Protein AF-A0AAD8GVV8-F1 (afdb_monomer_lite)

Sequence (504 aa):
MLLGKACAQHEQAIYQFEFQPPVLVHLEVDPKTVASVILGGGAGTRLFPLTSRRAKPAVPIGGCYRLIDVPMSNCINSGVRKIFILTQFNSFSLNRHLARTYNFGSEMNFADGFVEVLAATQTPGEAGKKWFQGTADAVRQFIWVFEDAKNKNVEHILILSGDHLYRMNYMDFVQKHVDTDADITVSCIPMDDREVQRGLSKLLCSMQIENEICDILIVERLRRSGSKVYSAILNETRIGASLLRLFFHDCFVNGCDGSLLLDDTPSFTGEKRAAPNFNSARGFEVIDEIKSSIEMFCPGVVSCADILAIVARDSVAILGGPNWNVKLGRRDARTASQLAANNSIPPPTSNLDSLVSSFNSLGLSIKDLVALAGAHTIGQARCTNFRDRIYTETNNLDPRFAQLRASTCPRSTGSGDNNLAPLDLQSPTAFGNNYFKNLVNRRGLLHSDQQLYNGGPTDSIVRTYYYNPSNFASDFVEAMIKMGDISPLTGCSGEIRRNCRKIN

pLDDT: mean 81.54, std 20.86, range [22.25, 98.88]

Structure (mmCIF, N/CA/C/O backbone):
data_AF-A0AAD8GVV8-F1
#
_entry.id   AF-A0AAD8GVV8-F1
#
loop_
_atom_site.group_PDB
_atom_site.id
_atom_site.type_symbol
_atom_site.label_atom_id
_atom_site.label_alt_id
_atom_site.label_comp_id
_atom_site.label_asym_id
_atom_site.label_entity_id
_atom_site.label_seq_id
_atom_site.pdbx_PDB_ins_code
_atom_site.Cartn_x
_atom_site.Cartn_y
_atom_site.Cartn_z
_atom_site.occupancy
_atom_site.B_iso_or_equiv
_atom_site.auth_seq_id
_atom_site.auth_comp_id
_atom_site.auth_asym_id
_atom_site.auth_atom_id
_atom_site.pdbx_PDB_model_num
ATOM 1 N N . MET A 1 1 ? 29.768 32.361 53.554 1.00 28.70 1 MET A N 1
ATOM 2 C CA . MET A 1 1 ? 29.496 31.131 52.782 1.00 28.70 1 MET A CA 1
ATOM 3 C C . MET A 1 1 ? 28.045 31.222 52.318 1.00 28.70 1 MET A C 1
ATOM 5 O O . MET A 1 1 ? 27.171 31.036 53.144 1.00 28.70 1 MET A O 1
ATOM 9 N N . LEU A 1 2 ? 27.724 31.855 51.180 1.00 23.17 2 LEU A N 1
ATOM 10 C CA . LEU A 1 2 ? 28.060 31.472 49.788 1.00 23.17 2 LEU A CA 1
ATOM 11 C C . LEU A 1 2 ? 27.402 30.112 49.476 1.00 23.17 2 LEU A C 1
ATOM 13 O O . LEU A 1 2 ? 27.746 29.155 50.150 1.00 23.17 2 LEU A O 1
ATOM 17 N N . LEU A 1 3 ? 26.463 29.929 48.542 1.00 24.55 3 LEU A N 1
ATOM 18 C CA . LEU A 1 3 ? 26.110 30.687 47.341 1.00 24.55 3 LEU A CA 1
ATOM 19 C C . LEU A 1 3 ? 24.613 30.539 47.002 1.00 24.55 3 LEU A C 1
ATOM 21 O O . LEU A 1 3 ? 24.122 29.432 46.805 1.00 24.55 3 LEU A O 1
ATOM 25 N N . GLY A 1 4 ? 23.933 31.671 46.813 1.00 24.12 4 GLY A N 1
ATOM 26 C CA . GLY A 1 4 ? 23.137 31.867 45.602 1.00 24.12 4 GLY A CA 1
ATOM 27 C C . GLY A 1 4 ? 24.050 32.359 44.466 1.00 24.12 4 GLY A C 1
ATOM 28 O O . GLY A 1 4 ? 25.127 32.885 44.745 1.00 24.12 4 GLY A O 1
ATOM 29 N N . LYS A 1 5 ? 23.574 32.244 43.218 1.00 26.31 5 LYS A N 1
ATOM 30 C CA . LYS A 1 5 ? 24.198 32.675 41.942 1.00 26.31 5 LYS A CA 1
ATOM 31 C C . LYS A 1 5 ? 25.268 31.740 41.347 1.00 26.31 5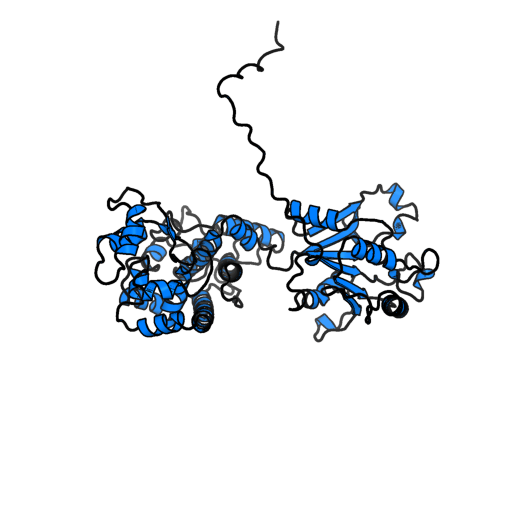 LYS A C 1
ATOM 33 O O . LYS A 1 5 ? 26.439 31.840 41.683 1.00 26.31 5 LYS A O 1
ATOM 38 N N . ALA A 1 6 ? 24.827 30.907 40.401 1.00 22.78 6 ALA A N 1
ATOM 39 C CA . ALA A 1 6 ? 25.486 30.482 39.151 1.00 22.78 6 ALA A CA 1
ATOM 40 C C . ALA A 1 6 ? 24.614 29.333 38.603 1.00 22.78 6 ALA A C 1
ATOM 42 O O . ALA A 1 6 ? 24.565 28.265 39.191 1.00 22.78 6 ALA A O 1
ATOM 43 N N . CYS A 1 7 ? 23.757 29.526 37.605 1.00 22.25 7 CYS A N 1
ATOM 44 C CA . CYS A 1 7 ? 24.202 29.565 36.221 1.00 22.25 7 CYS A CA 1
ATOM 45 C C . CYS A 1 7 ? 23.154 30.300 35.363 1.00 22.25 7 CYS A C 1
ATOM 47 O O . CYS A 1 7 ? 22.261 29.704 34.772 1.00 22.25 7 CYS A O 1
ATOM 49 N N . ALA A 1 8 ? 23.260 31.625 35.342 1.00 25.28 8 ALA A N 1
ATOM 50 C CA . ALA A 1 8 ? 22.848 32.452 34.221 1.00 25.28 8 ALA A CA 1
ATOM 51 C C . ALA A 1 8 ? 24.126 33.172 33.793 1.00 25.28 8 ALA A C 1
ATOM 53 O O . ALA A 1 8 ? 24.549 34.085 34.495 1.00 25.28 8 ALA A O 1
ATOM 54 N N . GLN A 1 9 ? 24.786 32.646 32.756 1.00 25.75 9 GLN A N 1
ATOM 55 C CA . GLN A 1 9 ? 25.751 33.300 31.856 1.00 25.75 9 GLN A CA 1
ATOM 56 C C . GLN A 1 9 ? 26.536 32.221 31.095 1.00 25.75 9 GLN A C 1
ATOM 58 O O . GLN A 1 9 ? 27.657 31.870 31.436 1.00 25.75 9 GLN A O 1
ATOM 63 N N . HIS A 1 10 ? 25.909 31.690 30.050 1.00 25.41 10 HIS A N 1
ATOM 64 C CA . HIS A 1 10 ? 26.602 31.305 28.822 1.00 25.41 10 HIS A CA 1
ATOM 65 C C . HIS A 1 10 ? 25.625 31.549 27.670 1.00 25.41 10 HIS A C 1
ATOM 67 O O . HIS A 1 10 ? 25.127 30.645 27.013 1.00 25.41 10 HIS A O 1
ATOM 73 N N . GLU A 1 11 ? 25.306 32.825 27.490 1.00 25.36 11 GLU A N 1
ATOM 74 C CA . GLU A 1 11 ? 24.706 33.347 26.276 1.00 25.36 11 GLU A CA 1
ATOM 75 C C . GLU A 1 11 ? 25.801 34.181 25.607 1.00 25.36 11 GLU A C 1
ATOM 77 O O . GLU A 1 11 ? 26.356 35.065 26.259 1.00 25.36 11 GLU A O 1
ATOM 82 N N . GLN A 1 12 ? 26.148 33.829 24.363 1.00 25.88 12 GLN A N 1
ATOM 83 C CA . GLN A 1 12 ? 26.676 34.678 23.276 1.00 25.88 12 GLN A CA 1
ATOM 84 C C . GLN A 1 12 ? 27.686 33.940 22.387 1.00 25.88 12 GLN A C 1
ATOM 86 O O . GLN A 1 12 ? 28.898 34.034 22.555 1.00 25.88 12 GLN A O 1
ATOM 91 N N . ALA A 1 13 ? 27.126 33.218 21.419 1.00 24.34 13 ALA A N 1
ATOM 92 C CA . ALA A 1 13 ? 27.543 33.096 20.018 1.00 24.34 13 ALA A CA 1
ATOM 93 C C . ALA A 1 13 ? 26.651 31.976 19.456 1.00 24.34 13 ALA A C 1
ATOM 95 O O . ALA A 1 13 ? 26.895 30.804 19.700 1.00 24.34 13 ALA A O 1
ATOM 96 N N . ILE A 1 14 ? 25.503 32.270 18.854 1.00 25.97 14 ILE A N 1
ATOM 97 C CA . ILE A 1 14 ? 25.405 32.630 17.439 1.00 25.97 14 ILE A CA 1
ATOM 98 C C . ILE A 1 14 ? 24.119 33.443 17.232 1.00 25.97 14 ILE A C 1
ATOM 100 O O . ILE A 1 14 ? 23.047 33.106 17.726 1.00 25.97 14 ILE A O 1
ATOM 104 N N . TYR A 1 15 ? 24.287 34.543 16.509 1.00 24.64 15 TYR A N 1
ATOM 105 C CA . TYR A 1 15 ? 23.274 35.496 16.086 1.00 24.64 15 TYR A CA 1
ATOM 106 C C . TYR A 1 15 ? 22.178 34.874 15.202 1.00 24.64 15 TYR A C 1
ATOM 108 O O . TYR A 1 15 ? 22.462 34.064 14.325 1.00 24.64 15 TYR A O 1
ATOM 116 N N . GLN A 1 16 ? 20.961 35.394 15.392 1.00 31.38 16 GLN A N 1
ATOM 117 C CA . GLN A 1 16 ? 19.917 35.635 14.387 1.00 31.38 16 GLN A CA 1
ATOM 118 C C . GLN A 1 16 ? 19.505 34.482 13.463 1.00 31.38 16 GLN A C 1
ATOM 120 O O . GLN A 1 16 ? 19.912 34.412 12.311 1.00 31.38 16 GLN A O 1
ATOM 125 N N . PHE A 1 17 ? 18.523 33.711 13.923 1.00 24.50 17 PHE A N 1
ATOM 126 C CA . PHE A 1 17 ? 17.364 33.369 13.102 1.00 24.50 17 PHE A CA 1
ATOM 127 C C . PHE A 1 17 ? 16.132 33.522 13.997 1.00 24.50 17 PHE A C 1
ATOM 129 O O . PHE A 1 17 ? 15.911 32.713 14.896 1.00 24.50 17 PHE A O 1
ATOM 136 N N . GLU A 1 18 ? 15.351 34.585 13.792 1.00 26.81 18 GLU A N 1
ATOM 137 C CA . GLU A 1 18 ? 13.951 34.585 14.214 1.00 26.81 18 GLU A CA 1
ATOM 138 C C . GLU A 1 18 ? 13.284 33.426 13.475 1.00 26.81 18 GLU A C 1
ATOM 140 O O . GLU A 1 18 ? 12.963 33.513 12.290 1.00 26.81 18 GLU A O 1
ATOM 145 N N . PHE A 1 19 ? 13.126 32.301 14.168 1.00 26.78 19 PHE A N 1
ATOM 146 C CA . PHE A 1 19 ? 12.182 31.283 13.756 1.00 26.78 19 PHE A CA 1
ATOM 147 C C . PHE A 1 19 ? 10.810 31.935 13.910 1.00 26.78 19 PHE A C 1
ATOM 149 O O . PHE A 1 19 ? 10.256 31.989 15.009 1.00 26.78 19 PHE A O 1
ATOM 156 N N . GLN A 1 20 ? 10.269 32.481 12.818 1.00 29.16 20 GLN A N 1
ATOM 157 C CA . GLN A 1 20 ? 8.824 32.610 12.752 1.00 29.16 20 GLN A CA 1
ATOM 158 C C . GLN A 1 20 ? 8.280 31.201 13.008 1.00 29.16 20 GLN A C 1
ATOM 160 O O . GLN A 1 20 ? 8.725 30.264 12.332 1.00 29.16 20 GLN A O 1
ATOM 165 N N . PRO A 1 21 ? 7.405 31.009 14.013 1.00 30.33 21 PRO A N 1
ATOM 166 C CA . PRO A 1 21 ? 6.762 29.719 14.192 1.00 30.33 21 PRO A CA 1
ATOM 167 C C . PRO A 1 21 ? 6.168 29.327 12.837 1.00 30.33 21 PRO A C 1
ATOM 169 O O . PRO A 1 21 ? 5.655 30.213 12.140 1.00 30.33 21 PRO A O 1
ATOM 172 N N . PRO A 1 22 ? 6.278 28.052 12.415 1.00 30.02 22 PRO A N 1
ATOM 173 C CA . PRO A 1 22 ? 5.602 27.625 11.207 1.00 30.02 22 PRO A CA 1
ATOM 174 C C . PRO A 1 22 ? 4.159 28.081 11.356 1.00 30.02 22 PRO A C 1
ATOM 176 O O . PRO A 1 22 ? 3.520 27.800 12.372 1.00 30.02 22 PRO A O 1
ATOM 179 N N . VAL A 1 23 ? 3.689 28.866 10.389 1.00 32.69 23 VAL A N 1
ATOM 180 C CA . VAL A 1 23 ? 2.273 29.170 10.266 1.00 32.69 23 VAL A CA 1
ATOM 181 C C . VAL A 1 23 ? 1.626 27.807 10.080 1.00 32.69 23 VAL A C 1
ATOM 183 O O . VAL A 1 23 ? 1.616 27.260 8.978 1.00 32.69 23 VAL A O 1
ATOM 186 N N . LEU A 1 24 ? 1.169 27.210 11.183 1.00 37.62 24 LEU A N 1
ATOM 187 C CA . LEU A 1 24 ? 0.128 26.209 11.143 1.00 37.62 24 LEU A CA 1
ATOM 188 C C . LEU A 1 24 ? -0.967 26.906 10.360 1.00 37.62 24 LEU A C 1
ATOM 190 O O . LEU A 1 24 ? -1.555 27.885 10.823 1.00 37.62 24 LEU A O 1
ATOM 194 N N . VAL A 1 25 ? -1.157 26.474 9.120 1.00 36.44 25 VAL A N 1
ATOM 195 C CA . VAL A 1 25 ? -2.369 26.798 8.398 1.00 36.44 25 VAL A CA 1
ATOM 196 C C . VAL A 1 25 ? -3.452 26.130 9.231 1.00 36.44 25 VAL A C 1
ATOM 198 O O . VAL A 1 25 ? -3.682 24.932 9.098 1.00 36.44 25 VAL A O 1
ATOM 201 N N . HIS A 1 26 ? -4.026 26.870 10.182 1.00 44.38 26 HIS A N 1
ATOM 202 C CA . HIS A 1 26 ? -5.260 26.476 10.833 1.00 44.38 26 HIS A CA 1
ATOM 203 C C . HIS A 1 26 ? -6.273 26.397 9.698 1.00 44.38 26 HIS A C 1
ATOM 205 O O . HIS A 1 26 ? -6.749 27.417 9.200 1.00 44.38 26 HIS A O 1
ATOM 211 N N . LEU A 1 27 ? -6.486 25.183 9.195 1.00 56.72 27 LEU A N 1
ATOM 212 C CA . LEU A 1 27 ? -7.556 24.897 8.261 1.00 56.72 27 LEU A CA 1
ATOM 213 C C . LEU A 1 27 ? -8.842 25.139 9.045 1.00 56.72 27 LEU A C 1
ATOM 215 O O . LEU A 1 27 ? -9.221 24.343 9.903 1.00 56.72 27 LEU A O 1
ATOM 219 N N . GLU A 1 28 ? -9.442 26.299 8.803 1.00 78.69 28 GLU A N 1
ATOM 220 C CA . GLU A 1 28 ? -10.751 26.642 9.334 1.00 78.69 28 GLU A CA 1
ATOM 221 C C . GLU A 1 28 ? -11.752 25.609 8.809 1.00 78.69 28 GLU A C 1
ATOM 223 O O . GLU A 1 28 ? -11.835 25.365 7.600 1.00 78.69 28 GLU A O 1
ATOM 228 N N . VAL A 1 29 ? -12.461 24.942 9.719 1.00 82.25 29 VAL A N 1
ATOM 229 C CA . VAL A 1 29 ? -13.408 23.892 9.336 1.00 82.25 29 VAL A CA 1
ATOM 230 C C . VAL A 1 29 ? -14.579 24.523 8.586 1.00 82.25 29 VAL A C 1
ATOM 232 O O . VAL A 1 29 ? -15.272 25.384 9.124 1.00 82.25 29 VAL A O 1
ATOM 235 N N . ASP A 1 30 ? -14.842 24.072 7.355 1.00 86.69 30 ASP A N 1
ATOM 236 C CA . ASP A 1 30 ? -16.007 24.522 6.586 1.00 86.69 30 ASP A CA 1
ATOM 237 C C . ASP A 1 30 ? -17.299 23.965 7.221 1.00 86.69 30 ASP A C 1
ATOM 239 O O . ASP A 1 30 ? -17.483 22.746 7.260 1.00 86.69 30 ASP A O 1
ATOM 243 N N . PRO A 1 31 ? -18.255 24.807 7.662 1.00 86.50 31 PRO A N 1
ATOM 244 C CA . PRO A 1 31 ? -19.529 24.342 8.215 1.00 86.50 31 PRO A CA 1
ATOM 245 C C . PRO A 1 31 ? -20.321 23.414 7.281 1.00 86.50 31 PRO A C 1
ATOM 247 O O . PRO A 1 31 ? -21.167 22.644 7.740 1.00 86.50 31 PRO A O 1
ATOM 250 N N . LYS A 1 32 ? -20.067 23.455 5.964 1.00 84.44 32 LYS A N 1
ATOM 251 C CA . LYS A 1 32 ? -20.701 22.558 4.983 1.00 84.44 32 LYS A CA 1
ATOM 252 C C . LYS A 1 32 ? -20.266 21.103 5.124 1.00 84.44 32 LYS A C 1
ATOM 254 O O . LYS A 1 32 ? -21.000 20.225 4.654 1.00 84.44 32 LYS A O 1
ATOM 259 N N . THR A 1 33 ? -19.117 20.839 5.747 1.00 84.56 33 THR A N 1
ATOM 260 C CA . THR A 1 33 ? -18.636 19.480 6.024 1.00 84.56 33 THR A CA 1
ATOM 261 C C . THR A 1 33 ? -19.158 18.930 7.351 1.00 84.56 33 THR A C 1
ATOM 263 O O . THR A 1 33 ? -18.855 17.797 7.712 1.00 84.56 33 THR A O 1
ATOM 266 N N . VAL A 1 34 ? -20.001 19.675 8.069 1.00 88.00 34 VAL A N 1
ATOM 267 C CA . VAL A 1 34 ? -20.577 19.243 9.345 1.00 88.00 34 VAL A CA 1
ATOM 268 C C . VAL A 1 34 ? -22.057 18.906 9.170 1.00 88.00 34 VAL A C 1
ATOM 270 O O . VAL A 1 34 ? -22.830 19.689 8.613 1.00 88.00 34 VAL A O 1
ATOM 273 N N . ALA A 1 35 ? -22.472 17.745 9.679 1.00 89.44 35 ALA A N 1
ATOM 274 C CA . ALA A 1 35 ? -23.880 17.395 9.842 1.00 89.44 35 ALA A CA 1
ATOM 275 C C . ALA A 1 35 ? -24.232 17.322 11.327 1.00 89.44 35 ALA A C 1
ATOM 277 O O . ALA A 1 35 ? -23.454 16.818 12.132 1.00 89.44 35 ALA A O 1
ATOM 278 N N . SER A 1 36 ? -25.414 17.806 11.700 1.00 90.31 36 SER A N 1
ATOM 279 C CA . SER A 1 36 ? -25.916 17.701 13.067 1.00 90.31 36 SER A CA 1
ATOM 280 C C . SER A 1 36 ? -26.971 16.609 13.192 1.00 90.31 36 SER A C 1
ATOM 282 O O . SER A 1 36 ? -27.826 16.458 12.324 1.00 90.31 36 SER A O 1
ATOM 284 N N . VAL A 1 37 ? -26.935 15.877 14.302 1.00 89.12 37 VAL A N 1
ATOM 285 C CA . VAL A 1 37 ? -27.948 14.914 14.720 1.00 89.12 37 VAL A CA 1
ATOM 286 C C . VAL A 1 37 ? -28.537 15.388 16.046 1.00 89.12 37 VAL A C 1
ATOM 288 O O . VAL A 1 37 ? -27.922 15.257 17.103 1.00 89.12 37 VAL A O 1
ATOM 291 N N . ILE A 1 38 ? -29.751 15.929 15.999 1.00 89.06 38 ILE A N 1
ATOM 292 C CA . ILE A 1 38 ? -30.494 16.374 17.176 1.00 89.06 38 ILE A CA 1
ATOM 293 C C . ILE A 1 38 ? -31.353 15.224 17.691 1.00 89.06 38 ILE A C 1
ATOM 295 O O . ILE A 1 38 ? -32.248 14.703 17.019 1.00 89.06 38 ILE A O 1
ATOM 299 N N . LEU A 1 39 ? -31.098 14.836 18.931 1.00 84.69 39 LEU A N 1
ATOM 300 C CA . LEU A 1 39 ? -31.745 13.715 19.584 1.00 84.69 39 LEU A CA 1
ATOM 301 C C . LEU A 1 39 ? -33.093 14.150 20.155 1.00 84.69 39 LEU A C 1
ATOM 303 O O . LEU A 1 39 ? -33.190 14.903 21.123 1.00 84.69 39 LEU A O 1
ATOM 307 N N . GLY A 1 40 ? -34.158 13.608 19.574 1.00 74.69 40 GLY A N 1
ATOM 308 C CA . GLY A 1 40 ? -35.553 13.838 19.936 1.00 74.69 40 GLY A CA 1
ATOM 309 C C . GLY A 1 40 ? -36.017 13.180 21.246 1.00 74.69 40 GLY A C 1
ATOM 310 O O . GLY A 1 40 ? -37.222 13.160 21.483 1.00 74.69 40 GLY A O 1
ATOM 311 N N . GLY A 1 41 ? -35.091 12.656 22.064 1.00 69.12 41 GLY A N 1
ATOM 312 C CA . GLY A 1 41 ? -35.266 12.216 23.459 1.00 69.12 41 GLY A CA 1
ATOM 313 C C . GLY A 1 41 ? -36.266 11.080 23.758 1.00 69.12 41 GLY A C 1
ATOM 314 O O . GLY A 1 41 ? -37.164 10.768 22.981 1.00 69.12 41 GLY A O 1
ATOM 315 N N . GLY A 1 42 ? -36.113 10.470 24.944 1.00 62.94 42 GLY A N 1
ATOM 316 C CA . GLY A 1 42 ? -37.009 9.444 25.506 1.00 62.94 42 GLY A CA 1
ATOM 317 C C . GLY A 1 42 ? -38.238 10.013 26.242 1.00 62.94 42 GLY A C 1
ATOM 318 O O . GLY A 1 42 ? -38.581 11.184 26.094 1.00 62.94 42 GLY A O 1
ATOM 319 N N . ALA A 1 43 ? -38.896 9.206 27.086 1.00 61.16 43 ALA A N 1
ATOM 320 C CA . ALA A 1 43 ? -40.199 9.515 27.711 1.00 61.16 43 ALA A CA 1
ATOM 321 C C . ALA A 1 43 ? -40.271 10.807 28.564 1.00 61.16 43 ALA A C 1
ATOM 323 O O . ALA A 1 43 ? -41.361 11.245 28.924 1.00 61.16 43 ALA A O 1
ATOM 324 N N . GLY A 1 44 ? -39.135 11.441 28.888 1.00 65.06 44 GLY A N 1
ATOM 325 C CA . GLY A 1 44 ? -39.110 12.771 29.504 1.00 65.06 44 GLY A CA 1
ATOM 326 C C . GLY A 1 44 ? -39.704 12.823 30.914 1.00 65.06 44 GLY A C 1
ATOM 327 O O . GLY A 1 44 ? -40.301 13.830 31.290 1.00 65.06 44 GLY A O 1
ATOM 328 N N . THR A 1 45 ? -39.547 11.753 31.696 1.00 66.44 45 THR A N 1
ATOM 329 C CA . THR A 1 45 ? -40.165 11.564 33.024 1.00 66.44 45 THR A CA 1
ATOM 330 C C . THR A 1 45 ? -39.859 12.685 34.021 1.00 66.44 45 THR A C 1
ATOM 332 O O . THR A 1 45 ? -40.703 13.018 34.845 1.00 66.44 45 THR A O 1
ATOM 335 N N . ARG A 1 46 ? -38.692 13.332 33.909 1.00 67.06 46 ARG A N 1
ATOM 336 C CA . ARG A 1 46 ? -38.264 14.449 34.776 1.00 67.06 46 ARG A CA 1
ATOM 337 C C . ARG A 1 46 ? -39.053 15.746 34.573 1.00 67.06 46 ARG A C 1
ATOM 339 O O . ARG A 1 46 ? -39.059 16.592 35.454 1.00 67.06 46 ARG A O 1
ATOM 346 N N . LEU A 1 47 ? -39.690 15.906 33.414 1.00 67.12 47 LEU A N 1
ATOM 347 C CA . LEU A 1 47 ? -40.552 17.045 33.087 1.00 67.12 47 LEU A CA 1
ATOM 348 C C . LEU A 1 47 ? -42.034 16.673 33.147 1.00 67.12 47 LEU A C 1
ATOM 350 O O . LEU A 1 47 ? -42.881 17.418 32.658 1.00 67.12 47 LEU A O 1
ATOM 354 N N . PHE A 1 48 ? -42.372 15.518 33.720 1.00 68.00 48 PHE A N 1
ATOM 355 C CA . PHE A 1 48 ? -43.764 15.179 33.965 1.00 68.00 48 PHE A CA 1
ATOM 356 C C . PHE A 1 48 ? -44.395 16.241 34.894 1.00 68.00 48 PHE A C 1
ATOM 358 O O . PHE A 1 48 ? -43.765 16.612 35.884 1.00 68.00 48 PHE A O 1
ATOM 365 N N . PRO A 1 49 ? -45.607 16.762 34.605 1.00 77.31 49 PRO A N 1
ATOM 366 C CA . PRO A 1 49 ? -46.576 16.296 33.605 1.00 77.31 49 PRO A CA 1
ATOM 367 C C . PRO A 1 49 ? -46.477 16.944 32.209 1.00 77.31 49 PRO A C 1
ATOM 369 O O . PRO A 1 49 ? -47.272 16.603 31.329 1.00 77.31 49 PRO A O 1
ATOM 372 N N . LEU A 1 50 ? -45.527 17.847 31.951 1.00 77.12 50 LEU A N 1
ATOM 373 C CA . LEU A 1 50 ? -45.394 18.563 30.667 1.00 77.12 50 LEU A CA 1
ATOM 374 C C . LEU A 1 50 ? -45.117 17.627 29.479 1.00 77.12 50 LEU A C 1
ATOM 376 O O . LEU A 1 50 ? -45.491 17.929 28.345 1.00 77.12 50 LEU A O 1
ATOM 380 N N . THR A 1 51 ? -44.516 16.470 29.747 1.00 76.50 51 THR A N 1
ATOM 381 C CA . THR A 1 51 ? -44.205 15.406 28.778 1.00 76.50 51 THR A CA 1
ATOM 382 C C . THR A 1 51 ? -45.283 14.321 28.682 1.00 76.50 51 THR A C 1
ATOM 384 O O . THR A 1 51 ? -45.153 13.390 27.893 1.0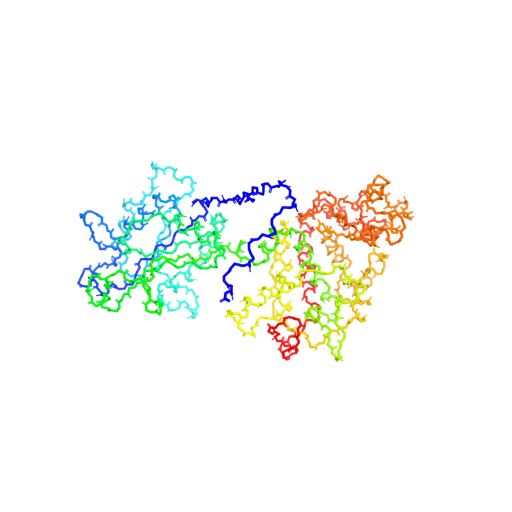0 76.50 51 THR A O 1
ATOM 387 N N . SER A 1 52 ? -46.404 14.452 29.406 1.00 79.00 52 SER A N 1
ATOM 388 C CA . SER A 1 52 ? -47.492 13.452 29.418 1.00 79.00 52 SER A CA 1
ATOM 389 C C . SER A 1 52 ? -48.084 13.153 28.035 1.00 79.00 52 SER A C 1
ATOM 391 O O . SER A 1 52 ? -48.511 12.033 27.769 1.00 79.00 52 SER A O 1
ATOM 393 N N . ARG A 1 53 ? -48.117 14.150 27.140 1.00 78.62 53 ARG A N 1
ATOM 394 C CA . ARG A 1 53 ? -48.694 14.044 25.785 1.00 78.62 53 ARG A CA 1
ATOM 395 C C . ARG A 1 53 ? -47.757 14.525 24.670 1.00 78.62 53 ARG A C 1
ATOM 397 O O . ARG A 1 53 ? -48.227 14.802 23.568 1.00 78.62 53 ARG A O 1
ATOM 404 N N . ARG A 1 54 ? -46.459 14.692 24.940 1.00 80.06 54 ARG A N 1
ATOM 405 C CA . ARG A 1 54 ? -45.482 15.172 23.946 1.00 80.06 54 ARG A CA 1
ATOM 406 C C . ARG A 1 54 ? -44.056 14.762 24.305 1.00 80.06 54 ARG A C 1
ATOM 408 O O . ARG A 1 54 ? -43.741 14.636 25.484 1.00 80.06 54 ARG A O 1
ATOM 415 N N . ALA A 1 55 ? -43.194 14.632 23.299 1.00 83.31 55 ALA A N 1
ATOM 416 C CA . ALA A 1 55 ? -41.751 14.488 23.495 1.00 83.31 55 ALA A CA 1
ATOM 417 C C . ALA A 1 55 ? -41.165 15.665 24.301 1.00 83.31 55 ALA A C 1
ATOM 419 O O . ALA A 1 55 ? -41.639 16.798 24.165 1.00 83.31 55 ALA A O 1
ATOM 420 N N . LYS A 1 56 ? -40.105 15.424 25.085 1.00 82.38 56 LYS A N 1
ATOM 421 C CA . LYS A 1 56 ? -39.392 16.475 25.840 1.00 82.38 56 LYS A CA 1
ATOM 422 C C . LYS A 1 56 ? -38.973 17.658 24.940 1.00 82.38 56 LYS A C 1
ATOM 424 O O . LYS A 1 56 ? -39.380 18.772 25.251 1.00 82.38 56 LYS A O 1
ATOM 429 N N . PRO A 1 57 ? -38.362 17.455 23.760 1.00 85.06 57 PRO A N 1
ATOM 430 C CA . PRO A 1 57 ? -38.038 18.546 22.825 1.00 85.06 57 PRO A CA 1
ATOM 431 C C . PRO A 1 57 ? -39.240 19.362 22.313 1.00 85.06 57 PRO A C 1
ATOM 433 O O . PRO A 1 57 ? -39.085 20.480 21.827 1.00 85.06 57 PRO A O 1
ATOM 436 N N . ALA A 1 58 ? -40.463 18.827 22.420 1.00 85.94 58 ALA A N 1
ATOM 437 C CA . ALA A 1 58 ? -41.692 19.498 21.998 1.00 85.94 58 ALA A CA 1
ATOM 438 C C . ALA A 1 58 ? -42.354 20.346 23.102 1.00 85.94 58 ALA A C 1
ATOM 440 O O . ALA A 1 58 ? -43.454 20.877 22.889 1.00 85.94 58 ALA A O 1
ATOM 441 N N . VAL A 1 59 ? -41.745 20.440 24.287 1.00 85.75 59 VAL A N 1
ATOM 442 C CA . VAL A 1 59 ? -42.226 21.294 25.379 1.00 85.75 59 VAL A CA 1
ATOM 443 C C . VAL A 1 59 ? -42.063 22.769 24.974 1.00 85.75 59 VAL A C 1
ATOM 445 O O . VAL A 1 59 ? -40.967 23.154 24.564 1.00 85.75 59 VAL A O 1
ATOM 448 N N . PRO A 1 60 ? -43.130 23.591 25.043 1.00 82.25 60 PRO A N 1
ATOM 449 C CA . PRO A 1 60 ? -43.048 25.011 24.719 1.00 82.25 60 PRO A CA 1
ATOM 450 C C . PRO A 1 60 ? -42.202 25.794 25.724 1.00 82.25 60 PRO A C 1
ATOM 452 O O . PRO A 1 60 ? -42.276 25.538 26.925 1.00 82.25 60 PRO A O 1
ATOM 455 N N . ILE A 1 61 ? -41.473 26.790 25.232 1.00 82.19 61 ILE A N 1
ATOM 456 C CA . ILE A 1 61 ? -40.734 27.775 26.024 1.00 82.19 61 ILE A CA 1
ATOM 457 C C . ILE A 1 61 ? -41.033 29.170 25.473 1.00 82.19 61 ILE A C 1
ATOM 459 O O . ILE A 1 61 ? -41.044 29.363 24.265 1.00 82.19 61 ILE A O 1
ATOM 463 N N . GLY A 1 62 ? -41.310 30.147 26.338 1.00 68.38 62 GLY A N 1
ATOM 464 C CA . GLY A 1 62 ? -41.418 31.553 25.920 1.00 68.38 62 GLY A CA 1
ATOM 465 C C . GLY A 1 62 ? -42.377 31.826 24.748 1.00 68.38 62 GLY A C 1
ATOM 466 O O . GLY A 1 62 ? -41.992 32.478 23.782 1.00 68.38 62 GLY A O 1
ATOM 467 N N . GLY A 1 63 ? -43.620 31.336 24.808 1.00 77.62 63 GLY A N 1
ATOM 468 C CA . GLY A 1 63 ? -44.636 31.591 23.779 1.00 77.62 63 GLY A CA 1
ATOM 469 C C . GLY A 1 63 ? -44.702 30.501 22.707 1.00 77.62 63 GLY A C 1
ATOM 470 O O . GLY A 1 63 ? -45.129 29.383 22.997 1.00 77.62 63 GLY A O 1
ATOM 471 N N . CYS A 1 64 ? -44.358 30.838 21.458 1.00 80.06 64 CYS A N 1
ATOM 472 C CA . CYS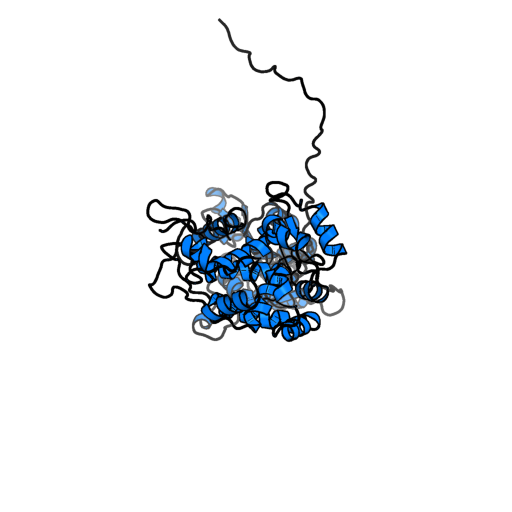 A 1 64 ? -44.467 29.932 20.306 1.00 80.06 64 CYS A CA 1
ATOM 473 C C . CYS A 1 64 ? -43.259 29.000 20.113 1.00 80.06 64 CYS A C 1
ATOM 475 O O . CYS A 1 64 ? -43.354 28.067 19.312 1.00 80.06 64 CYS A O 1
ATOM 477 N N . TYR A 1 65 ? -42.164 29.222 20.846 1.00 84.38 65 TYR A N 1
ATOM 478 C CA . TYR A 1 65 ? -40.963 28.400 20.751 1.00 84.38 65 TYR A CA 1
ATOM 479 C C . TYR A 1 65 ? -41.095 27.101 21.541 1.00 84.38 65 TYR A C 1
ATOM 481 O O . TYR A 1 65 ? -41.939 26.943 22.428 1.00 84.38 65 TYR A O 1
ATOM 489 N N . ARG A 1 66 ? -40.230 26.151 21.216 1.00 88.38 66 ARG A N 1
ATOM 490 C CA . ARG A 1 66 ? -40.076 24.858 21.875 1.00 88.38 66 ARG A CA 1
ATOM 491 C C . ARG A 1 66 ? -38.622 24.616 22.220 1.00 88.38 66 ARG A C 1
ATOM 493 O O . ARG A 1 66 ? -37.735 25.234 21.646 1.00 88.38 66 ARG A O 1
ATOM 500 N N . LEU A 1 67 ? -38.385 23.678 23.132 1.00 85.44 67 LEU A N 1
ATOM 501 C CA . LEU A 1 67 ? -37.032 23.310 23.547 1.00 85.44 67 LEU A CA 1
ATOM 502 C C . LEU A 1 67 ? -36.108 22.973 22.362 1.00 85.44 67 LEU A C 1
ATOM 504 O O . LEU A 1 67 ? -34.971 23.428 22.355 1.00 85.44 67 LEU A O 1
ATOM 508 N N . ILE A 1 68 ? -36.609 22.288 21.325 1.00 88.25 68 ILE A N 1
ATOM 509 C CA . ILE A 1 68 ? -35.817 21.967 20.123 1.00 88.25 68 ILE A CA 1
ATOM 510 C C . ILE A 1 68 ? -35.392 23.194 19.304 1.00 88.25 68 ILE A C 1
ATOM 512 O O . ILE A 1 68 ? -34.423 23.122 18.551 1.00 88.25 68 ILE A O 1
ATOM 516 N N . ASP A 1 69 ? -36.077 24.329 19.444 1.00 88.69 69 ASP A N 1
ATOM 517 C CA . ASP A 1 69 ? -35.785 25.516 18.636 1.00 88.69 69 ASP A CA 1
ATOM 518 C C . ASP A 1 69 ? -34.437 26.141 19.019 1.00 88.69 69 ASP A C 1
ATOM 520 O O . ASP A 1 69 ? -33.811 26.803 18.193 1.00 88.69 69 ASP A O 1
ATOM 524 N N . VAL A 1 70 ? -33.951 25.892 20.239 1.00 86.94 70 VAL A N 1
ATOM 525 C CA . VAL A 1 70 ? -32.638 26.360 20.701 1.00 86.94 70 VAL A CA 1
ATOM 526 C C . VAL A 1 70 ? -31.484 25.645 19.982 1.00 86.94 70 VAL A C 1
ATOM 528 O O . VAL A 1 70 ? -30.719 26.339 19.310 1.00 86.94 70 VAL A O 1
ATOM 531 N N . PRO A 1 71 ? -31.345 24.301 20.017 1.00 87.38 71 PRO A N 1
ATOM 532 C CA . PRO A 1 71 ? -30.294 23.613 19.263 1.00 87.38 71 PRO A CA 1
ATOM 533 C C . PRO A 1 71 ? -30.445 23.794 17.744 1.00 87.38 71 PRO A C 1
ATOM 535 O O . PRO A 1 71 ? -29.436 23.915 17.050 1.00 87.38 71 PRO A O 1
ATOM 538 N N . MET A 1 72 ? -31.675 23.911 17.221 1.00 89.81 72 MET A N 1
ATOM 539 C CA . MET A 1 72 ? -31.912 24.263 15.811 1.00 89.81 72 MET A CA 1
ATOM 540 C C . MET A 1 72 ? -31.351 25.646 15.464 1.00 89.81 72 MET A C 1
ATOM 542 O O . MET A 1 72 ? -30.635 25.802 14.475 1.00 89.81 72 MET A O 1
ATOM 546 N N . SER A 1 73 ? -31.647 26.652 16.290 1.00 89.19 73 SER A N 1
ATOM 547 C CA . SER A 1 73 ? -31.135 28.012 16.118 1.00 89.19 73 SER A CA 1
ATOM 548 C C . SER A 1 73 ? -29.610 28.058 16.235 1.00 89.19 73 SER A C 1
ATOM 550 O O . SER A 1 73 ? -28.958 28.706 15.418 1.00 89.19 73 SER A O 1
ATOM 552 N N . ASN A 1 74 ? -29.017 27.331 17.187 1.00 89.38 74 ASN A N 1
ATOM 553 C CA . ASN A 1 74 ? -27.561 27.240 17.313 1.00 89.38 74 ASN A CA 1
ATOM 554 C C . ASN A 1 74 ? -26.923 26.600 16.068 1.00 89.38 74 ASN A C 1
ATOM 556 O O . ASN A 1 74 ? -25.939 27.138 15.569 1.00 89.38 74 ASN A O 1
ATOM 560 N N . CYS A 1 75 ? -27.496 25.524 15.508 1.00 90.00 75 CYS A N 1
ATOM 561 C CA . CYS A 1 75 ? -27.002 24.916 14.262 1.00 90.00 75 CYS A CA 1
ATOM 562 C C . CYS A 1 75 ? -27.012 25.917 13.102 1.00 90.00 75 CYS A C 1
ATOM 564 O O . CYS A 1 75 ? -25.982 26.142 12.468 1.00 90.00 75 CYS A O 1
ATOM 566 N N . ILE A 1 76 ? -28.154 26.574 12.878 1.00 89.06 76 ILE A N 1
ATOM 567 C CA . ILE A 1 76 ? -28.335 27.529 11.777 1.00 89.06 76 ILE A CA 1
ATOM 568 C C . ILE A 1 76 ? -27.371 28.715 11.915 1.00 89.06 76 ILE A C 1
ATOM 570 O O . ILE A 1 76 ? -26.721 29.090 10.939 1.00 89.06 76 ILE A O 1
ATOM 574 N N . ASN A 1 77 ? -27.240 29.274 13.122 1.00 90.00 77 ASN A N 1
ATOM 575 C CA . ASN A 1 77 ? -26.334 30.395 13.387 1.00 90.00 77 ASN A CA 1
ATOM 576 C C . ASN A 1 77 ? -24.851 29.994 13.344 1.00 90.00 77 ASN A C 1
ATOM 578 O O . ASN A 1 77 ? -24.014 30.847 13.074 1.00 90.00 77 ASN A O 1
ATOM 582 N N . SER A 1 78 ? -24.533 28.711 13.547 1.00 90.19 78 SER A N 1
ATOM 583 C CA . SER A 1 78 ? -23.179 28.158 13.374 1.00 90.19 78 SER A CA 1
ATOM 584 C C . SER A 1 78 ? -22.878 27.773 11.916 1.00 90.19 78 SER A C 1
ATOM 586 O O . SER A 1 78 ? -21.813 27.248 11.622 1.00 90.19 78 SER A O 1
ATOM 588 N N . GLY A 1 79 ? -23.816 27.976 10.983 1.00 88.81 79 GLY A N 1
ATOM 589 C CA . GLY A 1 79 ? -23.654 27.589 9.577 1.00 88.81 79 GLY A CA 1
ATOM 590 C C . GLY A 1 79 ? -23.882 26.100 9.282 1.00 88.81 79 GLY A C 1
ATOM 591 O O . GLY A 1 79 ? -23.824 25.707 8.116 1.00 88.81 79 GLY A O 1
ATOM 592 N N . VAL A 1 80 ? -24.216 25.289 10.292 1.00 89.50 80 VAL A N 1
ATOM 593 C CA . VAL A 1 80 ? -24.505 23.853 10.161 1.00 89.50 80 VAL A CA 1
ATOM 594 C C . VAL A 1 80 ? -25.932 23.672 9.648 1.00 89.50 80 VAL A C 1
ATOM 596 O O . VAL A 1 80 ? -26.911 23.846 10.374 1.00 89.50 80 VAL A O 1
ATOM 599 N N . ARG A 1 81 ? -26.054 23.351 8.357 1.00 87.31 81 ARG A N 1
ATOM 600 C CA . ARG A 1 81 ? -27.335 23.345 7.620 1.00 87.31 81 ARG A CA 1
ATOM 601 C C . ARG A 1 81 ? -27.840 21.952 7.242 1.00 87.31 81 ARG A C 1
ATOM 603 O O . ARG A 1 81 ? -28.922 21.847 6.676 1.00 87.31 81 ARG A O 1
ATOM 610 N N . LYS A 1 82 ? -27.070 20.899 7.528 1.00 88.69 82 LYS A N 1
ATOM 611 C CA . LYS A 1 82 ? -27.447 19.489 7.340 1.00 88.69 82 LYS A CA 1
ATOM 612 C C . LYS A 1 82 ? -27.867 18.944 8.699 1.00 88.69 82 LYS A C 1
ATOM 614 O O . LYS A 1 82 ? -27.007 18.643 9.522 1.00 88.69 82 LYS A O 1
ATOM 619 N N . ILE A 1 83 ? -29.168 18.919 8.976 1.00 90.44 83 ILE A N 1
ATOM 620 C CA . ILE A 1 83 ? -29.697 18.631 10.313 1.00 90.44 83 ILE A CA 1
ATOM 621 C C . ILE A 1 83 ? -30.621 17.415 10.252 1.00 90.44 83 ILE A C 1
ATOM 623 O O . ILE A 1 83 ? -31.680 17.443 9.629 1.00 90.44 83 ILE A O 1
ATOM 627 N N . PHE A 1 84 ? -30.245 16.363 10.964 1.00 89.38 84 PHE A N 1
ATOM 628 C CA . PHE A 1 84 ? -31.071 15.192 11.215 1.00 89.38 84 PHE A CA 1
ATOM 629 C C . PHE A 1 84 ? -31.719 15.295 12.591 1.00 89.38 84 PHE A C 1
ATOM 631 O O . PHE A 1 84 ? -31.074 15.667 13.568 1.00 89.38 84 PHE A O 1
ATOM 638 N N . ILE A 1 85 ? -32.992 14.925 12.693 1.00 90.00 85 ILE A N 1
ATOM 639 C CA . ILE A 1 85 ? -33.739 14.928 13.951 1.00 90.00 85 ILE A CA 1
ATOM 640 C C . ILE A 1 85 ? -34.231 13.512 14.233 1.00 90.00 85 ILE A C 1
ATOM 642 O O . ILE A 1 85 ? -35.145 13.018 13.574 1.00 90.00 85 ILE A O 1
ATOM 646 N N . LEU A 1 86 ? -33.638 12.864 15.235 1.00 86.00 86 LEU A N 1
ATOM 647 C CA . LEU A 1 86 ? -33.951 11.484 15.610 1.00 86.00 86 LEU A CA 1
ATOM 648 C C . LEU A 1 86 ? -35.109 11.434 16.600 1.00 86.00 86 LEU A C 1
ATOM 650 O O . LEU A 1 86 ? -34.930 11.685 17.791 1.00 86.00 86 LEU A O 1
ATOM 654 N N . THR A 1 87 ? -36.304 11.078 16.139 1.00 84.25 87 THR A N 1
ATOM 655 C CA . THR A 1 87 ? -37.496 11.048 16.998 1.00 84.25 87 THR A CA 1
ATOM 656 C C . THR A 1 87 ? -37.752 9.650 17.556 1.00 84.25 87 THR A C 1
ATOM 658 O O . THR A 1 87 ? -37.901 8.689 16.806 1.00 84.25 87 THR A O 1
ATOM 661 N N . GLN A 1 88 ? -37.803 9.534 18.890 1.00 70.94 88 GLN A N 1
ATOM 662 C CA . GLN A 1 88 ? -37.900 8.238 19.579 1.00 70.94 88 GLN A CA 1
ATOM 663 C C . GLN A 1 88 ? -39.269 8.019 20.247 1.00 70.94 88 GLN A C 1
ATOM 665 O O . GLN A 1 88 ? -39.844 6.943 20.118 1.00 70.94 88 GLN A O 1
ATOM 670 N N . PHE A 1 89 ? -39.824 9.027 20.937 1.00 70.62 89 PHE A N 1
ATOM 671 C CA . PHE A 1 89 ? -41.059 8.887 21.724 1.00 70.62 89 PHE A CA 1
ATOM 672 C C . PHE A 1 89 ? -42.052 10.039 21.491 1.00 70.62 89 PHE A C 1
ATOM 674 O O . PHE A 1 89 ? -41.655 11.198 21.448 1.00 70.62 89 PHE A O 1
ATOM 681 N N . ASN A 1 90 ? -43.354 9.731 21.384 1.00 69.81 90 ASN A N 1
ATOM 682 C CA . ASN A 1 90 ? -44.471 10.692 21.289 1.00 69.81 90 ASN A CA 1
ATOM 683 C C . ASN A 1 90 ? -44.205 11.902 20.356 1.00 69.81 90 ASN A C 1
ATOM 685 O O . ASN A 1 90 ? -44.346 13.074 20.731 1.00 69.81 90 ASN A O 1
ATOM 689 N N . SER A 1 91 ? -43.773 11.594 19.130 1.00 78.31 91 SER A N 1
ATOM 690 C CA . SER A 1 91 ? -43.181 12.533 18.170 1.00 78.31 91 SER A CA 1
ATOM 691 C C . SER A 1 91 ? -44.191 13.364 17.376 1.00 78.31 91 SER A C 1
ATOM 693 O O . SER A 1 91 ? -43.800 14.342 16.749 1.00 78.31 91 SER A O 1
ATOM 695 N N . PHE A 1 92 ? -45.493 13.063 17.435 1.00 83.25 92 PHE A N 1
ATOM 696 C CA . PHE A 1 92 ? -46.511 13.737 16.612 1.00 83.25 92 PHE A CA 1
ATOM 697 C C . PHE A 1 92 ? -46.490 15.267 16.756 1.00 83.25 92 PHE A C 1
ATOM 699 O O . PHE A 1 92 ? -46.446 15.999 15.766 1.00 83.25 92 PHE A O 1
ATOM 706 N N . SER A 1 93 ? -46.482 15.770 17.997 1.00 85.31 93 SER A N 1
ATOM 707 C CA . SER A 1 93 ? -46.430 17.216 18.239 1.00 85.31 93 SER A CA 1
ATOM 708 C C . SER A 1 93 ? -45.131 17.826 17.712 1.00 85.31 93 SER A C 1
ATOM 710 O O . SER A 1 93 ? -45.168 18.934 17.174 1.00 85.31 93 SER A O 1
ATOM 712 N N . LEU A 1 94 ? -44.002 17.126 17.876 1.00 86.25 94 LEU A N 1
ATOM 713 C CA . LEU A 1 94 ? -42.675 17.561 17.437 1.00 86.25 94 LEU A CA 1
ATOM 714 C C . LEU A 1 94 ? -42.606 17.640 15.910 1.00 86.25 94 LEU A C 1
ATOM 716 O O . LEU A 1 94 ? -42.323 18.704 15.374 1.00 86.25 94 LEU A O 1
ATOM 720 N N . ASN A 1 95 ? -42.985 16.565 15.221 1.00 86.56 95 ASN A N 1
ATOM 721 C CA . ASN A 1 95 ? -42.983 16.476 13.762 1.00 86.56 95 ASN A CA 1
ATOM 722 C C . ASN A 1 95 ? -43.872 17.554 13.141 1.00 86.56 95 ASN A C 1
ATOM 724 O O . ASN A 1 95 ? -43.469 18.209 12.187 1.00 86.56 95 ASN A O 1
ATOM 728 N N . ARG A 1 96 ? -45.052 17.812 13.725 1.00 85.44 96 ARG A N 1
ATOM 729 C CA . ARG A 1 96 ? -45.940 18.892 13.267 1.00 85.44 96 ARG A CA 1
ATOM 730 C C . ARG A 1 96 ? -45.319 20.281 13.420 1.00 85.44 96 ARG A C 1
ATOM 732 O O . ARG A 1 96 ? -45.625 21.160 12.625 1.00 85.44 96 ARG A O 1
ATOM 739 N N . HIS A 1 97 ? -44.515 20.506 14.457 1.00 88.31 97 HIS A N 1
ATOM 740 C CA . HIS A 1 97 ? -43.799 21.772 14.640 1.00 88.31 97 HIS A CA 1
ATOM 741 C C . HIS A 1 97 ? -42.677 21.915 13.627 1.00 88.31 97 HIS A C 1
ATOM 743 O O . HIS A 1 97 ? -42.634 22.913 12.925 1.00 88.31 97 HIS A O 1
ATOM 749 N N . LEU A 1 98 ? -41.852 20.882 13.469 1.00 87.56 98 LEU A N 1
ATOM 750 C CA . LEU A 1 98 ? -40.764 20.873 12.494 1.00 87.56 98 LEU A CA 1
ATOM 751 C C . LEU A 1 98 ? -41.279 21.086 11.066 1.00 87.56 98 LEU A C 1
ATOM 753 O O . LEU A 1 98 ? -40.795 21.962 10.363 1.00 87.56 98 LEU A O 1
ATOM 757 N N . ALA A 1 99 ? -42.352 20.393 10.684 1.00 83.75 99 ALA A N 1
ATOM 758 C CA . ALA A 1 99 ? -42.990 20.530 9.375 1.00 83.75 99 ALA A CA 1
ATOM 759 C C . ALA A 1 99 ? -43.747 21.859 9.158 1.00 83.75 99 ALA A C 1
ATOM 761 O O . ALA A 1 99 ? -44.235 22.108 8.058 1.00 83.75 99 ALA A O 1
ATOM 762 N N . ARG A 1 100 ? -43.904 22.703 10.185 1.00 83.94 100 ARG A N 1
ATOM 763 C CA . ARG A 1 100 ? -44.499 24.047 10.053 1.00 83.94 100 ARG A CA 1
ATOM 764 C C . ARG A 1 100 ? -43.448 25.145 10.117 1.00 83.94 100 ARG A C 1
ATOM 766 O O . ARG A 1 100 ? -43.546 26.111 9.376 1.00 83.94 100 ARG A O 1
ATOM 773 N N . THR A 1 101 ? -42.479 24.990 11.010 1.00 82.94 101 THR A N 1
ATOM 774 C CA . THR A 1 101 ? -41.474 26.006 11.334 1.00 82.94 101 THR A CA 1
ATOM 775 C C . THR A 1 101 ? -40.222 25.868 10.468 1.00 82.94 101 THR A C 1
ATOM 777 O O . THR A 1 101 ? -39.609 26.869 10.123 1.00 82.94 101 THR A O 1
ATOM 780 N N . TYR A 1 102 ? -39.862 24.638 10.085 1.00 82.00 102 TYR A N 1
ATOM 781 C CA . TYR A 1 102 ? -38.630 24.299 9.361 1.00 82.00 102 TYR A CA 1
ATOM 782 C C . TYR A 1 102 ? -38.916 23.531 8.056 1.00 82.00 102 TYR A C 1
ATOM 784 O O . TYR A 1 102 ? -38.114 22.714 7.613 1.00 82.00 102 TYR A O 1
ATOM 792 N N . ASN A 1 103 ? -40.085 23.756 7.447 1.00 65.56 103 ASN A N 1
ATOM 793 C CA . ASN A 1 103 ? -40.458 23.145 6.172 1.00 65.56 103 ASN A CA 1
ATOM 794 C C . ASN A 1 103 ? -40.050 24.060 5.018 1.00 65.56 103 ASN A C 1
ATOM 796 O O . ASN A 1 103 ? -40.751 25.011 4.679 1.00 65.56 103 ASN A O 1
ATOM 800 N N . PHE A 1 104 ? -38.884 23.776 4.441 1.00 60.59 104 PHE A N 1
ATOM 801 C CA . PHE A 1 104 ? -38.235 24.588 3.410 1.00 60.59 104 PHE A CA 1
ATOM 802 C C . PHE A 1 104 ? -38.770 24.298 2.002 1.00 60.59 104 PHE A C 1
ATOM 804 O O . PHE A 1 104 ? -38.016 24.132 1.045 1.00 60.59 104 PHE A O 1
ATOM 811 N N . GLY A 1 105 ? -40.093 24.245 1.863 1.00 47.09 105 GLY A N 1
ATOM 812 C CA . GLY A 1 105 ? -40.739 24.294 0.561 1.00 47.09 105 GLY A CA 1
ATOM 813 C C . GLY A 1 105 ? -40.616 25.700 -0.032 1.00 47.09 105 GLY A C 1
ATOM 814 O O . GLY A 1 105 ? -41.339 26.605 0.364 1.00 47.09 105 GLY A O 1
ATOM 815 N N . SER A 1 106 ? -39.725 25.859 -1.010 1.00 48.22 106 SER A N 1
ATOM 816 C CA . SER A 1 106 ? -39.742 26.871 -2.086 1.00 48.22 106 SER A CA 1
ATOM 817 C C . SER A 1 106 ? -39.262 28.327 -1.900 1.00 48.22 106 SER A C 1
ATOM 819 O O . SER A 1 106 ? -39.183 28.990 -2.928 1.00 48.22 106 SER A O 1
ATOM 821 N N . GLU A 1 107 ? -38.842 28.848 -0.734 1.00 42.75 107 GLU A N 1
ATOM 822 C CA . GLU A 1 107 ? -38.470 30.296 -0.655 1.00 42.75 107 GLU A CA 1
ATOM 823 C C . GLU A 1 107 ? -37.133 30.687 0.012 1.00 42.75 107 GLU A C 1
ATOM 825 O O . GLU A 1 107 ? -36.805 31.869 0.083 1.00 42.75 107 GLU A O 1
ATOM 830 N N . MET A 1 108 ? -36.269 29.739 0.390 1.00 45.44 108 MET A N 1
ATOM 831 C CA . MET A 1 108 ? -34.845 30.034 0.629 1.00 45.44 108 MET A CA 1
ATOM 832 C C . MET A 1 108 ? -33.985 28.902 0.074 1.00 45.44 108 MET A C 1
ATOM 834 O O . MET A 1 108 ? -33.964 27.799 0.615 1.00 45.44 108 MET A O 1
ATOM 838 N N . ASN A 1 109 ? -33.276 29.175 -1.022 1.00 44.47 109 ASN A N 1
ATOM 839 C CA . ASN A 1 109 ? -32.354 28.239 -1.659 1.00 44.47 109 ASN A CA 1
ATOM 840 C C . ASN A 1 109 ? -31.137 27.965 -0.757 1.00 44.47 109 ASN A C 1
ATOM 842 O O . ASN A 1 109 ? -30.064 28.539 -0.942 1.00 44.47 109 ASN A O 1
ATOM 846 N N . PHE A 1 110 ? -31.270 27.037 0.190 1.00 52.84 110 PHE A N 1
ATOM 847 C CA . PHE A 1 110 ? -30.127 26.275 0.677 1.00 52.84 110 PHE A CA 1
ATOM 848 C C . PHE A 1 110 ? -29.765 25.264 -0.407 1.00 52.84 110 PHE A C 1
ATOM 850 O O . PHE A 1 110 ? -30.240 24.137 -0.390 1.00 52.84 110 PHE A O 1
ATOM 857 N N . ALA A 1 111 ? -28.929 25.653 -1.369 1.00 55.03 111 ALA A N 1
ATOM 858 C CA . ALA A 1 111 ? -28.493 24.739 -2.428 1.00 55.03 111 ALA A CA 1
ATOM 859 C C . ALA A 1 111 ? -27.779 23.461 -1.901 1.00 55.03 111 ALA A C 1
ATOM 861 O O . ALA A 1 111 ? -27.545 22.549 -2.684 1.00 55.03 111 ALA A O 1
ATOM 862 N N . ASP A 1 112 ? -27.448 23.391 -0.597 1.00 65.56 112 ASP A N 1
ATOM 863 C CA . ASP A 1 112 ? -26.705 22.296 0.059 1.00 65.56 112 ASP A CA 1
ATOM 864 C C . ASP A 1 112 ? -27.130 22.042 1.539 1.00 65.56 112 ASP A C 1
ATOM 866 O O . ASP A 1 112 ? -26.304 21.700 2.383 1.00 65.56 112 ASP A O 1
ATOM 870 N N . GLY A 1 113 ? -28.397 22.273 1.922 1.00 73.75 113 GLY A N 1
ATOM 871 C CA . GLY A 1 113 ? -28.858 22.095 3.317 1.00 73.75 113 GLY A CA 1
ATOM 872 C C . GLY A 1 113 ? -30.264 21.504 3.441 1.00 73.75 113 GLY A C 1
ATOM 873 O O . GLY A 1 113 ? -31.100 21.715 2.566 1.00 73.75 113 GLY A O 1
ATOM 874 N N . PHE A 1 114 ? -30.530 20.767 4.524 1.00 84.00 114 PHE A N 1
ATOM 875 C CA . PHE A 1 114 ? -31.818 20.119 4.787 1.00 84.00 114 PHE A CA 1
ATOM 876 C C . PHE A 1 114 ? -32.077 19.915 6.285 1.00 84.00 114 PHE A C 1
ATOM 878 O O . PHE A 1 114 ? -31.152 19.824 7.093 1.00 84.00 114 PHE A O 1
ATOM 885 N N . VAL A 1 115 ? -33.360 19.790 6.634 1.00 87.19 115 VAL A N 1
ATOM 886 C CA . VAL A 1 115 ? -33.818 19.318 7.946 1.00 87.19 115 VAL A CA 1
ATOM 887 C C . VAL A 1 115 ? -34.642 18.057 7.727 1.00 87.19 115 VAL A C 1
ATOM 889 O O . VAL A 1 115 ? -35.729 18.119 7.154 1.00 87.19 115 VAL A O 1
ATOM 892 N N . GLU A 1 116 ? -34.125 16.914 8.170 1.00 86.94 116 GLU A N 1
ATOM 893 C CA . GLU A 1 116 ? -34.753 15.609 7.965 1.00 86.94 116 GLU A CA 1
ATOM 894 C C . GLU A 1 116 ? -35.118 14.955 9.297 1.00 86.94 116 GLU A C 1
ATOM 896 O O . GLU A 1 116 ? -34.318 14.883 10.229 1.00 86.94 116 GLU A O 1
ATOM 901 N N . VAL A 1 117 ? -36.354 14.463 9.391 1.00 87.19 117 VAL A N 1
ATOM 902 C CA . VAL A 1 117 ? -36.848 13.769 10.581 1.00 87.19 117 VAL A CA 1
ATOM 903 C C . VAL A 1 117 ? -36.694 12.267 10.386 1.00 87.19 117 VAL A C 1
ATOM 905 O O . VAL A 1 117 ? -37.406 11.658 9.591 1.00 87.19 117 VAL A O 1
ATOM 908 N N . LEU A 1 118 ? -35.815 11.663 11.178 1.00 85.06 118 LEU A N 1
ATOM 909 C CA . LEU A 1 118 ? -35.595 10.224 11.230 1.00 85.06 118 LEU A CA 1
ATOM 910 C C . LEU A 1 118 ? -36.464 9.636 12.349 1.00 85.06 118 LEU A C 1
ATOM 912 O O . LEU A 1 118 ? -36.188 9.789 13.543 1.00 85.06 118 LEU A O 1
ATOM 916 N N . ALA A 1 119 ? -37.582 9.024 11.967 1.00 78.81 119 ALA A N 1
ATOM 917 C CA . ALA A 1 119 ? -38.506 8.393 12.905 1.00 78.81 119 ALA A CA 1
ATOM 918 C C . ALA A 1 119 ? -38.031 6.993 13.308 1.00 78.81 119 ALA A C 1
ATOM 920 O O . ALA A 1 119 ? -37.488 6.260 12.484 1.00 78.81 119 ALA A O 1
ATOM 921 N N . ALA A 1 120 ? -38.286 6.601 14.559 1.00 68.75 120 ALA A N 1
ATOM 922 C CA . ALA A 1 120 ? -38.048 5.237 15.018 1.00 68.75 120 ALA A CA 1
ATOM 923 C C . ALA A 1 120 ? -38.710 4.204 14.093 1.00 68.75 120 ALA A C 1
ATOM 925 O O . ALA A 1 120 ? -39.931 4.196 13.938 1.00 68.75 120 ALA A O 1
ATOM 926 N N . THR A 1 121 ? -37.902 3.338 13.482 1.00 62.66 121 THR A N 1
ATOM 927 C CA . THR A 1 121 ? -38.341 2.306 12.535 1.00 62.66 121 THR A CA 1
ATOM 928 C C . THR A 1 121 ? -37.817 0.943 12.979 1.00 62.66 121 THR A C 1
ATOM 930 O O . THR A 1 121 ? -36.694 0.833 13.463 1.00 62.66 121 THR A O 1
ATOM 933 N N . GLN A 1 122 ? -38.636 -0.107 12.850 1.00 56.47 122 GLN A N 1
ATOM 934 C CA . GLN A 1 122 ? -38.160 -1.485 13.003 1.00 56.47 122 GLN A CA 1
ATOM 935 C C . GLN A 1 122 ? -37.439 -1.916 11.726 1.00 56.47 122 GLN A C 1
ATOM 937 O O . GLN A 1 122 ? -37.966 -1.747 10.626 1.00 56.47 122 GLN A O 1
ATOM 942 N N . THR A 1 123 ? -36.257 -2.506 11.876 1.00 56.09 123 THR A N 1
ATOM 943 C CA . THR A 1 123 ? -35.491 -3.096 10.773 1.00 56.09 123 THR A CA 1
ATOM 944 C C . THR A 1 123 ? -35.742 -4.613 10.678 1.00 56.09 123 THR A C 1
ATOM 946 O O . THR A 1 123 ? -36.142 -5.240 11.662 1.00 56.09 123 THR A O 1
ATOM 949 N N . PRO A 1 124 ? -35.564 -5.255 9.508 1.00 47.38 124 PRO A N 1
ATOM 950 C CA . PRO A 1 124 ? -35.682 -6.712 9.386 1.00 47.38 124 PRO A CA 1
ATOM 951 C C . PRO A 1 124 ? -34.558 -7.460 10.136 1.00 47.38 124 PRO A C 1
ATOM 953 O O . PRO A 1 124 ? -33.411 -7.023 10.126 1.00 47.38 124 PRO A O 1
ATOM 956 N N . GLY A 1 125 ? -34.861 -8.618 10.742 1.00 52.53 125 GLY A N 1
ATOM 957 C CA . GLY A 1 125 ? -33.891 -9.491 11.437 1.00 52.53 125 GLY A CA 1
ATOM 958 C C . GLY A 1 125 ? -34.097 -9.594 12.959 1.00 52.53 125 GLY A C 1
ATOM 959 O O . GLY A 1 125 ? -34.863 -8.833 13.546 1.00 52.53 125 GLY A O 1
ATOM 960 N N . GLU A 1 126 ? -33.432 -10.546 13.630 1.00 49.81 126 GLU A N 1
ATOM 961 C CA . GLU A 1 126 ? -33.576 -10.758 15.089 1.00 49.81 126 GLU A CA 1
ATOM 962 C C . GLU A 1 126 ? -33.134 -9.545 15.930 1.00 49.81 126 GLU A C 1
ATOM 964 O O . GLU A 1 126 ? -33.726 -9.277 16.976 1.00 49.81 126 GLU A O 1
ATOM 969 N N . ALA A 1 127 ? -32.166 -8.761 15.440 1.00 48.03 127 ALA A N 1
ATOM 970 C CA . ALA A 1 127 ? -31.741 -7.499 16.050 1.00 48.03 127 ALA A CA 1
ATOM 971 C C . ALA A 1 127 ? -32.764 -6.357 15.865 1.00 48.03 127 ALA A C 1
ATOM 973 O O . ALA A 1 127 ? -32.875 -5.496 16.734 1.00 48.03 127 ALA A O 1
ATOM 974 N N . GLY A 1 128 ? -33.544 -6.375 14.779 1.00 48.41 128 GLY A N 1
ATOM 975 C CA . GLY A 1 128 ? -34.517 -5.334 14.432 1.00 48.41 128 GLY A CA 1
ATOM 976 C C . GLY A 1 128 ? -35.906 -5.507 15.061 1.00 48.41 128 GLY A C 1
ATOM 977 O O . GLY A 1 128 ? -36.760 -4.629 14.950 1.00 48.41 128 GLY A O 1
ATOM 978 N N . LYS A 1 129 ? -36.131 -6.598 15.811 1.00 47.53 129 LYS A N 1
ATOM 979 C CA . LYS A 1 129 ? -37.335 -6.784 16.647 1.00 47.53 129 LYS A CA 1
ATOM 980 C C . LYS A 1 129 ? -37.330 -5.932 17.925 1.00 47.53 129 LYS A C 1
ATOM 982 O O . LYS A 1 129 ? -38.360 -5.848 18.595 1.00 47.53 129 LYS A O 1
ATOM 987 N N . LYS A 1 130 ? -36.202 -5.310 18.284 1.00 56.62 130 LYS A N 1
ATOM 988 C CA . LYS A 1 130 ? -36.073 -4.457 19.474 1.00 56.62 130 LYS A CA 1
ATOM 989 C C . LYS A 1 130 ? -36.187 -2.984 19.074 1.00 56.62 130 LYS A C 1
ATOM 991 O O . LYS A 1 130 ? -35.454 -2.522 18.209 1.00 56.62 130 LYS A O 1
ATOM 996 N N . TRP A 1 131 ? -37.096 -2.254 19.723 1.00 62.78 131 TRP A N 1
ATOM 997 C CA . TRP A 1 131 ? -37.108 -0.786 19.699 1.00 62.78 131 TRP A CA 1
ATOM 998 C C . TRP A 1 131 ? -35.760 -0.233 20.197 1.00 62.78 131 TRP A C 1
ATOM 1000 O O . TRP A 1 131 ? -35.017 -0.959 20.861 1.00 62.78 131 TRP A O 1
ATOM 1010 N N . PHE A 1 132 ? -35.453 1.038 19.902 1.00 65.94 132 PHE A N 1
ATOM 1011 C CA . PHE A 1 132 ? -34.214 1.682 20.360 1.00 65.94 132 PHE A CA 1
ATOM 1012 C C . PHE A 1 132 ? -33.978 1.437 21.851 1.00 65.94 132 PHE A C 1
ATOM 1014 O O . PHE A 1 132 ? -34.831 1.747 22.684 1.00 65.94 132 PHE A O 1
ATOM 1021 N N . GLN A 1 133 ? -32.809 0.891 22.186 1.00 61.78 133 GLN A N 1
ATOM 1022 C CA . GLN A 1 133 ? -32.444 0.580 23.574 1.00 61.78 133 GLN A CA 1
ATOM 1023 C C . GLN A 1 133 ? -31.989 1.829 24.349 1.00 61.78 133 GLN A C 1
ATOM 1025 O O . GLN A 1 133 ? -31.782 1.781 25.559 1.00 61.78 133 GLN A O 1
ATOM 1030 N N . GLY A 1 134 ? -31.856 2.958 23.653 1.00 65.50 134 GLY A N 1
ATOM 1031 C CA . GLY A 1 134 ? -31.494 4.257 24.194 1.00 65.50 134 GLY A CA 1
ATOM 1032 C C . GLY A 1 134 ? -31.078 5.219 23.085 1.00 65.50 134 GLY A C 1
ATOM 1033 O O . GLY A 1 134 ? -31.053 4.871 21.905 1.00 65.50 134 GLY A O 1
ATOM 1034 N N . THR A 1 135 ? -30.707 6.433 23.476 1.00 66.94 135 THR A N 1
ATOM 1035 C CA . THR A 1 135 ? -30.337 7.511 22.554 1.00 66.94 135 THR A CA 1
ATOM 1036 C C . THR A 1 135 ? -29.103 7.188 21.705 1.00 66.94 135 THR A C 1
ATOM 1038 O O . THR A 1 135 ? -29.109 7.445 20.505 1.00 66.94 135 THR A O 1
ATOM 1041 N N . ALA A 1 136 ? -28.078 6.564 22.296 1.00 65.62 136 ALA A N 1
ATOM 1042 C CA . ALA A 1 136 ? -26.884 6.123 21.570 1.00 65.62 136 ALA A CA 1
ATOM 1043 C C . ALA A 1 136 ? -27.190 4.978 20.584 1.00 65.62 136 ALA A C 1
ATOM 1045 O O . ALA A 1 136 ? -26.688 4.967 19.462 1.00 65.62 136 ALA A O 1
ATOM 1046 N N . ASP A 1 137 ? -28.070 4.046 20.966 1.00 65.75 137 ASP A N 1
ATOM 1047 C CA . ASP A 1 137 ? -28.505 2.960 20.082 1.00 65.75 137 ASP A CA 1
ATOM 1048 C C . ASP A 1 137 ? -29.339 3.487 18.903 1.00 65.75 137 ASP A C 1
ATOM 1050 O O . ASP A 1 137 ? -29.207 2.983 17.792 1.00 65.75 137 ASP A O 1
ATOM 1054 N N . ALA A 1 138 ? -30.125 4.553 19.104 1.00 71.19 138 ALA A N 1
ATOM 1055 C CA . ALA A 1 138 ? -30.843 5.220 18.019 1.00 71.19 138 ALA A CA 1
ATOM 1056 C C . ALA A 1 138 ? -29.880 5.784 16.960 1.00 71.19 138 ALA A C 1
ATOM 1058 O O . ALA A 1 138 ? -30.084 5.549 15.775 1.00 71.19 138 ALA A O 1
ATOM 1059 N N . VAL A 1 139 ? -28.798 6.461 17.365 1.00 72.19 139 VAL A N 1
ATOM 1060 C CA . VAL A 1 139 ? -27.771 6.953 16.425 1.00 72.19 139 VAL A CA 1
ATOM 1061 C C . VAL A 1 139 ? -27.108 5.786 15.691 1.00 72.19 139 VAL A C 1
ATOM 1063 O O . VAL A 1 139 ? -27.012 5.806 14.465 1.00 72.19 139 VAL A O 1
ATOM 1066 N N . ARG A 1 140 ? -26.725 4.731 16.424 1.00 71.44 140 ARG A N 1
ATOM 1067 C CA . ARG A 1 140 ? -26.073 3.535 15.869 1.00 71.44 140 ARG A CA 1
ATOM 1068 C C . ARG A 1 140 ? -26.906 2.857 14.778 1.00 71.44 140 ARG A C 1
ATOM 1070 O O . ARG A 1 140 ? -26.362 2.433 13.763 1.00 71.44 140 ARG A O 1
ATOM 1077 N N . GLN A 1 141 ? -28.220 2.748 14.969 1.00 70.50 141 GLN A N 1
ATOM 1078 C CA . GLN A 1 141 ? -29.113 2.103 13.998 1.00 70.50 141 GLN A CA 1
ATOM 1079 C C . GLN A 1 141 ? -29.294 2.906 12.697 1.00 70.50 141 GLN A C 1
ATOM 1081 O O . GLN A 1 141 ? -29.690 2.326 11.686 1.00 70.50 141 GLN A O 1
ATOM 1086 N N . PHE A 1 142 ? -28.963 4.202 12.694 1.00 74.00 142 PHE A N 1
ATOM 1087 C CA . PHE A 1 142 ? -29.041 5.079 11.520 1.00 74.00 142 PHE A CA 1
ATOM 1088 C C . PHE A 1 142 ? -27.682 5.441 10.908 1.00 74.00 142 PHE A C 1
ATOM 1090 O O . PHE A 1 142 ? -27.651 6.248 9.984 1.00 74.00 142 PHE A O 1
ATOM 1097 N N . ILE A 1 143 ? -26.574 4.821 11.343 1.00 71.56 143 ILE A N 1
ATOM 1098 C CA . ILE A 1 143 ? -25.229 5.079 10.784 1.00 71.56 143 ILE A CA 1
ATOM 1099 C C . ILE A 1 143 ? -25.220 5.000 9.249 1.00 71.56 143 ILE A C 1
ATOM 1101 O O . ILE A 1 143 ? -24.657 5.866 8.588 1.00 71.56 143 ILE A O 1
ATOM 1105 N N . TRP A 1 144 ? -25.931 4.028 8.676 1.00 68.19 144 TRP A N 1
ATOM 1106 C CA . TRP A 1 144 ? -26.027 3.835 7.226 1.00 68.19 144 TRP A CA 1
ATOM 1107 C C . TRP A 1 144 ? -26.648 5.028 6.469 1.00 68.19 144 TRP A C 1
ATOM 1109 O O . TRP A 1 144 ? -26.346 5.216 5.295 1.00 68.19 144 TRP A O 1
ATOM 1119 N N . VAL A 1 145 ? -27.492 5.848 7.114 1.00 71.56 145 VAL A N 1
ATOM 1120 C CA . VAL A 1 145 ? -28.053 7.081 6.520 1.00 71.56 145 VAL A CA 1
ATOM 1121 C C . VAL A 1 145 ? -26.970 8.150 6.392 1.00 71.56 145 VAL A C 1
ATOM 1123 O O . VAL A 1 145 ? -26.922 8.895 5.412 1.00 71.56 145 VAL A O 1
ATOM 1126 N N . PHE A 1 146 ? -26.065 8.208 7.368 1.00 68.50 146 PHE A N 1
ATOM 1127 C CA . PHE A 1 146 ? -24.944 9.145 7.366 1.00 68.50 146 PHE A CA 1
ATOM 1128 C C . PHE A 1 146 ? -23.836 8.716 6.387 1.00 68.50 146 PHE A C 1
ATOM 1130 O O . PHE A 1 146 ? -23.094 9.565 5.906 1.00 68.50 146 PHE A O 1
ATOM 1137 N N . GLU A 1 147 ? -23.779 7.429 6.022 1.00 63.59 147 GLU A N 1
ATOM 1138 C CA . GLU A 1 147 ? -22.859 6.870 5.017 1.00 63.59 147 GLU A CA 1
ATOM 1139 C C . GLU A 1 147 ? -23.384 6.954 3.557 1.00 63.59 147 GLU A C 1
ATOM 1141 O O . GLU A 1 147 ? -22.673 6.560 2.627 1.00 63.59 147 GLU A O 1
ATOM 1146 N N . ASP A 1 148 ? -24.602 7.464 3.316 1.00 63.97 148 ASP A N 1
ATOM 1147 C CA . ASP A 1 148 ? -25.209 7.531 1.974 1.00 63.97 148 ASP A CA 1
ATOM 1148 C C . ASP A 1 148 ? -24.451 8.473 1.009 1.00 63.97 148 ASP A C 1
ATOM 1150 O O . ASP A 1 148 ? -23.841 9.476 1.388 1.00 63.97 148 ASP A O 1
ATOM 1154 N N . ALA A 1 149 ? -24.536 8.192 -0.294 1.00 45.59 149 ALA A N 1
ATOM 1155 C CA . ALA A 1 149 ? -23.826 8.891 -1.361 1.00 45.59 149 ALA A CA 1
ATOM 1156 C C . ALA A 1 149 ? -24.139 10.397 -1.451 1.00 45.59 149 ALA A C 1
ATOM 1158 O O . ALA A 1 149 ? -23.327 11.147 -1.999 1.00 45.59 149 ALA A O 1
ATOM 1159 N N . LYS A 1 150 ? -25.285 10.839 -0.920 1.00 56.53 150 LYS A N 1
ATOM 1160 C CA . LYS A 1 150 ? -25.674 12.257 -0.822 1.00 56.53 150 LYS A CA 1
ATOM 1161 C C . LYS A 1 150 ? -24.939 13.008 0.296 1.00 56.53 150 LYS A C 1
ATOM 1163 O O . LYS A 1 150 ? -24.798 14.222 0.208 1.00 56.53 150 LYS A O 1
ATOM 1168 N N . ASN A 1 151 ? -24.412 12.292 1.290 1.00 61.72 151 ASN A N 1
ATOM 1169 C CA . ASN A 1 151 ? -23.714 12.843 2.454 1.00 61.72 151 ASN A CA 1
ATOM 1170 C C . ASN A 1 151 ? -22.180 12.738 2.341 1.00 61.72 151 ASN A C 1
ATOM 1172 O O . ASN A 1 151 ? -21.474 12.984 3.310 1.00 61.72 151 ASN A O 1
ATOM 1176 N N . LYS A 1 152 ? -21.637 12.448 1.145 1.00 60.78 152 LYS A N 1
ATOM 1177 C CA . LYS A 1 152 ? -20.187 12.274 0.890 1.00 60.78 152 LYS A CA 1
ATOM 1178 C C . LYS A 1 152 ? -19.293 13.448 1.298 1.00 60.78 152 LYS A C 1
ATOM 1180 O O . LYS A 1 152 ? -18.100 13.241 1.484 1.00 60.78 152 LYS A O 1
ATOM 1185 N N . ASN A 1 153 ? -19.851 14.653 1.380 1.00 69.88 153 ASN A N 1
ATOM 1186 C CA . ASN A 1 153 ? -19.118 15.863 1.756 1.00 69.88 153 ASN A CA 1
ATOM 1187 C C . ASN A 1 153 ? -19.175 16.143 3.264 1.00 69.88 153 ASN A C 1
ATOM 1189 O O . ASN A 1 153 ? -18.647 17.160 3.697 1.00 69.88 153 ASN A O 1
ATOM 1193 N N . VAL A 1 154 ? -19.862 15.310 4.053 1.00 77.81 154 VAL A N 1
ATOM 1194 C CA . VAL A 1 154 ? -19.868 15.423 5.511 1.00 77.81 154 VAL A CA 1
ATOM 1195 C C . VAL A 1 154 ? -18.611 14.734 6.033 1.00 77.81 154 VAL A C 1
ATOM 1197 O O . VAL A 1 154 ? -18.379 13.561 5.764 1.00 77.81 154 VAL A O 1
ATOM 1200 N N . GLU A 1 155 ? -17.798 15.479 6.766 1.00 78.44 155 GLU A N 1
ATOM 1201 C CA . GLU A 1 155 ? -16.614 14.987 7.452 1.00 78.44 155 GLU A CA 1
ATOM 1202 C C . GLU A 1 155 ? -16.884 14.766 8.934 1.00 78.44 155 GLU A C 1
ATOM 1204 O O . GLU A 1 155 ? -16.357 13.801 9.456 1.00 78.44 155 GLU A O 1
ATOM 1209 N N . HIS A 1 156 ? -17.722 15.575 9.594 1.00 83.06 156 HIS A N 1
ATOM 1210 C CA . HIS A 1 156 ? -17.951 15.502 11.044 1.00 83.06 156 HIS A CA 1
ATOM 1211 C C . HIS A 1 156 ? -19.440 15.406 11.396 1.00 83.06 156 HIS A C 1
ATOM 1213 O O . HIS A 1 156 ? -20.260 16.130 10.820 1.00 83.06 156 HIS A O 1
ATOM 1219 N N . ILE A 1 157 ? -19.790 14.567 12.382 1.00 85.31 157 ILE A N 1
ATOM 1220 C CA . ILE A 1 157 ? -21.159 14.480 12.916 1.00 85.31 157 ILE A CA 1
ATOM 1221 C C . ILE A 1 157 ? -21.234 15.082 14.323 1.00 85.31 157 ILE A C 1
ATOM 1223 O O . ILE A 1 157 ? -20.602 14.614 15.269 1.00 85.31 157 ILE A O 1
ATOM 1227 N N . LEU A 1 158 ? -22.066 16.111 14.472 1.00 87.88 158 LEU A N 1
ATOM 1228 C CA . LEU A 1 158 ? -22.350 16.794 15.729 1.00 87.88 158 LEU A CA 1
ATOM 1229 C C . LEU A 1 158 ? -23.650 16.271 16.349 1.00 87.88 158 LEU A C 1
ATOM 1231 O O . LEU A 1 158 ? -24.741 16.563 15.861 1.00 87.88 158 LEU A O 1
ATOM 1235 N N . ILE A 1 159 ? -23.555 15.549 17.457 1.00 85.25 159 ILE A N 1
ATOM 1236 C CA . ILE A 1 159 ? -24.695 15.007 18.194 1.00 85.25 159 ILE A CA 1
ATOM 1237 C C . ILE A 1 159 ? -25.110 15.970 19.311 1.00 85.25 159 ILE A C 1
ATOM 1239 O O . ILE A 1 159 ? -24.330 16.305 20.204 1.00 85.25 159 ILE A O 1
ATOM 1243 N N . LEU A 1 160 ? -26.376 16.386 19.266 1.00 86.00 160 LEU A N 1
ATOM 1244 C CA . LEU A 1 160 ? -26.981 17.363 20.171 1.00 86.00 160 LEU A CA 1
ATOM 1245 C C . LEU A 1 160 ? -28.219 16.778 20.849 1.00 86.00 160 LEU A C 1
ATOM 1247 O O . LEU A 1 160 ? -28.905 15.927 20.282 1.00 86.00 160 LEU A O 1
ATOM 1251 N N . SER A 1 161 ? -28.576 17.282 22.029 1.00 83.25 161 SER A N 1
ATOM 1252 C CA . SER A 1 161 ? -29.878 16.979 22.627 1.00 83.25 161 SER A CA 1
ATOM 1253 C C . SER A 1 161 ? -30.918 17.990 22.163 1.00 83.25 161 SER A C 1
ATOM 1255 O O . SER A 1 161 ? -30.659 19.188 22.079 1.00 83.25 161 SER A O 1
ATOM 1257 N N . GLY A 1 162 ? -32.139 17.525 21.902 1.00 80.81 162 GLY A N 1
ATOM 1258 C CA . GLY A 1 162 ? -33.255 18.384 21.495 1.00 80.81 162 GLY A CA 1
ATOM 1259 C C . GLY A 1 162 ? -33.837 19.257 22.612 1.00 80.81 162 GLY A C 1
ATOM 1260 O O . GLY A 1 162 ? -34.873 19.882 22.408 1.00 80.81 162 GLY A O 1
ATOM 1261 N N . ASP A 1 163 ? -33.246 19.257 23.805 1.00 77.19 163 ASP A N 1
ATOM 1262 C CA . ASP A 1 163 ? -33.736 19.968 24.987 1.00 77.19 163 ASP A CA 1
ATOM 1263 C C . ASP A 1 163 ? -32.701 20.870 25.667 1.00 77.19 163 ASP A C 1
ATOM 1265 O O . ASP A 1 163 ? -32.917 21.334 26.790 1.00 77.19 163 ASP A O 1
ATOM 1269 N N . HIS A 1 164 ? -31.603 21.150 24.969 1.00 74.50 164 HIS A N 1
ATOM 1270 C CA . HIS A 1 164 ? -30.560 22.048 25.435 1.00 74.50 164 HIS A CA 1
ATOM 1271 C C . HIS A 1 164 ? -31.004 23.508 25.432 1.00 74.50 164 HIS A C 1
ATOM 1273 O O . HIS A 1 164 ? -31.540 24.012 24.450 1.00 74.50 164 HIS A O 1
ATOM 1279 N N . LEU A 1 165 ? -30.730 24.199 26.540 1.00 76.00 165 LEU A N 1
ATOM 1280 C CA . LEU A 1 165 ? -31.056 25.609 26.753 1.00 76.00 165 LEU A CA 1
ATOM 1281 C C . LEU A 1 165 ? -29.784 26.430 26.999 1.00 76.00 165 LEU A C 1
ATOM 1283 O O . LEU A 1 165 ? -29.601 27.007 28.067 1.00 76.00 165 LEU A O 1
ATOM 1287 N N . TYR A 1 166 ? -28.899 26.480 26.009 1.00 76.62 166 TYR A N 1
ATOM 1288 C CA . TYR A 1 166 ? -27.723 27.351 26.014 1.00 76.62 166 TYR A CA 1
ATOM 1289 C C . TYR A 1 166 ? -27.486 27.936 24.620 1.00 76.62 166 TYR A C 1
ATOM 1291 O O . TYR A 1 166 ? -27.982 27.422 23.615 1.00 76.62 166 TYR A O 1
ATOM 1299 N N . ARG A 1 167 ? -26.713 29.021 24.556 1.00 79.31 167 ARG A N 1
ATOM 1300 C CA . ARG A 1 167 ? -26.268 29.634 23.302 1.00 79.31 167 ARG A CA 1
ATOM 1301 C C . ARG A 1 167 ? -24.808 29.275 23.074 1.00 79.31 167 ARG A C 1
ATOM 1303 O O . ARG A 1 167 ? -23.983 29.543 23.941 1.00 79.31 167 ARG A O 1
ATOM 1310 N N . MET A 1 168 ? -24.498 28.702 21.918 1.00 80.69 168 MET A N 1
ATOM 1311 C CA . MET A 1 168 ? -23.137 28.313 21.557 1.00 80.69 168 MET A CA 1
ATOM 1312 C C . MET A 1 168 ? -22.936 28.414 20.046 1.00 80.69 168 MET A C 1
ATOM 1314 O O . MET A 1 168 ? -23.863 28.126 19.288 1.00 80.69 168 MET A O 1
ATOM 1318 N N . ASN A 1 169 ? -21.733 28.806 19.622 1.00 87.25 169 ASN A N 1
ATOM 1319 C CA . ASN A 1 169 ? -21.265 28.574 18.261 1.00 87.25 169 ASN A CA 1
ATOM 1320 C C . ASN A 1 169 ? -20.645 27.174 18.200 1.00 87.25 169 ASN A C 1
ATOM 1322 O O . ASN A 1 169 ? -19.596 26.925 18.793 1.00 87.25 169 ASN A O 1
ATOM 1326 N N . TYR A 1 170 ? -21.302 26.243 17.513 1.00 89.00 170 TYR A N 1
ATOM 1327 C CA . TYR A 1 170 ? -20.830 24.863 17.439 1.00 89.00 170 TYR A CA 1
ATOM 1328 C C . TYR A 1 170 ? -19.540 24.718 16.633 1.00 89.00 170 TYR A C 1
ATOM 1330 O O . TYR A 1 170 ? -18.803 23.762 16.859 1.00 89.00 170 TYR A O 1
ATOM 1338 N N . MET A 1 171 ? -19.221 25.669 15.750 1.00 89.88 171 MET A N 1
ATOM 1339 C CA . MET A 1 171 ? -17.975 25.610 14.987 1.00 89.88 171 MET A CA 1
ATOM 1340 C C . MET A 1 171 ? -16.743 25.803 15.866 1.00 89.88 171 MET A C 1
ATOM 1342 O O . MET A 1 171 ? -15.731 25.181 15.584 1.00 89.88 171 MET A O 1
ATOM 1346 N N . ASP A 1 172 ? -16.834 26.536 16.979 1.00 87.44 172 ASP A N 1
ATOM 1347 C CA . ASP A 1 172 ? -15.715 26.654 17.927 1.00 87.44 172 ASP A CA 1
ATOM 1348 C C . ASP A 1 172 ? -15.396 25.287 18.563 1.00 87.44 172 ASP A C 1
ATOM 1350 O O . ASP A 1 172 ? -14.238 24.926 18.775 1.00 87.44 172 ASP A O 1
ATOM 1354 N N . PHE A 1 173 ? -16.437 24.488 18.825 1.00 85.31 173 PHE A N 1
ATOM 1355 C CA . PHE A 1 173 ? -16.305 23.129 19.349 1.00 85.31 173 PHE A CA 1
ATOM 1356 C C . PHE A 1 173 ? -15.748 22.158 18.303 1.00 85.31 173 PHE A C 1
ATOM 1358 O O . PHE A 1 173 ? -14.850 21.375 18.610 1.00 85.31 173 PHE A O 1
ATOM 1365 N N . VAL A 1 174 ? -16.243 22.231 17.063 1.00 87.25 174 VAL A N 1
ATOM 1366 C CA . VAL A 1 174 ? -15.749 21.410 15.945 1.00 87.25 174 VAL A CA 1
ATOM 1367 C C . VAL A 1 174 ? -14.304 21.769 15.597 1.00 87.25 174 VAL A C 1
ATOM 1369 O O . VAL A 1 174 ? -13.489 20.873 15.404 1.00 87.25 174 VAL A O 1
ATOM 1372 N N . GLN A 1 175 ? -13.958 23.056 15.586 1.00 86.31 175 GLN A N 1
ATOM 1373 C CA . GLN A 1 175 ? -12.589 23.508 15.364 1.00 86.31 175 GLN A CA 1
ATOM 1374 C C . GLN A 1 175 ? -11.670 22.951 16.445 1.00 86.31 175 GLN A C 1
ATOM 1376 O O . GLN A 1 175 ? -10.632 22.387 16.124 1.00 86.31 175 GLN A O 1
ATOM 1381 N N . LYS A 1 176 ? -12.085 23.000 17.719 1.00 82.56 176 LYS A N 1
ATOM 1382 C CA . LYS A 1 176 ? -11.298 22.415 18.807 1.00 82.56 176 LYS A CA 1
ATOM 1383 C C . LYS A 1 176 ? -11.106 20.908 18.640 1.00 82.56 176 LYS A C 1
ATOM 1385 O O . LYS A 1 176 ? -10.000 20.426 18.858 1.00 82.56 176 LYS A O 1
ATOM 1390 N N . HIS A 1 177 ? -12.154 20.184 18.249 1.00 81.12 177 HIS A N 1
ATOM 1391 C CA . HIS A 1 177 ? -12.083 18.754 17.941 1.00 81.12 177 HIS A CA 1
ATOM 1392 C C . HIS A 1 177 ? -11.035 18.468 16.854 1.00 81.12 177 HIS A C 1
ATOM 1394 O O . HIS A 1 177 ? -10.155 17.633 17.072 1.00 81.12 177 HIS A O 1
ATOM 1400 N N . VAL A 1 178 ? -11.071 19.221 15.747 1.00 81.75 178 VAL A N 1
ATOM 1401 C CA . VAL A 1 178 ? -10.114 19.106 14.634 1.00 81.75 178 VAL A CA 1
ATOM 1402 C C . VAL A 1 178 ? -8.694 19.477 15.058 1.00 81.75 178 VAL A C 1
ATOM 1404 O O . VAL A 1 178 ? -7.765 18.725 14.775 1.00 81.75 178 VAL A O 1
ATOM 1407 N N . ASP A 1 179 ? -8.519 20.575 15.791 1.00 79.50 179 ASP A N 1
ATOM 1408 C CA . ASP A 1 179 ? -7.213 21.028 16.280 1.00 79.50 179 ASP A CA 1
ATOM 1409 C C . ASP A 1 179 ? -6.557 20.005 17.222 1.00 79.50 179 ASP A C 1
ATOM 1411 O O . ASP A 1 179 ? -5.332 19.943 17.322 1.00 79.50 179 ASP A O 1
ATOM 1415 N N . THR A 1 180 ? -7.363 19.220 17.945 1.00 73.44 180 THR A N 1
ATOM 1416 C CA . THR A 1 180 ? -6.872 18.183 18.867 1.00 73.44 180 THR A CA 1
ATOM 1417 C C . THR A 1 180 ? -6.702 16.802 18.237 1.00 73.44 180 THR A C 1
ATOM 1419 O O . THR A 1 180 ? -6.220 15.910 18.929 1.00 73.44 180 THR A O 1
ATOM 1422 N N . ASP A 1 181 ? -7.092 16.617 16.970 1.00 68.88 181 ASP A N 1
ATOM 1423 C CA . ASP A 1 181 ? -7.122 15.313 16.279 1.00 68.88 181 ASP A CA 1
ATOM 1424 C C . ASP A 1 181 ? -7.788 14.205 17.126 1.00 68.88 181 ASP A C 1
ATOM 1426 O O . ASP A 1 181 ? -7.324 13.068 17.200 1.00 68.88 181 ASP A O 1
ATOM 1430 N N . ALA A 1 182 ? -8.861 14.562 17.840 1.00 63.62 182 ALA A N 1
ATOM 1431 C CA . ALA A 1 182 ? -9.556 13.647 18.738 1.00 63.62 182 ALA A CA 1
ATOM 1432 C C . ALA A 1 182 ? -10.518 12.738 17.957 1.00 63.62 182 ALA A C 1
ATOM 1434 O O . ALA A 1 182 ? -11.266 13.216 17.112 1.00 63.62 182 ALA A O 1
ATOM 1435 N N . ASP A 1 183 ? -10.580 11.445 18.290 1.00 59.56 183 ASP A N 1
ATOM 1436 C CA . ASP A 1 183 ? -11.541 10.516 17.664 1.00 59.56 183 ASP A CA 1
ATOM 1437 C C . ASP A 1 183 ? -12.998 10.865 18.036 1.00 59.56 183 ASP A C 1
ATOM 1439 O O . ASP A 1 183 ? -13.922 10.769 17.225 1.00 59.56 183 ASP A O 1
ATOM 1443 N N . ILE A 1 184 ? -13.199 11.296 19.285 1.00 71.00 184 ILE A N 1
ATOM 1444 C CA . ILE A 1 184 ? -14.470 11.745 19.858 1.00 71.00 184 ILE A CA 1
ATOM 1445 C C . ILE A 1 184 ? -14.167 12.941 20.757 1.00 71.00 184 ILE A C 1
ATOM 1447 O O . ILE A 1 184 ? -13.228 12.908 21.553 1.00 71.00 184 ILE A O 1
ATOM 1451 N N . THR A 1 185 ? -14.991 13.984 20.679 1.00 71.12 185 THR A N 1
ATOM 1452 C CA . THR A 1 185 ? -14.921 15.109 21.619 1.00 71.12 185 THR A CA 1
ATOM 1453 C C . THR A 1 185 ? -16.250 15.261 22.329 1.00 71.12 185 THR A C 1
ATOM 1455 O O . THR A 1 185 ? -17.304 15.327 21.694 1.00 71.12 185 THR A O 1
ATOM 1458 N N . VAL A 1 186 ? -16.186 15.327 23.657 1.00 76.31 186 VAL A N 1
ATOM 1459 C CA . VAL A 1 186 ? -17.344 15.517 24.528 1.00 76.31 186 VAL A CA 1
ATOM 1460 C C . VAL A 1 186 ? -17.202 16.854 25.249 1.00 76.31 186 VAL A C 1
ATOM 1462 O O . VAL A 1 186 ? -16.156 17.139 25.825 1.00 76.31 186 VAL A O 1
ATOM 1465 N N . SER A 1 187 ? -18.241 17.686 25.204 1.00 71.38 187 SER A N 1
ATOM 1466 C CA . SER A 1 187 ? -18.342 18.884 26.037 1.00 71.38 187 SER A CA 1
ATOM 1467 C C . SER A 1 187 ? -19.072 18.529 27.323 1.00 71.38 187 SER A C 1
ATOM 1469 O O . SER A 1 187 ? -20.233 18.107 27.274 1.00 71.38 187 SER A O 1
ATOM 1471 N N . CYS A 1 188 ? -18.395 18.700 28.455 1.00 65.81 188 CYS A N 1
ATOM 1472 C CA . CYS A 1 188 ? -18.954 18.455 29.776 1.00 65.81 188 CYS A CA 1
ATOM 1473 C C . CYS A 1 188 ? -18.691 19.662 30.681 1.00 65.81 188 CYS A C 1
ATOM 1475 O O . CYS A 1 188 ? -17.662 20.333 30.560 1.00 65.81 188 CYS A O 1
ATOM 1477 N N . ILE A 1 189 ? -19.635 19.948 31.576 1.00 60.06 189 ILE A N 1
ATOM 1478 C CA . ILE A 1 189 ? -19.469 20.961 32.621 1.00 60.06 189 ILE A CA 1
ATOM 1479 C C . ILE A 1 189 ? -19.294 20.213 33.946 1.00 60.06 189 ILE A C 1
ATOM 1481 O O . ILE A 1 189 ? -20.208 19.480 34.341 1.00 60.06 189 ILE A O 1
ATOM 1485 N N . PRO A 1 190 ? -18.153 20.374 34.642 1.00 52.94 190 PRO A N 1
ATOM 1486 C CA . PRO A 1 190 ? -17.976 19.775 35.956 1.00 52.94 190 PRO A CA 1
ATOM 1487 C C . PRO A 1 190 ? -18.954 20.425 36.942 1.00 52.94 190 PRO A C 1
ATOM 1489 O O . PRO A 1 190 ? -19.080 21.650 36.980 1.00 52.94 190 PRO A O 1
ATOM 1492 N N . MET A 1 191 ? -19.654 19.612 37.735 1.00 52.78 191 MET A N 1
ATOM 1493 C CA . MET A 1 191 ? -20.558 20.089 38.785 1.00 52.78 191 MET A CA 1
ATOM 1494 C C . MET A 1 191 ? -20.256 19.403 40.115 1.00 52.78 191 MET A C 1
ATOM 1496 O O . MET A 1 191 ? -20.032 18.197 40.158 1.00 52.78 191 MET A O 1
ATOM 1500 N N . ASP A 1 192 ? -20.329 20.166 41.205 1.00 57.69 192 ASP A N 1
ATOM 1501 C CA . ASP A 1 192 ? -20.233 19.630 42.563 1.00 57.69 192 ASP A CA 1
ATOM 1502 C C . ASP A 1 192 ? -21.516 18.870 42.954 1.00 57.69 192 ASP A C 1
ATOM 1504 O O . ASP A 1 192 ? -22.637 19.306 42.667 1.00 57.69 192 ASP A O 1
ATOM 1508 N N . ASP A 1 193 ? -21.375 17.792 43.737 1.00 54.12 193 ASP A N 1
ATOM 1509 C CA . ASP A 1 193 ? -22.483 16.940 44.220 1.00 54.12 193 ASP A CA 1
ATOM 1510 C C . ASP A 1 193 ? -23.637 17.722 44.884 1.00 54.12 193 ASP A C 1
ATOM 1512 O O . ASP A 1 193 ? -24.807 17.325 44.838 1.00 54.12 193 ASP A O 1
ATOM 1516 N N . ARG A 1 194 ? -23.319 18.867 45.501 1.00 55.31 194 ARG A N 1
ATOM 1517 C CA . ARG A 1 194 ? -24.290 19.749 46.169 1.00 55.31 194 ARG A CA 1
ATOM 1518 C C . ARG A 1 194 ? -25.160 20.536 45.185 1.00 55.31 194 ARG A C 1
ATOM 1520 O O . ARG A 1 194 ? -26.310 20.841 45.505 1.00 55.31 194 ARG A O 1
ATOM 1527 N N . GLU A 1 195 ? -24.651 20.850 43.998 1.00 52.94 195 GLU A N 1
ATOM 1528 C CA . GLU A 1 195 ? -25.392 21.565 42.952 1.00 52.94 195 GLU A CA 1
ATOM 1529 C C . GLU A 1 195 ? -26.292 20.621 42.149 1.00 52.94 195 GLU A C 1
ATOM 1531 O O . GLU A 1 195 ? -27.419 20.986 41.809 1.00 52.94 195 GLU A O 1
ATOM 1536 N N . VAL A 1 196 ? -25.877 19.360 41.976 1.00 51.16 196 VAL A N 1
ATOM 1537 C CA . VAL A 1 196 ? -26.679 18.284 41.360 1.00 51.16 196 VAL A CA 1
ATOM 1538 C C . VAL A 1 196 ? -27.988 18.017 42.128 1.00 51.16 196 VAL A C 1
ATOM 1540 O O . VAL A 1 196 ? -28.998 17.598 41.550 1.00 51.16 196 VAL A O 1
ATOM 1543 N N . GLN A 1 197 ? -28.017 18.281 43.440 1.00 47.97 197 GLN A N 1
ATOM 1544 C CA . GLN A 1 197 ? -29.215 18.118 44.273 1.00 47.97 197 GLN A CA 1
ATOM 1545 C C . GLN A 1 197 ? -30.221 19.278 44.167 1.00 47.97 197 GLN A C 1
ATOM 1547 O O . GLN A 1 197 ? -31.399 19.075 44.476 1.00 47.97 197 GLN A O 1
ATOM 1552 N N . ARG A 1 198 ? -29.823 20.466 43.684 1.00 47.03 198 ARG A N 1
ATOM 1553 C CA . ARG A 1 198 ? -30.755 21.580 43.442 1.00 47.03 198 ARG A CA 1
ATOM 1554 C C . ARG A 1 198 ? -31.512 21.338 42.129 1.00 47.03 198 ARG A C 1
ATOM 1556 O O . ARG A 1 198 ? -30.936 21.280 41.050 1.00 47.03 198 ARG A O 1
ATOM 1563 N N . GLY A 1 199 ? -32.834 21.182 42.223 1.00 39.22 199 GLY A N 1
ATOM 1564 C CA . GLY A 1 199 ? -33.704 20.607 41.181 1.00 39.22 199 GLY A CA 1
ATOM 1565 C C . GLY A 1 199 ? -33.714 21.255 39.784 1.00 39.22 199 GLY A C 1
ATOM 1566 O O . GLY A 1 199 ? -34.246 20.641 38.865 1.00 39.22 199 GLY A O 1
ATOM 1567 N N . LEU A 1 200 ? -33.114 22.434 39.588 1.00 38.84 200 LEU A N 1
ATOM 1568 C CA . LEU A 1 200 ? -32.950 23.056 38.266 1.00 38.84 200 LEU A CA 1
ATOM 1569 C C . LEU A 1 200 ? -31.825 22.399 37.439 1.00 38.84 200 LEU A C 1
ATOM 1571 O O . LEU A 1 200 ? -31.992 22.226 36.234 1.00 38.84 200 LEU A O 1
ATOM 1575 N N . SER A 1 201 ? -30.745 21.927 38.071 1.00 38.09 201 SER A N 1
ATOM 1576 C CA . SER A 1 201 ? -29.606 21.293 37.377 1.00 38.09 201 SER A CA 1
ATOM 1577 C C . SER A 1 201 ? -29.889 19.840 36.960 1.00 38.09 201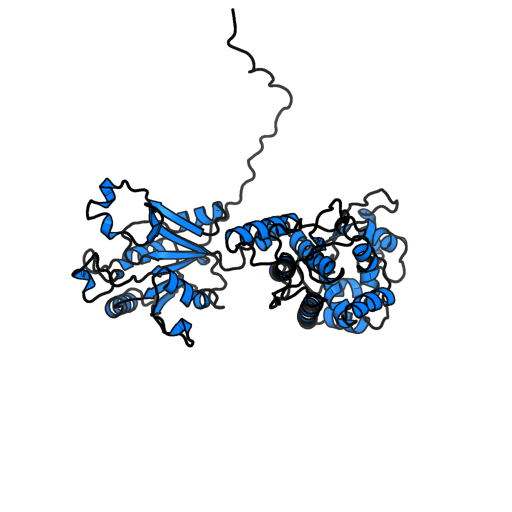 SER A C 1
ATOM 1579 O O . SER A 1 201 ? -29.334 19.336 35.989 1.00 38.09 201 SER A O 1
ATOM 1581 N N . LYS A 1 202 ? -30.850 19.166 37.614 1.00 37.06 202 LYS A N 1
ATOM 1582 C CA . LYS A 1 202 ? -31.324 17.813 37.239 1.00 37.06 202 LYS A CA 1
ATOM 1583 C C . LYS A 1 202 ? -32.121 17.763 35.927 1.00 37.06 202 LYS A C 1
ATOM 1585 O O . LYS A 1 202 ? -32.313 16.674 35.366 1.00 37.06 202 LYS A O 1
ATOM 1590 N N . LEU A 1 203 ? -32.610 18.911 35.452 1.00 32.69 203 LEU A N 1
ATOM 1591 C CA . LEU A 1 203 ? -33.484 19.029 34.280 1.00 32.69 203 LEU A CA 1
ATOM 1592 C C . LEU A 1 203 ? -32.727 18.951 32.938 1.00 32.69 203 LEU A C 1
ATOM 1594 O O . LEU A 1 203 ? -33.325 18.547 31.935 1.00 32.69 203 LEU A O 1
ATOM 1598 N N . LEU A 1 204 ? -31.435 19.302 32.932 1.00 38.16 204 LEU A N 1
ATOM 1599 C CA . LEU A 1 204 ? -30.622 19.542 31.726 1.00 38.16 204 LEU A CA 1
ATOM 1600 C C . LEU A 1 204 ? -29.840 18.321 31.213 1.00 38.16 204 LEU A C 1
ATOM 1602 O O . LEU A 1 204 ? -29.306 18.353 30.118 1.00 38.16 204 LEU A O 1
ATOM 1606 N N . CYS A 1 205 ? -29.801 17.227 31.969 1.00 34.56 205 CYS A N 1
ATOM 1607 C CA . CYS A 1 205 ? -28.881 16.123 31.701 1.00 34.56 205 CYS A CA 1
ATOM 1608 C C . CYS A 1 205 ? -29.369 15.197 30.563 1.00 34.56 205 CYS A C 1
ATOM 1610 O O . CYS A 1 205 ? -30.432 14.571 30.691 1.00 34.56 205 CYS A O 1
ATOM 1612 N N . SER A 1 206 ? -28.580 15.087 29.485 1.00 42.94 206 SER A N 1
ATOM 1613 C CA . SER A 1 206 ? -28.794 14.145 28.369 1.00 42.94 206 SER A CA 1
ATOM 1614 C C . SER A 1 206 ? -27.891 12.901 28.400 1.00 42.94 206 SER A C 1
ATOM 1616 O O . SER A 1 206 ? -28.319 11.855 27.912 1.00 42.94 206 SER A O 1
ATOM 1618 N N . MET A 1 207 ? -26.704 12.959 29.018 1.00 39.41 207 MET A N 1
ATOM 1619 C CA . MET A 1 207 ? -25.788 11.821 29.211 1.00 39.41 207 MET A CA 1
ATOM 1620 C C . MET A 1 207 ? -24.979 11.986 30.509 1.00 39.41 207 MET A C 1
ATOM 1622 O O . MET A 1 207 ? -24.626 13.104 30.876 1.00 39.41 207 MET A O 1
ATOM 1626 N N . GLN A 1 208 ? -24.700 10.876 31.201 1.00 36.59 208 GLN A N 1
ATOM 1627 C CA . GLN A 1 208 ? -23.915 10.841 32.440 1.00 36.59 208 GLN A CA 1
ATOM 1628 C C . GLN A 1 208 ? -22.753 9.857 32.243 1.00 36.59 208 GLN A C 1
ATOM 1630 O O . GLN A 1 208 ? -22.994 8.675 31.993 1.00 36.59 208 GLN A O 1
ATOM 1635 N N . ILE A 1 209 ? -21.517 10.350 32.320 1.00 36.97 209 ILE A N 1
ATOM 1636 C CA . ILE A 1 209 ? -20.286 9.548 32.361 1.00 36.97 209 ILE A CA 1
ATOM 1637 C C . ILE A 1 209 ? -19.587 9.954 33.660 1.00 36.97 209 ILE A C 1
ATOM 1639 O O . ILE A 1 209 ? -19.392 11.139 33.876 1.00 36.97 209 ILE A O 1
ATOM 1643 N N . GLU A 1 210 ? -19.337 8.991 34.553 1.00 35.22 210 GLU A N 1
ATOM 1644 C CA . GLU A 1 210 ? -18.562 9.138 35.805 1.00 35.22 210 GLU A CA 1
ATOM 1645 C C . GLU A 1 210 ? -18.607 10.538 36.465 1.00 35.22 210 GLU A C 1
ATOM 1647 O O . GLU A 1 210 ? -17.664 11.310 36.392 1.00 35.22 210 GLU A O 1
ATOM 1652 N N . ASN A 1 211 ? -19.723 10.858 37.135 1.00 32.44 211 ASN A N 1
ATOM 1653 C CA . ASN A 1 211 ? -19.977 12.119 37.864 1.00 32.44 211 ASN A CA 1
ATOM 1654 C C . ASN A 1 211 ? -19.947 13.433 37.047 1.00 32.44 211 ASN A C 1
ATOM 1656 O O . ASN A 1 211 ? -20.200 14.491 37.621 1.00 32.44 211 ASN A O 1
ATOM 1660 N N . GLU A 1 212 ? -19.765 13.390 35.726 1.00 38.06 212 GLU A N 1
ATOM 1661 C CA . GLU A 1 212 ? -19.768 14.568 34.850 1.00 38.06 212 GLU A CA 1
ATOM 1662 C C . GLU A 1 212 ? -21.067 14.678 34.025 1.00 38.06 212 GLU A C 1
ATOM 1664 O O . GLU A 1 212 ? -21.658 13.678 33.594 1.00 38.06 212 GLU A O 1
ATOM 1669 N N . ILE A 1 213 ? -21.547 15.913 33.813 1.00 43.78 213 ILE A N 1
ATOM 1670 C CA . ILE A 1 213 ? -22.706 16.206 32.953 1.00 43.78 213 ILE A CA 1
ATOM 1671 C C . ILE A 1 213 ? -22.185 16.575 31.567 1.00 43.78 213 ILE A C 1
ATOM 1673 O O . ILE A 1 213 ? -21.517 17.598 31.414 1.00 43.78 213 ILE A O 1
ATOM 1677 N N . CYS A 1 214 ? -22.505 15.751 30.568 1.00 47.78 214 CYS A N 1
ATOM 1678 C CA . CYS A 1 214 ? -22.052 15.937 29.193 1.00 47.78 214 CYS A CA 1
ATOM 1679 C C . CYS A 1 214 ? -23.214 16.296 28.259 1.00 47.78 214 CYS A C 1
ATOM 1681 O O . CYS A 1 214 ? -24.231 15.592 28.200 1.00 47.78 214 CYS A O 1
ATOM 1683 N N . ASP A 1 215 ? -23.028 17.382 27.506 1.00 52.56 215 ASP A N 1
ATOM 1684 C CA . ASP A 1 215 ? -24.093 18.058 26.763 1.00 52.56 215 ASP A CA 1
ATOM 1685 C C . ASP A 1 215 ? -23.818 18.170 25.257 1.00 52.56 215 ASP A C 1
ATOM 1687 O O . ASP A 1 215 ? -24.746 18.382 24.494 1.00 52.56 215 ASP A O 1
ATOM 1691 N N . ILE A 1 216 ? -22.595 17.991 24.759 1.00 56.16 216 ILE A N 1
ATOM 1692 C CA . ILE A 1 216 ? -22.346 17.962 23.304 1.00 56.16 216 ILE A CA 1
ATOM 1693 C C . ILE A 1 216 ? -21.383 16.834 22.995 1.00 56.16 216 ILE A C 1
ATOM 1695 O O . ILE A 1 216 ? -20.383 16.674 23.689 1.00 56.16 216 ILE A O 1
ATOM 1699 N N . LEU A 1 217 ? -21.672 16.070 21.946 1.00 58.25 217 LEU A N 1
ATOM 1700 C CA . LEU A 1 217 ? -20.823 14.979 21.494 1.00 58.25 217 LEU A CA 1
ATOM 1701 C C . LEU A 1 217 ? -20.558 15.136 19.996 1.00 58.25 217 LEU A C 1
ATOM 1703 O O . LEU A 1 217 ? -21.498 15.145 19.211 1.00 58.25 217 LEU A O 1
ATOM 1707 N N . ILE A 1 218 ? -19.298 15.227 19.577 1.00 57.34 218 ILE A N 1
ATOM 1708 C CA . ILE A 1 218 ? -18.936 14.951 18.181 1.00 57.34 218 ILE A CA 1
ATOM 1709 C C . ILE A 1 218 ? -18.657 13.457 18.073 1.00 57.34 218 ILE A C 1
ATOM 1711 O O . ILE A 1 218 ? -17.813 12.936 18.804 1.00 57.34 218 ILE A O 1
ATOM 1715 N N . VAL A 1 219 ? -19.366 12.779 17.172 1.00 54.25 219 VAL A N 1
ATOM 1716 C CA . VAL A 1 219 ? -19.077 11.392 16.810 1.00 54.25 219 VAL A CA 1
ATOM 1717 C C . VAL A 1 219 ? -18.510 11.385 15.411 1.00 54.25 219 VAL A C 1
ATOM 1719 O O . VAL A 1 219 ? -19.218 11.650 14.453 1.00 54.25 219 VAL A O 1
ATOM 1722 N N . GLU A 1 220 ? -17.244 11.005 15.341 1.00 55.91 220 GLU A N 1
ATOM 1723 C CA . GLU A 1 220 ? -16.596 10.459 14.162 1.00 55.91 220 GLU A CA 1
ATOM 1724 C C . GLU A 1 220 ? -16.427 11.390 12.951 1.00 55.91 220 GLU A C 1
ATOM 1726 O O . GLU A 1 220 ? -17.304 12.117 12.475 1.00 55.91 220 GLU A O 1
ATOM 1731 N N . ARG A 1 221 ? -15.214 11.270 12.417 1.00 47.78 221 ARG A N 1
ATOM 1732 C CA . ARG A 1 221 ? -14.808 11.723 11.105 1.00 47.78 221 ARG A CA 1
ATOM 1733 C C . ARG A 1 221 ? -15.270 10.666 10.105 1.00 47.78 221 ARG A C 1
ATOM 1735 O O . ARG A 1 221 ? -14.698 9.583 10.152 1.00 47.78 221 ARG A O 1
ATOM 1742 N N . LEU A 1 222 ? -16.272 10.915 9.250 1.00 44.09 222 LEU A N 1
ATOM 1743 C CA . LEU A 1 222 ? -16.852 9.914 8.326 1.00 44.09 222 LEU A CA 1
ATOM 1744 C C . LEU A 1 222 ? -15.758 9.228 7.486 1.00 44.09 222 LEU A C 1
ATOM 1746 O O . LEU A 1 222 ? -15.364 9.703 6.425 1.00 44.09 222 LEU A O 1
ATOM 1750 N N . ARG A 1 223 ? -15.246 8.116 8.023 1.00 46.00 223 ARG A N 1
ATOM 1751 C CA . ARG A 1 223 ? -14.400 7.034 7.500 1.00 46.00 223 ARG A CA 1
ATOM 1752 C C . ARG A 1 223 ? -13.210 7.317 6.577 1.00 46.00 223 ARG A C 1
ATOM 1754 O O . ARG A 1 223 ? -12.489 6.379 6.249 1.00 46.00 223 ARG A O 1
ATOM 1761 N N . ARG A 1 224 ? -12.967 8.547 6.139 1.00 42.66 224 ARG A N 1
ATOM 1762 C CA . ARG A 1 224 ? -11.872 8.871 5.214 1.00 42.66 224 ARG A CA 1
ATOM 1763 C C . ARG A 1 224 ? -10.717 9.543 5.910 1.00 42.66 224 ARG A C 1
ATOM 1765 O O . ARG A 1 224 ? -9.581 9.202 5.616 1.00 42.66 224 ARG A O 1
ATOM 1772 N N . SER A 1 225 ? -11.010 10.395 6.883 1.00 36.06 225 SER A N 1
ATOM 1773 C CA . SER A 1 225 ? -9.988 11.257 7.450 1.00 36.06 225 SER A CA 1
ATOM 1774 C C . SER A 1 225 ? -9.609 10.905 8.904 1.00 36.06 225 SER A C 1
ATOM 1776 O O . SER A 1 225 ? -8.638 11.439 9.416 1.00 36.06 225 SER A O 1
ATOM 1778 N N . GLY A 1 226 ? -10.314 9.974 9.567 1.00 41.50 226 GLY A N 1
ATOM 1779 C CA . GLY A 1 226 ? -9.964 9.450 10.906 1.00 41.50 226 GLY A CA 1
ATOM 1780 C C . GLY A 1 226 ? -9.109 8.172 10.897 1.00 41.50 226 GLY A C 1
ATOM 1781 O O . GLY A 1 226 ? -8.753 7.642 11.944 1.00 41.50 226 GLY A O 1
ATOM 1782 N N . SER A 1 227 ? -8.779 7.635 9.718 1.00 63.31 227 SER A N 1
ATOM 1783 C CA . SER A 1 227 ? -7.890 6.474 9.627 1.00 63.31 227 SER A CA 1
ATOM 1784 C C . SER A 1 227 ? -6.454 6.909 9.917 1.00 63.31 227 SER A C 1
ATOM 1786 O O . SER A 1 227 ? -5.945 7.813 9.255 1.00 63.31 227 SER A O 1
ATOM 1788 N N . LYS A 1 228 ? -5.755 6.228 10.837 1.00 79.00 228 LYS A N 1
ATOM 1789 C CA . LYS A 1 228 ? -4.307 6.432 11.047 1.00 79.00 228 LYS A CA 1
ATOM 1790 C C . LYS A 1 228 ? -3.512 6.273 9.742 1.00 79.00 228 LYS A C 1
ATOM 1792 O O . LYS A 1 228 ? -2.503 6.943 9.556 1.00 79.00 228 LYS A O 1
ATOM 1797 N N . VAL A 1 229 ? -4.010 5.463 8.799 1.00 82.50 229 VAL A N 1
ATOM 1798 C CA . VAL A 1 229 ? -3.453 5.344 7.440 1.00 82.50 229 VAL A CA 1
ATOM 1799 C C . VAL A 1 229 ? -3.576 6.660 6.674 1.00 82.50 229 VAL A C 1
ATOM 1801 O O . VAL A 1 229 ? -2.622 7.089 6.033 1.00 82.50 229 VAL A O 1
ATOM 1804 N N . TYR A 1 230 ? -4.730 7.324 6.751 1.00 81.00 230 TYR A N 1
ATOM 1805 C CA . TYR A 1 230 ? -4.950 8.611 6.095 1.00 81.00 230 TYR A CA 1
ATOM 1806 C C . TYR A 1 230 ? -4.049 9.698 6.674 1.00 81.00 230 TYR A C 1
ATOM 1808 O O . TYR A 1 230 ? -3.355 10.367 5.911 1.00 81.00 230 TYR A O 1
ATOM 1816 N N . SER A 1 231 ? -3.980 9.824 8.003 1.00 81.38 231 SER A N 1
ATOM 1817 C CA . SER A 1 231 ? -3.081 10.783 8.658 1.00 81.38 231 SER A CA 1
ATOM 1818 C C . SER A 1 231 ? -1.614 10.518 8.303 1.00 81.38 231 SER A C 1
ATOM 1820 O O . SER A 1 231 ? -0.881 11.454 7.984 1.00 81.38 231 SER A O 1
ATOM 1822 N N . ALA A 1 232 ? -1.195 9.248 8.255 1.00 87.81 232 ALA A N 1
ATOM 1823 C CA . ALA A 1 232 ? 0.148 8.884 7.814 1.00 87.81 232 ALA A CA 1
ATOM 1824 C C . ALA A 1 232 ? 0.409 9.300 6.354 1.00 87.81 232 ALA A C 1
ATOM 1826 O O . ALA A 1 232 ? 1.469 9.848 6.058 1.00 87.81 232 ALA A O 1
ATOM 1827 N N . ILE A 1 233 ? -0.546 9.078 5.441 1.00 87.19 233 ILE A N 1
ATOM 1828 C CA . ILE A 1 233 ? -0.423 9.452 4.019 1.00 87.19 233 ILE A CA 1
ATOM 1829 C C . ILE A 1 233 ? -0.428 10.970 3.821 1.00 87.19 233 ILE A C 1
ATOM 1831 O O . ILE A 1 233 ? 0.296 11.468 2.957 1.00 87.19 233 ILE A O 1
ATOM 1835 N N . LEU A 1 234 ? -1.200 11.715 4.611 1.00 85.81 234 LEU A N 1
ATOM 1836 C CA . LEU A 1 234 ? -1.154 13.175 4.588 1.00 85.81 234 LEU A CA 1
ATOM 1837 C C . LEU A 1 234 ? 0.205 13.708 5.043 1.00 85.81 234 LEU A C 1
ATOM 1839 O O . LEU A 1 234 ? 0.725 14.636 4.429 1.00 85.81 234 LEU A O 1
ATOM 1843 N N . ASN A 1 235 ? 0.784 13.111 6.087 1.00 88.00 235 ASN A N 1
ATOM 1844 C CA . ASN A 1 235 ? 2.100 13.503 6.580 1.00 88.00 235 ASN A CA 1
ATOM 1845 C C . ASN A 1 235 ? 3.216 13.135 5.588 1.00 88.00 235 ASN A C 1
ATOM 1847 O O . ASN A 1 235 ? 4.122 13.923 5.329 1.00 88.00 235 ASN A O 1
ATOM 1851 N N . GLU A 1 236 ? 3.140 11.945 4.990 1.00 92.25 236 GLU A N 1
ATOM 1852 C CA . GLU A 1 236 ? 4.071 11.520 3.955 1.00 92.25 236 GLU A CA 1
ATOM 1853 C C . GLU A 1 236 ? 3.390 10.631 2.910 1.00 92.25 236 GLU A C 1
ATOM 1855 O O . GLU A 1 236 ? 3.225 9.424 3.085 1.00 92.25 236 GLU A O 1
ATOM 1860 N N . THR A 1 237 ? 3.096 11.192 1.737 1.00 92.75 237 THR A N 1
ATOM 1861 C CA . THR A 1 237 ? 2.287 10.511 0.709 1.00 92.75 237 THR A CA 1
ATOM 1862 C C . THR A 1 237 ? 2.886 9.190 0.214 1.00 92.75 237 THR A C 1
ATOM 1864 O O . THR A 1 237 ? 2.163 8.268 -0.164 1.00 92.75 237 THR A O 1
ATOM 1867 N N . ARG A 1 238 ? 4.217 9.038 0.272 1.00 95.81 238 ARG A N 1
ATOM 1868 C CA . ARG A 1 238 ? 4.918 7.793 -0.087 1.00 95.81 238 ARG A CA 1
ATOM 1869 C C . ARG A 1 238 ? 4.587 6.626 0.852 1.00 95.81 238 ARG A C 1
ATOM 1871 O O . ARG A 1 238 ? 4.775 5.468 0.462 1.00 95.81 238 ARG A O 1
ATOM 1878 N N . ILE A 1 239 ? 4.121 6.882 2.074 1.00 97.44 239 ILE A N 1
ATOM 1879 C CA . ILE A 1 239 ? 3.819 5.813 3.028 1.00 97.44 239 ILE A CA 1
ATOM 1880 C C . ILE A 1 239 ? 2.737 4.877 2.486 1.00 97.44 239 ILE A C 1
ATOM 1882 O O . ILE A 1 239 ? 2.861 3.673 2.662 1.00 97.44 239 ILE A O 1
ATOM 1886 N N . GLY A 1 240 ? 1.772 5.379 1.705 1.00 96.75 240 GLY A N 1
ATOM 1887 C CA . GLY A 1 240 ? 0.738 4.533 1.104 1.00 96.75 240 GLY A CA 1
ATOM 1888 C C . GLY A 1 240 ? 1.318 3.481 0.150 1.00 96.75 240 GLY A C 1
ATOM 1889 O O . GLY A 1 240 ? 0.972 2.304 0.226 1.00 96.75 240 GLY A O 1
ATOM 1890 N N . ALA A 1 241 ? 2.300 3.859 -0.677 1.00 98.44 241 ALA A N 1
ATOM 1891 C CA . ALA A 1 241 ? 3.036 2.901 -1.510 1.00 98.44 241 ALA A CA 1
ATOM 1892 C C . ALA A 1 241 ? 3.870 1.918 -0.668 1.00 98.44 241 ALA A C 1
ATOM 1894 O O . ALA A 1 241 ? 4.061 0.763 -1.044 1.00 98.44 241 ALA A O 1
ATOM 1895 N N . SER A 1 242 ? 4.368 2.375 0.482 1.00 98.62 242 SER A N 1
ATOM 1896 C CA . SER A 1 242 ? 5.173 1.554 1.388 1.00 98.62 242 SER A CA 1
ATOM 1897 C C . SER A 1 242 ? 4.324 0.482 2.077 1.00 98.62 242 SER A C 1
ATOM 1899 O O . SER A 1 242 ? 4.715 -0.680 2.086 1.00 98.62 242 SER A O 1
ATOM 1901 N N . LEU A 1 243 ? 3.136 0.850 2.565 1.00 98.50 243 LEU A N 1
ATOM 1902 C CA . LEU A 1 243 ? 2.170 -0.051 3.198 1.00 98.50 243 LEU A CA 1
ATOM 1903 C C . LEU A 1 243 ? 1.622 -1.087 2.210 1.00 98.50 243 LEU A C 1
ATOM 1905 O O . LEU A 1 243 ? 1.556 -2.270 2.538 1.00 98.50 243 LEU A O 1
ATOM 1909 N N . LEU A 1 244 ? 1.317 -0.669 0.976 1.00 98.75 244 LEU A N 1
ATOM 1910 C CA . LEU A 1 244 ? 0.961 -1.593 -0.105 1.00 98.75 244 LEU A CA 1
ATOM 1911 C C . LEU A 1 244 ? 2.068 -2.633 -0.343 1.00 98.75 244 LEU A C 1
ATOM 1913 O O . LEU A 1 244 ? 1.791 -3.826 -0.469 1.00 98.75 244 LEU A O 1
ATOM 1917 N N . ARG A 1 245 ? 3.332 -2.191 -0.358 1.00 98.81 245 ARG A N 1
ATOM 1918 C CA . ARG A 1 245 ? 4.486 -3.080 -0.533 1.00 98.81 245 ARG A CA 1
ATOM 1919 C C . ARG A 1 245 ? 4.701 -4.018 0.656 1.00 98.81 245 ARG A C 1
ATOM 1921 O O . ARG A 1 245 ? 5.096 -5.155 0.426 1.00 98.81 245 ARG A O 1
ATOM 1928 N N . LEU A 1 246 ? 4.442 -3.588 1.894 1.00 98.81 246 LEU A N 1
ATOM 1929 C CA . LEU A 1 246 ? 4.527 -4.479 3.060 1.00 98.81 246 LEU A CA 1
ATOM 1930 C C . LEU A 1 246 ? 3.589 -5.679 2.904 1.00 98.81 246 LEU A C 1
ATOM 1932 O O . LEU A 1 246 ? 4.016 -6.803 3.129 1.00 98.81 246 LEU A O 1
ATOM 1936 N N . PHE A 1 247 ? 2.354 -5.461 2.450 1.00 98.75 247 PHE A N 1
ATOM 1937 C CA . PHE A 1 247 ? 1.414 -6.560 2.229 1.00 98.75 247 PHE A CA 1
ATOM 1938 C C . PHE A 1 247 ? 1.863 -7.515 1.112 1.00 98.75 247 PHE A C 1
ATOM 1940 O O . PHE A 1 247 ? 1.775 -8.727 1.279 1.00 98.75 247 PHE A O 1
ATOM 1947 N N . PHE A 1 248 ? 2.414 -6.995 0.007 1.00 98.81 248 PHE A N 1
ATOM 1948 C CA . PHE A 1 248 ? 3.028 -7.835 -1.034 1.00 98.81 248 PHE A CA 1
ATOM 1949 C C . PHE A 1 248 ? 4.171 -8.696 -0.471 1.00 98.81 248 PHE A C 1
ATOM 1951 O O . PHE A 1 248 ? 4.214 -9.897 -0.718 1.00 98.81 248 PHE A O 1
ATOM 1958 N N . HIS A 1 249 ? 5.074 -8.092 0.308 1.00 98.81 249 HIS A N 1
ATOM 1959 C CA . HIS A 1 249 ? 6.223 -8.790 0.889 1.00 98.81 249 HIS A CA 1
ATOM 1960 C C . HIS A 1 249 ? 5.826 -9.837 1.930 1.00 98.81 249 HIS A C 1
ATOM 1962 O O . HIS A 1 249 ? 6.488 -10.864 1.999 1.00 98.81 249 HIS A O 1
ATOM 1968 N N . ASP A 1 250 ? 4.766 -9.588 2.697 1.00 98.81 250 ASP A N 1
ATOM 1969 C CA . ASP A 1 250 ? 4.199 -10.560 3.633 1.00 98.81 250 ASP A CA 1
ATOM 1970 C C . ASP A 1 250 ? 3.655 -11.770 2.863 1.00 98.81 250 ASP A C 1
ATOM 1972 O O . ASP A 1 250 ? 4.168 -12.875 2.973 1.00 98.81 250 ASP A O 1
ATOM 1976 N N . CYS A 1 251 ? 2.720 -11.539 1.939 1.00 98.69 251 CYS A N 1
ATOM 1977 C CA . CYS A 1 251 ? 2.068 -12.610 1.187 1.00 98.69 251 CYS A CA 1
ATOM 1978 C C . CYS A 1 251 ? 3.016 -13.468 0.332 1.00 98.69 251 CYS A C 1
ATOM 1980 O O . CYS A 1 251 ? 2.723 -14.637 0.077 1.00 98.69 251 CYS A O 1
ATOM 1982 N N . PHE A 1 252 ? 4.137 -12.911 -0.132 1.00 98.38 252 PHE A N 1
ATOM 1983 C CA . PHE A 1 252 ? 5.114 -13.638 -0.949 1.00 98.38 252 PHE A CA 1
ATOM 1984 C C . PHE A 1 252 ? 6.055 -14.533 -0.129 1.00 98.38 252 PHE A C 1
ATOM 1986 O O . PHE A 1 252 ? 6.810 -15.313 -0.714 1.00 98.38 252 PHE A O 1
ATOM 1993 N N . VAL A 1 253 ? 6.020 -14.463 1.204 1.00 98.19 253 VAL A N 1
ATOM 1994 C CA . VAL A 1 253 ? 6.894 -15.245 2.084 1.00 98.19 253 VAL A CA 1
ATOM 1995 C C . VAL A 1 253 ? 6.041 -16.075 3.032 1.00 98.19 253 VAL A C 1
ATOM 1997 O O . VAL A 1 253 ? 5.503 -15.572 3.998 1.00 98.19 253 VAL A O 1
ATOM 2000 N N . ASN A 1 254 ? 5.919 -17.376 2.760 1.00 95.50 254 ASN A N 1
ATOM 2001 C CA . ASN A 1 254 ? 5.102 -18.333 3.530 1.00 95.50 254 ASN A CA 1
ATOM 2002 C C . ASN A 1 254 ? 3.584 -18.048 3.592 1.00 95.50 254 ASN A C 1
ATOM 2004 O O . ASN A 1 254 ? 2.844 -18.909 4.063 1.00 95.50 254 ASN A O 1
ATOM 2008 N N . GLY A 1 255 ? 3.110 -16.937 3.029 1.00 97.25 255 GLY A N 1
ATOM 2009 C CA . GLY A 1 255 ? 1.697 -16.570 2.948 1.00 97.25 255 GLY A CA 1
ATOM 2010 C C . GLY A 1 255 ? 1.410 -15.267 3.680 1.00 97.25 255 GLY A C 1
ATOM 2011 O O . GLY A 1 255 ? 2.286 -14.680 4.296 1.00 97.25 255 GLY A O 1
ATOM 2012 N N . CYS A 1 256 ? 0.172 -14.783 3.604 1.00 98.06 256 CYS A N 1
ATOM 2013 C CA . CYS A 1 256 ? -0.213 -13.541 4.277 1.00 98.06 256 CYS A CA 1
ATOM 2014 C C . CYS A 1 256 ? -0.461 -13.803 5.774 1.00 98.06 256 CYS A C 1
ATOM 2016 O O . CYS A 1 256 ? -1.606 -13.988 6.201 1.00 98.06 256 CYS A O 1
ATOM 2018 N N . ASP A 1 257 ? 0.599 -13.891 6.569 1.00 98.44 257 ASP A N 1
ATOM 2019 C CA . ASP A 1 257 ? 0.547 -14.294 7.978 1.00 98.44 257 ASP A CA 1
ATOM 2020 C C . ASP A 1 257 ? 1.221 -13.285 8.929 1.00 98.44 257 ASP A C 1
ATOM 2022 O O . ASP A 1 257 ? 1.350 -13.518 10.134 1.00 98.44 257 ASP A O 1
ATOM 2026 N N . GLY A 1 258 ? 1.616 -12.117 8.426 1.00 98.19 258 GLY A N 1
ATOM 2027 C CA . GLY A 1 258 ? 2.263 -11.070 9.199 1.00 98.19 258 GLY A CA 1
ATOM 2028 C C . GLY A 1 258 ? 3.679 -11.424 9.675 1.00 98.19 258 GLY A C 1
ATOM 2029 O O . GLY A 1 258 ? 4.172 -10.742 10.589 1.00 98.19 258 GLY A O 1
ATOM 2030 N N . SER A 1 259 ? 4.331 -12.469 9.152 1.00 98.56 259 SER A N 1
ATOM 2031 C CA . SER A 1 259 ? 5.702 -12.846 9.525 1.00 98.56 259 SER A CA 1
ATOM 2032 C C . SER A 1 259 ? 6.699 -11.715 9.267 1.00 98.56 259 SER A C 1
ATOM 2034 O O . SER A 1 259 ? 7.598 -11.491 10.086 1.00 98.56 259 SER A O 1
ATOM 2036 N N . LEU A 1 260 ? 6.474 -10.914 8.218 1.00 98.69 260 LEU A N 1
ATOM 2037 C CA . LEU A 1 260 ? 7.291 -9.750 7.859 1.00 98.69 260 LEU A CA 1
ATOM 2038 C C . LEU A 1 260 ? 7.439 -8.745 9.014 1.00 98.69 260 LEU A C 1
ATOM 2040 O O . LEU A 1 260 ? 8.439 -8.025 9.119 1.00 98.69 260 LEU A O 1
ATOM 2044 N N . LEU A 1 261 ? 6.428 -8.665 9.882 1.00 98.75 261 LEU A N 1
ATOM 2045 C CA . LEU A 1 261 ? 6.374 -7.697 10.974 1.00 98.75 261 LEU A CA 1
ATOM 2046 C C . LEU A 1 261 ? 7.217 -8.103 12.185 1.00 98.75 261 LEU A C 1
ATOM 2048 O O . LEU A 1 261 ? 7.552 -7.221 12.980 1.00 98.75 261 LEU A O 1
ATOM 2052 N N . LEU A 1 262 ? 7.602 -9.379 12.311 1.00 98.69 262 LEU A N 1
ATOM 2053 C CA . LEU A 1 262 ? 8.407 -9.868 13.431 1.00 98.69 262 LEU A CA 1
ATOM 2054 C C . LEU A 1 262 ? 9.824 -9.281 13.402 1.00 98.69 262 LEU A C 1
ATOM 2056 O O . LEU A 1 262 ? 10.487 -9.240 12.363 1.00 98.69 262 LEU A O 1
ATOM 2060 N N . ASP A 1 263 ? 10.283 -8.830 14.567 1.00 98.38 263 ASP A N 1
ATOM 2061 C CA . ASP A 1 263 ? 11.680 -8.479 14.800 1.00 98.38 263 ASP A CA 1
ATOM 2062 C C . ASP A 1 263 ? 12.512 -9.735 15.119 1.00 98.38 263 ASP A C 1
ATOM 2064 O O . ASP A 1 263 ? 11.981 -10.801 15.439 1.00 98.38 263 ASP A O 1
ATOM 2068 N N . ASP A 1 264 ? 13.835 -9.606 15.005 1.00 97.31 264 ASP A N 1
ATOM 2069 C CA . ASP A 1 264 ? 14.777 -10.686 15.302 1.00 97.31 264 ASP A CA 1
ATOM 2070 C C . ASP A 1 264 ? 14.635 -11.163 16.757 1.00 97.31 264 ASP A C 1
ATOM 2072 O O . ASP A 1 264 ? 14.485 -10.365 17.687 1.00 97.31 264 ASP A O 1
ATOM 2076 N N . THR A 1 265 ? 14.753 -12.473 16.968 1.00 95.38 265 THR A N 1
ATOM 2077 C CA . THR A 1 265 ? 14.767 -13.091 18.299 1.00 95.38 265 THR A CA 1
ATOM 2078 C C . THR A 1 265 ? 15.978 -14.020 18.442 1.00 95.38 265 THR A C 1
ATOM 2080 O O . THR A 1 265 ? 16.623 -14.356 17.448 1.00 95.38 265 THR A O 1
ATOM 2083 N N . PRO A 1 266 ? 16.309 -14.499 19.657 1.00 95.38 266 PRO A N 1
ATOM 2084 C CA . PRO A 1 266 ? 17.349 -15.517 19.816 1.00 95.38 266 PRO A CA 1
ATOM 2085 C C . PRO A 1 266 ? 17.047 -16.847 19.105 1.00 95.38 266 PRO A C 1
ATOM 2087 O O . PRO A 1 266 ? 17.974 -17.612 18.854 1.00 95.38 266 PRO A O 1
ATOM 2090 N N . SER A 1 267 ? 15.776 -17.149 18.810 1.00 92.19 267 SER A N 1
ATOM 2091 C CA . SER A 1 267 ? 15.351 -18.425 18.217 1.00 92.19 267 SER A CA 1
ATOM 2092 C C . SER A 1 267 ? 15.123 -18.370 16.704 1.00 92.19 267 SER A C 1
ATOM 2094 O O . SER A 1 267 ? 15.128 -19.421 16.066 1.00 92.19 267 SER A O 1
ATOM 2096 N N . PHE A 1 268 ? 14.944 -17.185 16.113 1.00 94.81 268 PHE A N 1
ATOM 2097 C CA . PHE A 1 268 ? 14.845 -17.007 14.663 1.00 94.81 268 PHE A CA 1
ATOM 2098 C C . PHE A 1 268 ? 15.254 -15.595 14.225 1.00 94.81 268 PHE A C 1
ATOM 2100 O O . PHE A 1 268 ? 15.096 -14.621 14.961 1.00 94.81 268 PHE A O 1
ATOM 2107 N N . THR A 1 269 ? 15.717 -15.477 12.981 1.00 97.19 269 THR A N 1
ATOM 2108 C CA . THR A 1 269 ? 15.981 -14.185 12.333 1.00 97.19 269 THR A CA 1
ATOM 2109 C C . THR A 1 269 ? 14.763 -13.747 11.528 1.00 97.19 269 THR A C 1
ATOM 2111 O O . THR A 1 269 ? 14.251 -14.509 10.703 1.00 97.19 269 THR A O 1
ATOM 2114 N N . GLY A 1 270 ? 14.297 -12.525 11.778 1.00 97.56 270 GLY A N 1
ATOM 2115 C CA . GLY A 1 270 ? 13.162 -11.927 11.095 1.00 97.56 270 GLY A CA 1
ATOM 2116 C C . GLY A 1 270 ? 13.457 -11.606 9.631 1.00 97.56 270 GLY A C 1
ATOM 2117 O O . GLY A 1 270 ? 14.578 -11.712 9.130 1.00 97.56 270 GLY A O 1
ATOM 2118 N N . GLU A 1 271 ? 12.431 -11.167 8.914 1.00 98.62 271 GLU A N 1
ATOM 2119 C CA . GLU A 1 271 ? 12.535 -10.917 7.472 1.00 98.62 271 GLU A CA 1
ATOM 2120 C C . GLU A 1 271 ? 13.050 -9.519 7.133 1.00 98.62 271 GLU A C 1
ATOM 2122 O O . GLU A 1 271 ? 13.509 -9.277 6.016 1.00 98.62 271 GLU A O 1
ATOM 2127 N N . LYS A 1 272 ? 13.035 -8.585 8.089 1.00 98.44 272 LYS A N 1
ATOM 2128 C CA . LYS A 1 272 ? 13.379 -7.169 7.861 1.00 98.44 272 LYS A CA 1
ATOM 2129 C C . LYS A 1 272 ? 14.819 -6.957 7.384 1.00 98.44 272 LYS A C 1
ATOM 2131 O O . LYS A 1 272 ? 15.106 -5.961 6.722 1.00 98.44 272 LYS A O 1
ATOM 2136 N N . ARG A 1 273 ? 15.721 -7.899 7.683 1.00 97.00 273 ARG A N 1
ATOM 2137 C CA . ARG A 1 273 ? 17.121 -7.893 7.223 1.00 97.00 273 ARG A CA 1
ATOM 2138 C C . ARG A 1 273 ? 17.356 -8.687 5.934 1.00 97.00 273 ARG A C 1
ATOM 2140 O O . ARG A 1 273 ? 18.496 -8.778 5.483 1.00 97.00 273 ARG A O 1
ATOM 2147 N N . ALA A 1 274 ? 16.327 -9.276 5.327 1.00 98.38 274 ALA A N 1
ATOM 2148 C CA . ALA A 1 274 ? 16.447 -9.900 4.010 1.00 98.38 274 ALA A CA 1
ATOM 2149 C C . ALA A 1 274 ? 16.810 -8.844 2.951 1.00 98.38 274 ALA A C 1
ATOM 2151 O O . ALA A 1 274 ? 16.392 -7.692 3.061 1.00 98.38 274 ALA A O 1
ATOM 2152 N N . ALA A 1 275 ? 17.552 -9.225 1.912 1.00 97.69 275 ALA A N 1
ATOM 2153 C CA . ALA A 1 275 ? 17.979 -8.339 0.829 1.00 97.69 275 ALA A CA 1
ATOM 2154 C C . ALA A 1 275 ? 16.846 -7.477 0.220 1.00 97.69 275 ALA A C 1
ATOM 2156 O O . ALA A 1 275 ? 17.059 -6.273 0.063 1.00 97.69 275 ALA A O 1
ATOM 2157 N N . PRO A 1 276 ? 15.635 -8.004 -0.069 1.00 98.00 276 PRO A N 1
ATOM 2158 C CA . PRO A 1 276 ? 14.536 -7.187 -0.604 1.00 98.00 276 PRO A CA 1
ATOM 2159 C C . PRO A 1 276 ? 13.915 -6.205 0.412 1.00 98.00 276 PRO A C 1
ATOM 2161 O O . PRO A 1 276 ? 13.237 -5.253 0.006 1.00 98.00 276 PRO A O 1
ATOM 2164 N N . ASN A 1 277 ? 14.141 -6.413 1.715 1.00 98.50 277 ASN A N 1
ATOM 2165 C CA . ASN A 1 277 ? 13.550 -5.640 2.814 1.00 98.50 277 ASN A CA 1
ATOM 2166 C C . ASN A 1 277 ? 14.518 -4.612 3.407 1.00 98.50 277 ASN A C 1
ATOM 2168 O O . ASN A 1 277 ? 14.122 -3.486 3.718 1.00 98.50 277 ASN A O 1
ATOM 2172 N N . PHE A 1 278 ? 15.787 -4.982 3.547 1.00 97.44 278 PHE A N 1
ATOM 2173 C CA . PHE A 1 278 ? 16.783 -4.213 4.274 1.00 97.44 278 PHE A CA 1
ATOM 2174 C C . PHE A 1 278 ? 17.030 -2.846 3.625 1.00 97.44 278 PHE A C 1
ATOM 2176 O O . PHE A 1 278 ? 17.314 -2.744 2.430 1.00 97.44 278 PHE A O 1
ATOM 2183 N N . ASN A 1 279 ? 16.921 -1.772 4.416 1.00 95.69 279 ASN A N 1
ATOM 2184 C CA . ASN A 1 279 ? 17.004 -0.385 3.937 1.00 95.69 279 ASN A CA 1
ATOM 2185 C C . ASN A 1 279 ? 16.061 -0.101 2.746 1.00 95.69 279 ASN A C 1
ATOM 2187 O O . ASN A 1 279 ? 16.428 0.615 1.803 1.00 95.69 279 ASN A O 1
ATOM 2191 N N . SER A 1 280 ? 14.871 -0.713 2.759 1.00 97.69 280 SER A N 1
ATOM 2192 C CA . SER A 1 280 ? 13.880 -0.613 1.687 1.00 97.69 280 SER A CA 1
ATOM 2193 C C . SER A 1 280 ? 12.437 -0.654 2.205 1.00 97.69 280 SER A C 1
ATOM 2195 O O . SER A 1 280 ? 11.699 0.312 2.012 1.00 97.69 280 SER A O 1
ATOM 2197 N N . ALA A 1 281 ? 12.029 -1.747 2.863 1.00 98.06 281 ALA A N 1
ATOM 2198 C CA . ALA A 1 281 ? 10.716 -1.874 3.495 1.00 98.06 281 ALA A CA 1
ATOM 2199 C C . ALA A 1 281 ? 10.578 -0.868 4.651 1.00 98.06 281 ALA A C 1
ATOM 2201 O O . ALA A 1 281 ? 11.539 -0.624 5.382 1.00 98.06 281 ALA A O 1
ATOM 2202 N N . ARG A 1 282 ? 9.399 -0.250 4.787 1.00 98.25 282 ARG A N 1
ATOM 2203 C CA . ARG A 1 282 ? 9.143 0.863 5.718 1.00 98.25 282 ARG A CA 1
ATOM 2204 C C . ARG A 1 282 ? 7.647 1.026 6.002 1.00 98.25 282 ARG A C 1
ATOM 2206 O O . ARG A 1 282 ? 6.839 0.481 5.254 1.00 98.25 282 ARG A O 1
ATOM 2213 N N . GLY A 1 283 ? 7.294 1.806 7.026 1.00 97.25 283 GLY A N 1
ATOM 2214 C CA . GLY A 1 283 ? 5.911 1.970 7.488 1.00 97.25 283 GLY A CA 1
ATOM 2215 C C . GLY A 1 283 ? 5.507 0.993 8.588 1.00 97.25 283 GLY A C 1
ATOM 2216 O O . GLY A 1 283 ? 4.322 0.849 8.866 1.00 97.25 283 GLY A O 1
ATOM 2217 N N . PHE A 1 284 ? 6.477 0.329 9.223 1.00 98.44 284 PHE A N 1
ATOM 2218 C CA . PHE A 1 284 ? 6.226 -0.590 10.336 1.00 98.44 284 PHE A CA 1
ATOM 2219 C C . PHE A 1 284 ? 5.645 0.149 11.550 1.00 98.44 284 PHE A C 1
ATOM 2221 O O . PHE A 1 284 ? 4.748 -0.354 12.208 1.00 98.44 284 PHE A O 1
ATOM 2228 N N . GLU A 1 285 ? 6.122 1.365 11.794 1.00 96.56 285 GLU A N 1
ATOM 2229 C CA . GLU A 1 285 ? 5.652 2.296 12.816 1.00 96.56 285 GLU A CA 1
ATOM 2230 C C . GLU A 1 285 ? 4.163 2.639 12.665 1.00 96.56 285 GLU A C 1
ATOM 2232 O O . GLU A 1 285 ? 3.425 2.626 13.645 1.00 96.56 285 GLU A O 1
ATOM 2237 N N . VAL A 1 286 ? 3.683 2.820 11.431 1.00 95.69 286 VAL A N 1
ATOM 2238 C CA . VAL A 1 286 ? 2.256 3.059 11.162 1.00 95.69 286 VAL A CA 1
ATOM 2239 C C . VAL A 1 286 ? 1.426 1.827 11.531 1.00 95.69 286 VAL A C 1
ATOM 2241 O O . VAL A 1 286 ? 0.338 1.955 12.090 1.00 95.69 286 VAL A O 1
ATOM 2244 N N . ILE A 1 287 ? 1.945 0.622 11.268 1.00 97.50 287 ILE A N 1
ATOM 2245 C CA . ILE A 1 287 ? 1.293 -0.626 11.689 1.00 97.50 287 ILE A CA 1
ATOM 2246 C C . ILE A 1 287 ? 1.253 -0.738 13.215 1.00 97.50 287 ILE A C 1
ATOM 2248 O O . ILE A 1 287 ? 0.230 -1.147 13.760 1.00 97.50 287 ILE A O 1
ATOM 2252 N N . ASP A 1 288 ? 2.327 -0.354 13.908 1.00 95.38 288 ASP A N 1
ATOM 2253 C CA . ASP A 1 288 ? 2.383 -0.377 15.372 1.00 95.38 288 ASP A CA 1
ATOM 2254 C C . ASP A 1 288 ? 1.362 0.583 15.999 1.00 95.38 288 ASP A C 1
ATOM 2256 O O . ASP A 1 288 ? 0.675 0.216 16.955 1.00 95.38 288 ASP A O 1
ATOM 2260 N N . GLU A 1 289 ? 1.227 1.792 15.452 1.00 91.00 289 GLU A N 1
ATOM 2261 C CA . GLU A 1 289 ? 0.247 2.789 15.897 1.00 91.00 289 GLU A CA 1
ATOM 2262 C C . GLU A 1 289 ? -1.190 2.305 15.683 1.00 91.00 289 GLU A C 1
ATOM 2264 O O . GLU A 1 289 ? -2.013 2.365 16.601 1.00 91.00 289 GLU A O 1
ATOM 2269 N N . ILE A 1 290 ? -1.483 1.756 14.498 1.00 84.75 290 ILE A N 1
ATOM 2270 C CA . ILE A 1 290 ? -2.788 1.158 14.186 1.00 84.75 290 ILE A CA 1
ATOM 2271 C C . ILE A 1 290 ? -3.080 0.011 15.145 1.00 84.75 290 ILE A C 1
ATOM 2273 O O . ILE A 1 290 ? -4.160 -0.047 15.732 1.00 84.75 290 ILE A O 1
ATOM 2277 N N . LYS A 1 291 ? -2.115 -0.891 15.338 1.00 91.69 291 LYS A N 1
ATOM 2278 C CA . LYS A 1 291 ? -2.285 -2.038 16.221 1.00 91.69 291 LYS A CA 1
ATOM 2279 C C . LYS A 1 291 ? -2.550 -1.601 17.656 1.00 91.69 291 LYS A C 1
ATOM 2281 O O . LYS A 1 291 ? -3.467 -2.120 18.283 1.00 91.69 291 LYS A O 1
ATOM 2286 N N . SER A 1 292 ? -1.788 -0.634 18.155 1.00 85.62 292 SER A N 1
ATOM 2287 C CA . SER A 1 292 ? -1.948 -0.107 19.513 1.00 85.62 292 SER A CA 1
ATOM 2288 C C . SER A 1 292 ? -3.326 0.525 19.711 1.00 85.62 292 SER A C 1
ATOM 2290 O O . SER A 1 292 ? -3.972 0.280 20.727 1.00 85.62 292 SER A O 1
ATOM 2292 N N . SER A 1 293 ? -3.807 1.277 18.716 1.00 80.94 293 SER A N 1
ATOM 2293 C CA . SER A 1 293 ? -5.154 1.851 18.726 1.00 80.94 293 SER A CA 1
ATOM 2294 C C . SER A 1 293 ? -6.230 0.759 18.742 1.00 80.94 293 SER A C 1
ATOM 2296 O O . SER A 1 293 ? -7.101 0.766 19.607 1.00 80.94 293 SER A O 1
ATOM 2298 N N . ILE A 1 294 ? -6.133 -0.240 17.861 1.00 75.81 294 ILE A N 1
ATOM 2299 C CA . ILE A 1 294 ? -7.099 -1.347 17.781 1.00 75.81 294 ILE A CA 1
ATOM 2300 C C . ILE A 1 294 ? -7.136 -2.168 19.076 1.00 75.81 294 ILE A C 1
ATOM 2302 O O . ILE A 1 294 ? -8.221 -2.517 19.543 1.00 75.81 294 ILE A O 1
ATOM 2306 N N . GLU A 1 295 ? -5.980 -2.455 19.679 1.00 76.75 295 GLU A N 1
ATOM 2307 C CA . GLU A 1 295 ? -5.897 -3.208 20.937 1.00 76.75 295 GLU A CA 1
ATOM 2308 C C . GLU A 1 295 ? -6.539 -2.472 22.118 1.00 76.75 295 GLU A C 1
ATOM 2310 O O . GLU A 1 295 ? -6.987 -3.128 23.054 1.00 76.75 295 GLU A O 1
ATOM 2315 N N . MET A 1 296 ? -6.643 -1.140 22.079 1.00 70.31 296 MET A N 1
ATOM 2316 C CA . MET A 1 296 ? -7.359 -0.368 23.100 1.00 70.31 296 MET A CA 1
ATOM 2317 C C . MET A 1 296 ? -8.878 -0.589 23.032 1.00 70.31 296 MET A C 1
ATOM 2319 O O . MET A 1 296 ? -9.548 -0.590 24.063 1.00 70.31 296 MET A O 1
ATOM 2323 N N . PHE A 1 297 ? -9.423 -0.799 21.830 1.00 64.44 297 PHE A N 1
ATOM 2324 C CA . PHE A 1 297 ? -10.864 -0.961 21.613 1.00 64.44 297 PHE A CA 1
ATOM 2325 C C . PHE A 1 297 ? -11.315 -2.423 21.610 1.00 64.44 297 PHE A C 1
ATOM 2327 O O . PHE A 1 297 ? -12.392 -2.747 22.110 1.00 64.44 297 PHE A O 1
ATOM 2334 N N . CYS A 1 298 ? -10.511 -3.317 21.035 1.00 68.44 298 CYS A N 1
ATOM 2335 C CA . CYS A 1 298 ? -10.828 -4.739 20.906 1.00 68.44 298 CYS A CA 1
ATOM 2336 C C . CYS A 1 298 ? -9.582 -5.618 21.138 1.00 68.44 298 CYS A C 1
ATOM 2338 O O . CYS A 1 298 ? -9.024 -6.183 20.191 1.00 68.44 298 CYS A O 1
ATOM 2340 N N . PRO A 1 299 ? -9.142 -5.755 22.407 1.00 79.38 299 PRO A N 1
ATOM 2341 C CA . PRO A 1 299 ? -7.918 -6.474 22.749 1.00 79.38 299 PRO A CA 1
ATOM 2342 C C . PRO A 1 299 ? -7.912 -7.916 22.226 1.00 79.38 299 PRO A C 1
ATOM 2344 O O . PRO A 1 299 ? -8.819 -8.697 22.520 1.00 79.38 299 PRO A O 1
ATOM 2347 N N . GLY A 1 300 ? -6.864 -8.296 21.493 1.00 78.44 300 GLY A N 1
ATOM 2348 C CA . GLY A 1 300 ? -6.650 -9.666 21.021 1.00 78.44 300 GLY A CA 1
ATOM 2349 C C . GLY A 1 300 ? -7.650 -10.170 19.974 1.00 78.44 300 GLY A C 1
ATOM 2350 O O . GLY A 1 300 ? -7.786 -11.385 19.823 1.00 78.44 300 GLY A O 1
ATOM 2351 N N . VAL A 1 301 ? -8.344 -9.275 19.262 1.00 80.19 301 VAL A N 1
ATOM 2352 C CA . VAL A 1 301 ? -9.343 -9.651 18.242 1.00 80.19 301 VAL A CA 1
ATOM 2353 C C . VAL A 1 301 ? -8.772 -9.619 16.823 1.00 80.19 301 VAL A C 1
ATOM 2355 O O . VAL A 1 301 ? -8.973 -10.562 16.062 1.00 80.19 301 VAL A O 1
ATOM 2358 N N . VAL A 1 302 ? -8.057 -8.552 16.458 1.00 81.94 302 VAL A N 1
ATOM 2359 C CA . VAL A 1 302 ? -7.614 -8.305 15.074 1.00 81.94 302 VAL A CA 1
ATOM 2360 C C . VAL A 1 302 ? -6.154 -8.720 14.891 1.00 81.94 302 VAL A C 1
ATOM 2362 O O . VAL A 1 302 ? -5.284 -8.235 15.615 1.00 81.94 302 VAL A O 1
ATOM 2365 N N . SER A 1 303 ? -5.861 -9.589 13.921 1.00 92.81 303 SER A N 1
ATOM 2366 C CA . SER A 1 303 ? -4.485 -10.000 13.604 1.00 92.81 303 SER A CA 1
ATOM 2367 C C . SER A 1 303 ? -3.698 -8.896 12.900 1.00 92.81 303 SER A C 1
ATOM 2369 O O . SER A 1 303 ? -4.259 -8.027 12.230 1.00 92.81 303 SER A O 1
ATOM 2371 N N . CYS A 1 304 ? -2.374 -8.939 13.014 1.00 98.00 304 CYS A N 1
ATOM 2372 C CA . CYS A 1 304 ? -1.511 -8.028 12.266 1.00 98.00 304 CYS A CA 1
ATOM 2373 C C . CYS A 1 304 ? -1.517 -8.331 10.760 1.00 98.00 304 CYS A C 1
ATOM 2375 O O . CYS A 1 304 ? -1.429 -7.405 9.954 1.00 98.00 304 CYS A O 1
ATOM 2377 N N . ALA A 1 305 ? -1.689 -9.601 10.381 1.00 97.75 305 ALA A N 1
ATOM 2378 C CA . ALA A 1 305 ? -1.892 -10.015 8.992 1.00 97.75 305 ALA A CA 1
ATOM 2379 C C . ALA A 1 305 ? -3.128 -9.346 8.352 1.00 97.75 305 ALA A C 1
ATOM 2381 O O . ALA A 1 305 ? -3.061 -8.839 7.231 1.00 97.75 305 ALA A O 1
ATOM 2382 N N . ASP A 1 306 ? -4.255 -9.274 9.072 1.00 92.44 306 ASP A N 1
ATOM 2383 C CA . ASP A 1 306 ? -5.442 -8.563 8.582 1.00 92.44 306 ASP A CA 1
ATOM 2384 C C . ASP A 1 306 ? -5.239 -7.045 8.543 1.00 92.44 306 ASP A C 1
ATOM 2386 O O . ASP A 1 306 ? -5.720 -6.393 7.614 1.00 92.44 306 ASP A O 1
ATOM 2390 N N . ILE A 1 307 ? -4.482 -6.474 9.489 1.00 95.62 307 ILE A N 1
ATOM 2391 C CA . ILE A 1 307 ? -4.106 -5.054 9.435 1.00 95.62 307 ILE A CA 1
ATOM 2392 C C . ILE A 1 307 ? -3.337 -4.761 8.143 1.00 95.62 307 ILE A C 1
ATOM 2394 O O . ILE A 1 307 ? -3.717 -3.831 7.437 1.00 95.62 307 ILE A O 1
ATOM 2398 N N . LEU A 1 308 ? -2.323 -5.559 7.780 1.00 98.25 308 LEU A N 1
ATOM 2399 C CA . LEU A 1 308 ? -1.571 -5.378 6.528 1.00 98.25 308 LEU A CA 1
ATOM 2400 C C . LEU A 1 308 ? -2.483 -5.355 5.293 1.00 98.25 308 LEU A C 1
ATOM 2402 O O . LEU A 1 308 ? -2.352 -4.474 4.440 1.00 98.25 308 LEU A O 1
ATOM 2406 N N . ALA A 1 309 ? -3.442 -6.280 5.223 1.00 94.81 309 ALA A N 1
ATOM 2407 C CA . ALA A 1 309 ? -4.392 -6.354 4.117 1.00 94.81 309 ALA A CA 1
ATOM 2408 C C . ALA A 1 309 ? -5.303 -5.112 4.044 1.00 94.81 309 ALA A C 1
ATOM 2410 O O . ALA A 1 309 ? -5.534 -4.565 2.961 1.00 94.81 309 ALA A O 1
ATOM 2411 N N . ILE A 1 310 ? -5.801 -4.642 5.195 1.00 91.56 310 ILE A N 1
ATOM 2412 C CA . ILE A 1 310 ? -6.652 -3.447 5.288 1.00 91.56 310 ILE A CA 1
ATOM 2413 C C . ILE A 1 310 ? -5.870 -2.194 4.897 1.00 91.56 310 ILE A C 1
ATOM 2415 O O . ILE A 1 310 ? -6.341 -1.423 4.060 1.00 91.56 310 ILE A O 1
ATOM 2419 N N . VAL A 1 311 ? -4.668 -1.992 5.448 1.00 95.88 311 VAL A N 1
ATOM 2420 C CA . VAL A 1 311 ? -3.897 -0.773 5.169 1.00 95.88 311 VAL A CA 1
ATOM 2421 C C . VAL A 1 311 ? -3.424 -0.709 3.724 1.00 95.88 311 VAL A C 1
ATOM 2423 O O . VAL A 1 311 ? -3.354 0.385 3.168 1.00 95.88 311 VAL A O 1
ATOM 2426 N N . ALA A 1 312 ? -3.133 -1.849 3.089 1.00 97.69 312 ALA A N 1
ATOM 2427 C CA . ALA A 1 312 ? -2.784 -1.892 1.673 1.00 97.69 312 ALA A CA 1
ATOM 2428 C C . ALA A 1 312 ? -3.960 -1.417 0.810 1.00 97.69 312 ALA A C 1
ATOM 2430 O O . ALA A 1 312 ? -3.782 -0.593 -0.090 1.00 97.69 312 ALA A O 1
ATOM 2431 N N . ARG A 1 313 ? -5.174 -1.876 1.134 1.00 96.62 313 ARG A N 1
ATOM 2432 C CA . ARG A 1 313 ? -6.408 -1.443 0.476 1.00 96.62 313 ARG A CA 1
ATOM 2433 C C . ARG A 1 313 ? -6.685 0.038 0.689 1.00 96.62 313 ARG A C 1
ATOM 2435 O O . ARG A 1 313 ? -6.917 0.761 -0.280 1.00 96.62 313 ARG A O 1
ATOM 2442 N N . ASP A 1 314 ? -6.640 0.492 1.938 1.00 90.69 314 ASP A N 1
ATOM 2443 C CA . ASP A 1 314 ? -6.875 1.893 2.289 1.00 90.69 314 ASP A CA 1
ATOM 2444 C C . ASP A 1 314 ? -5.857 2.803 1.595 1.00 90.69 314 ASP A C 1
ATOM 2446 O O . ASP A 1 314 ? -6.236 3.817 1.019 1.00 90.69 314 ASP A O 1
ATOM 2450 N N . SER A 1 315 ? -4.583 2.404 1.557 1.00 96.31 315 SER A N 1
ATOM 2451 C CA . SER A 1 315 ? -3.523 3.163 0.889 1.00 96.31 315 SER A CA 1
ATOM 2452 C C . SER A 1 315 ? -3.791 3.363 -0.600 1.00 96.31 315 SER A C 1
ATOM 2454 O O . SER A 1 315 ? -3.642 4.474 -1.104 1.00 96.31 315 SER A O 1
ATOM 2456 N N . VAL A 1 316 ? -4.222 2.315 -1.309 1.00 96.38 316 VAL A N 1
ATOM 2457 C CA . VAL A 1 316 ? -4.569 2.420 -2.735 1.00 96.38 316 VAL A CA 1
ATOM 2458 C C . VAL A 1 316 ? -5.772 3.340 -2.934 1.00 96.38 316 VAL A C 1
ATOM 2460 O O . VAL A 1 316 ? -5.717 4.233 -3.778 1.00 96.38 316 VAL A O 1
ATOM 2463 N N . ALA A 1 317 ? -6.829 3.173 -2.135 1.00 90.81 317 ALA A N 1
ATOM 2464 C CA . ALA A 1 317 ? -8.039 3.982 -2.245 1.00 90.81 317 ALA A CA 1
ATOM 2465 C C . ALA A 1 317 ? -7.785 5.470 -1.935 1.00 90.81 317 ALA A C 1
ATOM 2467 O O . ALA A 1 317 ? -8.276 6.342 -2.652 1.00 90.81 317 ALA A O 1
ATOM 2468 N N . ILE A 1 318 ? -6.993 5.770 -0.899 1.00 86.75 318 ILE A N 1
ATOM 2469 C CA . ILE A 1 318 ? -6.631 7.142 -0.508 1.00 86.75 318 ILE A CA 1
ATOM 2470 C C . ILE A 1 318 ? -5.803 7.819 -1.604 1.00 86.75 318 ILE A C 1
ATOM 2472 O O . ILE A 1 318 ? -6.015 8.993 -1.896 1.00 86.75 318 ILE A O 1
ATOM 2476 N N . LEU A 1 319 ? -4.910 7.077 -2.264 1.00 90.69 319 LEU A N 1
ATOM 2477 C CA . LEU A 1 319 ? -4.092 7.587 -3.369 1.00 90.69 319 LEU A CA 1
ATOM 2478 C C . LEU A 1 319 ? -4.840 7.628 -4.718 1.00 90.69 319 LEU A C 1
ATOM 2480 O O . LEU A 1 319 ? -4.213 7.818 -5.758 1.00 90.69 319 LEU A O 1
ATOM 2484 N N . GLY A 1 320 ? -6.169 7.476 -4.721 1.00 86.25 320 GLY A N 1
ATOM 2485 C CA . GLY A 1 320 ? -7.022 7.632 -5.906 1.00 86.25 320 GLY A CA 1
ATOM 2486 C C . GLY A 1 320 ? -7.235 6.360 -6.731 1.00 86.25 320 GLY A C 1
ATOM 2487 O O . GLY A 1 320 ? -7.813 6.425 -7.815 1.00 86.25 320 GLY A O 1
ATOM 2488 N N . GLY A 1 321 ? -6.782 5.210 -6.231 1.00 92.25 321 GLY A N 1
ATOM 2489 C CA . GLY A 1 321 ? -6.954 3.910 -6.868 1.00 92.25 321 GLY A CA 1
ATOM 2490 C C . GLY A 1 321 ? -8.314 3.260 -6.585 1.00 92.25 321 GLY A C 1
ATOM 2491 O O . GLY A 1 321 ? -9.194 3.857 -5.957 1.00 92.25 321 GLY A O 1
ATOM 2492 N N . PRO A 1 322 ? -8.514 2.015 -7.052 1.00 89.12 322 PRO A N 1
ATOM 2493 C CA . PRO A 1 322 ? -9.738 1.276 -6.779 1.00 89.12 322 PRO A CA 1
ATOM 2494 C C . PRO A 1 322 ? -9.875 0.917 -5.296 1.00 89.12 322 PRO A C 1
ATOM 2496 O O . PRO A 1 322 ? -8.898 0.752 -4.571 1.00 89.12 322 PRO A O 1
ATOM 2499 N N . ASN A 1 323 ? -11.120 0.733 -4.869 1.00 87.12 323 ASN A N 1
ATOM 2500 C CA . ASN A 1 323 ? -11.470 0.210 -3.554 1.00 87.12 323 ASN A CA 1
ATOM 2501 C C . ASN A 1 323 ? -11.998 -1.225 -3.708 1.00 87.12 323 ASN A C 1
ATOM 2503 O O . ASN A 1 323 ? -12.617 -1.550 -4.721 1.00 87.12 323 ASN A O 1
ATOM 2507 N N . TRP A 1 324 ? -11.788 -2.072 -2.704 1.00 89.75 324 TRP A N 1
ATOM 2508 C CA . TRP A 1 324 ? -12.322 -3.431 -2.672 1.00 89.75 324 TRP A CA 1
ATOM 2509 C C . TRP A 1 324 ? -12.620 -3.896 -1.250 1.00 89.75 324 TRP A C 1
ATOM 2511 O O . TRP A 1 324 ? -12.164 -3.313 -0.262 1.00 89.75 324 TRP A O 1
ATOM 2521 N N . ASN A 1 325 ? -13.401 -4.972 -1.163 1.00 81.38 325 ASN A N 1
ATOM 2522 C CA . ASN A 1 325 ? -13.694 -5.640 0.095 1.00 81.38 325 ASN A CA 1
ATOM 2523 C C . ASN A 1 325 ? -12.541 -6.581 0.442 1.00 81.38 325 ASN A C 1
ATOM 2525 O O . ASN A 1 325 ? -12.308 -7.578 -0.242 1.00 81.38 325 ASN A O 1
ATOM 2529 N N . VAL A 1 326 ? -11.816 -6.251 1.506 1.00 81.56 326 VAL A N 1
ATOM 2530 C CA . VAL A 1 326 ? -10.733 -7.086 2.028 1.00 81.56 326 VAL A CA 1
ATOM 2531 C C . VAL A 1 326 ? -11.342 -8.299 2.729 1.00 81.56 326 VAL A C 1
ATOM 2533 O O . VAL A 1 326 ? -12.168 -8.146 3.628 1.00 81.56 326 VAL A O 1
ATOM 2536 N N . LYS A 1 327 ? -10.940 -9.509 2.327 1.00 81.88 327 LYS A N 1
ATOM 2537 C CA . LYS A 1 327 ? -11.234 -10.732 3.089 1.00 81.88 327 LYS A CA 1
ATOM 2538 C C . LYS A 1 327 ? -10.429 -10.706 4.383 1.00 81.88 327 LYS A C 1
ATOM 2540 O O . LYS A 1 327 ? -9.247 -10.386 4.325 1.00 81.88 327 LYS A O 1
ATOM 2545 N N . LEU A 1 328 ? -11.054 -11.036 5.509 1.00 84.44 328 LEU A N 1
ATOM 2546 C CA . LEU A 1 328 ? -10.450 -11.020 6.847 1.00 84.44 328 LEU A CA 1
ATOM 2547 C C . LEU A 1 328 ? -10.500 -12.416 7.482 1.00 84.44 328 LEU A C 1
ATOM 2549 O O . LEU A 1 328 ? -11.142 -13.321 6.947 1.00 84.44 328 LEU A O 1
ATOM 2553 N N . GLY A 1 329 ? -9.862 -12.568 8.639 1.00 78.12 329 GLY A N 1
ATOM 2554 C CA . GLY A 1 329 ? -9.777 -13.818 9.391 1.00 78.12 329 GLY A CA 1
ATOM 2555 C C . GLY A 1 329 ? -8.401 -14.477 9.328 1.00 78.12 329 GLY A C 1
ATOM 2556 O O . GLY A 1 329 ? -8.274 -15.635 9.737 1.00 78.12 329 GLY A O 1
ATOM 2557 N N . ARG A 1 330 ? -7.379 -13.767 8.826 1.00 94.44 330 ARG A N 1
ATOM 2558 C CA . ARG A 1 330 ? -5.990 -14.241 8.871 1.00 94.44 330 ARG A CA 1
ATOM 2559 C C . ARG A 1 330 ? -5.503 -14.276 10.310 1.00 94.44 330 ARG A C 1
ATOM 2561 O O . ARG A 1 330 ? -5.963 -13.515 11.163 1.00 94.44 330 ARG A O 1
ATOM 2568 N N . ARG A 1 331 ? -4.534 -15.139 10.575 1.00 95.50 331 ARG A N 1
ATOM 2569 C CA . ARG A 1 331 ? -3.847 -15.253 11.859 1.00 95.50 331 ARG A CA 1
ATOM 2570 C C . ARG A 1 331 ? -2.364 -15.009 11.685 1.00 95.50 331 ARG A C 1
ATOM 2572 O O . ARG A 1 331 ? -1.817 -15.154 10.599 1.00 95.50 331 ARG A O 1
ATOM 2579 N N . ASP A 1 332 ? -1.745 -14.624 12.784 1.00 98.56 332 ASP A N 1
ATOM 2580 C CA . ASP A 1 332 ? -0.358 -14.218 12.830 1.00 98.56 332 ASP A CA 1
ATOM 2581 C C . ASP A 1 332 ? 0.586 -15.413 12.975 1.00 98.56 332 ASP A C 1
ATOM 2583 O O . ASP A 1 332 ? 0.370 -16.304 13.810 1.00 98.56 332 ASP A O 1
ATOM 2587 N N . ALA A 1 333 ? 1.663 -15.395 12.196 1.00 98.12 333 ALA A N 1
ATOM 2588 C CA . ALA A 1 333 ? 2.764 -16.334 12.295 1.00 98.12 333 ALA A CA 1
ATOM 2589 C C . ALA A 1 333 ? 3.487 -16.237 13.639 1.00 98.12 333 ALA A C 1
ATOM 2591 O O . ALA A 1 333 ? 3.586 -15.179 14.263 1.00 98.12 333 ALA A O 1
ATOM 2592 N N . ARG A 1 334 ? 4.072 -17.366 14.047 1.00 97.44 334 ARG A N 1
ATOM 2593 C CA . ARG A 1 334 ? 4.930 -17.472 15.240 1.00 97.44 334 ARG A CA 1
ATOM 2594 C C . ARG A 1 334 ? 6.421 -17.525 14.916 1.00 97.44 334 ARG A C 1
ATOM 2596 O O . ARG A 1 334 ? 7.248 -17.656 15.813 1.00 97.44 334 ARG A O 1
ATOM 2603 N N . THR A 1 335 ? 6.755 -17.464 13.635 1.00 97.25 335 THR A N 1
ATOM 2604 C CA . THR A 1 335 ? 8.113 -17.547 13.103 1.00 97.25 335 THR A CA 1
ATOM 2605 C C . THR A 1 335 ? 8.209 -16.672 11.865 1.00 97.25 335 THR A C 1
ATOM 2607 O O . THR A 1 335 ? 7.207 -16.449 11.193 1.00 97.25 335 THR A O 1
ATOM 2610 N N . ALA A 1 336 ? 9.416 -16.239 11.534 1.00 97.75 336 ALA A N 1
ATOM 2611 C CA . ALA A 1 336 ? 9.737 -15.548 10.291 1.00 97.75 336 ALA A CA 1
ATOM 2612 C C . ALA A 1 336 ? 10.960 -16.210 9.644 1.00 97.75 336 ALA A C 1
ATOM 2614 O O . ALA A 1 336 ? 11.694 -16.942 10.317 1.00 97.75 336 ALA A O 1
ATOM 2615 N N . SER A 1 337 ? 11.178 -15.987 8.345 1.00 97.50 337 SER A N 1
ATOM 2616 C CA . SER A 1 337 ? 12.300 -16.611 7.631 1.00 97.50 337 SER A CA 1
ATOM 2617 C C . SER A 1 337 ? 12.989 -15.656 6.663 1.00 97.50 337 SER A C 1
ATOM 2619 O O . SER A 1 337 ? 12.564 -15.473 5.522 1.00 97.50 337 SER A O 1
ATOM 2621 N N . GLN A 1 338 ? 14.134 -15.112 7.088 1.00 97.81 338 GLN A N 1
ATOM 2622 C CA . GLN A 1 338 ? 14.983 -14.276 6.233 1.00 97.81 338 GLN A CA 1
ATOM 2623 C C . GLN A 1 338 ? 15.401 -14.988 4.934 1.00 97.81 338 GLN A C 1
ATOM 2625 O O . GLN A 1 338 ? 15.462 -14.364 3.874 1.00 97.81 338 GLN A O 1
ATOM 2630 N N . LEU A 1 339 ? 15.685 -16.296 5.000 1.00 97.81 339 LEU A N 1
ATOM 2631 C CA . LEU A 1 339 ? 16.057 -17.092 3.828 1.00 97.81 339 LEU A CA 1
ATOM 2632 C C . LEU A 1 339 ? 14.886 -17.229 2.849 1.00 97.81 339 LEU A C 1
ATOM 2634 O O . LEU A 1 339 ? 15.090 -17.074 1.647 1.00 97.81 339 LEU A O 1
ATOM 2638 N N . ALA A 1 340 ? 13.672 -17.479 3.349 1.00 97.62 340 ALA A N 1
ATOM 2639 C CA . ALA A 1 340 ? 12.486 -17.535 2.499 1.00 97.62 340 ALA A CA 1
ATOM 2640 C C . ALA A 1 340 ? 12.237 -16.177 1.829 1.00 97.62 340 ALA A C 1
ATOM 2642 O O . ALA A 1 340 ? 12.054 -16.129 0.618 1.00 97.62 340 ALA A O 1
ATOM 2643 N N . ALA A 1 341 ? 12.364 -15.067 2.564 1.00 98.31 341 ALA A N 1
ATOM 2644 C CA . ALA A 1 341 ? 12.250 -13.729 1.984 1.00 98.31 341 ALA A CA 1
ATOM 2645 C C . ALA A 1 341 ? 13.278 -13.458 0.872 1.00 98.31 341 ALA A C 1
ATOM 2647 O O . ALA A 1 341 ? 12.927 -12.893 -0.162 1.00 98.31 341 ALA A O 1
ATOM 2648 N N . ASN A 1 342 ? 14.532 -13.894 1.038 1.00 98.12 342 ASN A N 1
ATOM 2649 C CA . ASN A 1 342 ? 15.560 -13.756 -0.000 1.00 98.12 342 ASN A CA 1
ATOM 2650 C C . ASN A 1 342 ? 15.267 -14.576 -1.267 1.00 98.12 342 ASN A C 1
ATOM 2652 O O . ASN A 1 342 ? 15.689 -14.176 -2.349 1.00 98.12 342 ASN A O 1
ATOM 2656 N N . ASN A 1 343 ? 14.585 -15.715 -1.133 1.00 97.06 343 ASN A N 1
ATOM 2657 C CA . ASN A 1 343 ? 14.362 -16.649 -2.236 1.00 97.06 343 ASN A CA 1
ATOM 2658 C C . ASN A 1 343 ? 13.016 -16.443 -2.943 1.00 97.06 343 ASN A C 1
ATOM 2660 O O . ASN A 1 343 ? 12.914 -16.723 -4.135 1.00 97.06 343 ASN A O 1
ATOM 2664 N N . SER A 1 344 ? 11.991 -15.983 -2.222 1.00 96.81 344 SER A N 1
ATOM 2665 C CA . SER A 1 344 ? 10.623 -15.906 -2.742 1.00 96.81 344 SER A CA 1
ATOM 2666 C C . SER A 1 344 ? 10.279 -14.555 -3.366 1.00 96.81 344 SER A C 1
ATOM 2668 O O . SER A 1 344 ? 9.462 -14.504 -4.284 1.00 96.81 344 SER A O 1
ATOM 2670 N N . ILE A 1 345 ? 10.891 -13.458 -2.901 1.00 98.19 345 ILE A N 1
ATOM 2671 C CA . ILE A 1 345 ? 10.578 -12.109 -3.390 1.00 98.19 345 ILE A CA 1
ATOM 2672 C C . ILE A 1 345 ? 11.409 -11.812 -4.651 1.00 98.19 345 ILE A C 1
ATOM 2674 O O . ILE A 1 345 ? 12.641 -11.786 -4.572 1.00 98.19 345 ILE A O 1
ATOM 2678 N N . PRO A 1 346 ? 10.778 -11.529 -5.809 1.00 97.81 346 PRO A N 1
ATOM 2679 C CA . PRO A 1 346 ? 11.510 -11.270 -7.044 1.00 97.81 346 PRO A CA 1
ATOM 2680 C C . PRO A 1 346 ? 12.405 -10.024 -6.955 1.00 97.81 346 PRO A C 1
ATOM 2682 O O . PRO A 1 346 ? 11.926 -8.950 -6.576 1.00 97.81 346 PRO A O 1
ATOM 2685 N N . PRO A 1 347 ? 13.691 -10.104 -7.348 1.00 97.94 347 PRO A N 1
ATOM 2686 C CA . PRO A 1 347 ? 14.551 -8.931 -7.416 1.00 97.94 347 PRO A CA 1
ATOM 2687 C C . PRO A 1 347 ? 14.169 -8.015 -8.591 1.00 97.94 347 PRO A C 1
ATOM 2689 O O . PRO A 1 347 ? 13.653 -8.489 -9.612 1.00 97.94 347 PRO A O 1
ATOM 2692 N N . PRO A 1 348 ? 14.505 -6.710 -8.521 1.00 98.06 348 PRO A N 1
ATOM 2693 C CA . PRO A 1 348 ? 14.200 -5.745 -9.580 1.00 98.06 348 PRO A CA 1
ATOM 2694 C C . PRO A 1 348 ? 14.897 -6.059 -10.912 1.00 98.06 348 PRO A C 1
ATOM 2696 O O . PRO A 1 348 ? 14.498 -5.508 -11.936 1.00 98.06 348 PRO A O 1
ATOM 2699 N N . THR A 1 349 ? 15.905 -6.935 -10.899 1.00 97.81 349 THR A N 1
ATOM 2700 C CA . THR A 1 349 ? 16.698 -7.420 -12.040 1.00 97.81 349 THR A CA 1
ATOM 2701 C C . THR A 1 349 ? 16.126 -8.674 -12.713 1.00 97.81 349 THR A C 1
ATOM 2703 O O . THR A 1 349 ? 16.749 -9.204 -13.626 1.00 97.81 349 THR A O 1
ATOM 2706 N N . SER A 1 350 ? 14.961 -9.167 -12.284 1.00 98.25 350 SER A N 1
ATOM 2707 C CA . SER A 1 350 ? 14.361 -10.393 -12.832 1.00 98.25 350 SER A CA 1
ATOM 2708 C C . SER A 1 350 ? 13.914 -10.247 -14.289 1.00 98.25 350 SER A C 1
ATOM 2710 O O . SER A 1 350 ? 13.232 -9.281 -14.633 1.00 98.25 350 SER A O 1
ATOM 2712 N N . ASN A 1 351 ? 14.207 -11.262 -15.108 1.00 98.00 351 ASN A N 1
ATOM 2713 C CA . ASN A 1 351 ? 13.630 -11.427 -16.445 1.00 98.00 351 ASN A CA 1
ATOM 2714 C C . ASN A 1 351 ? 12.168 -11.904 -16.378 1.00 98.00 351 ASN A C 1
ATOM 2716 O O . ASN A 1 351 ? 11.720 -12.415 -15.346 1.00 98.00 351 ASN A O 1
ATOM 2720 N N . LEU A 1 352 ? 11.439 -11.795 -17.496 1.00 98.38 352 LEU A N 1
ATOM 2721 C CA . LEU A 1 352 ? 10.018 -12.157 -17.562 1.00 98.38 352 LEU A CA 1
ATOM 2722 C C . LEU A 1 352 ? 9.744 -13.606 -17.125 1.00 98.38 352 LEU A C 1
ATOM 2724 O O . LEU A 1 352 ? 8.856 -13.825 -16.307 1.00 98.38 352 LEU A O 1
ATOM 2728 N N . ASP A 1 353 ? 10.526 -14.579 -17.595 1.00 98.38 353 ASP A N 1
ATOM 2729 C CA . ASP A 1 353 ? 10.320 -15.995 -17.247 1.00 98.38 353 ASP A CA 1
ATOM 2730 C C . ASP A 1 353 ? 10.470 -16.253 -15.741 1.00 98.38 353 ASP A C 1
ATOM 2732 O O . ASP A 1 353 ? 9.710 -17.028 -15.157 1.00 98.38 353 ASP A O 1
ATOM 2736 N N . SER A 1 354 ? 11.414 -15.568 -15.087 1.00 98.38 354 SER A N 1
ATOM 2737 C CA . SER A 1 354 ? 11.611 -15.651 -13.636 1.00 98.38 354 SER A CA 1
ATOM 2738 C C . SER A 1 354 ? 10.447 -15.020 -12.871 1.00 98.38 354 SER A C 1
ATOM 2740 O O . SER A 1 354 ? 9.983 -15.602 -11.892 1.00 98.38 354 SER A O 1
ATOM 2742 N N . LEU A 1 355 ? 9.938 -13.871 -13.334 1.00 98.69 355 LEU A N 1
ATOM 2743 C CA . LEU A 1 355 ? 8.758 -13.222 -12.751 1.00 98.69 355 LEU A CA 1
ATOM 2744 C C . LEU A 1 355 ? 7.522 -14.119 -12.870 1.00 98.69 355 LEU A C 1
ATOM 2746 O O . LEU A 1 355 ? 6.840 -14.368 -11.880 1.00 98.69 355 LEU A O 1
ATOM 2750 N N . VAL A 1 356 ? 7.270 -14.653 -14.067 1.00 98.69 356 VAL A N 1
ATOM 2751 C CA . VAL A 1 356 ? 6.149 -15.562 -14.332 1.00 98.69 356 VAL A CA 1
ATOM 2752 C C . VAL A 1 356 ? 6.259 -16.821 -13.475 1.00 98.69 356 VAL A C 1
ATOM 2754 O O . VAL A 1 356 ? 5.275 -17.224 -12.862 1.00 98.69 356 VAL A O 1
ATOM 2757 N N . SER A 1 357 ? 7.449 -17.420 -13.378 1.00 98.38 357 SER A N 1
ATOM 2758 C CA . SER A 1 357 ? 7.668 -18.619 -12.559 1.00 98.38 357 SER A CA 1
ATOM 2759 C C . SER A 1 357 ? 7.425 -18.356 -11.070 1.00 98.38 357 SER A C 1
ATOM 2761 O O . SER A 1 357 ? 6.756 -19.153 -10.415 1.00 98.38 357 SER A O 1
ATOM 2763 N N . SER A 1 358 ? 7.914 -17.228 -10.543 1.00 97.94 358 SER A N 1
ATOM 2764 C CA . SER A 1 358 ? 7.707 -16.840 -9.143 1.00 97.94 358 SER A CA 1
ATOM 2765 C C . SER A 1 358 ? 6.220 -16.642 -8.826 1.00 97.94 358 SER A C 1
ATOM 2767 O O . SER A 1 358 ? 5.705 -17.268 -7.901 1.00 97.94 358 SER A O 1
ATOM 2769 N N . PHE A 1 359 ? 5.495 -15.870 -9.637 1.00 98.62 359 PHE A N 1
ATOM 2770 C CA . PHE A 1 359 ? 4.066 -15.617 -9.419 1.00 98.62 359 PHE A CA 1
ATOM 2771 C C . PHE A 1 359 ? 3.223 -16.890 -9.582 1.00 98.62 359 PHE A C 1
ATOM 2773 O O . PHE A 1 359 ? 2.387 -17.185 -8.726 1.00 98.62 359 PHE A O 1
ATOM 2780 N N . ASN A 1 360 ? 3.499 -17.701 -10.608 1.00 98.19 360 ASN A N 1
ATOM 2781 C CA . ASN A 1 360 ? 2.793 -18.966 -10.819 1.00 98.19 360 ASN A CA 1
ATOM 2782 C C . ASN A 1 360 ? 2.989 -19.939 -9.649 1.00 98.19 360 ASN A C 1
ATOM 2784 O O . ASN A 1 360 ? 2.066 -20.683 -9.325 1.00 98.19 360 ASN A O 1
ATOM 2788 N N . SER A 1 361 ? 4.158 -19.932 -8.994 1.00 97.50 361 SER A N 1
ATOM 2789 C CA . SER A 1 361 ? 4.414 -20.797 -7.833 1.00 97.50 361 SER A CA 1
ATOM 2790 C C . SER A 1 361 ? 3.513 -20.481 -6.629 1.00 97.50 361 SER A C 1
ATOM 2792 O O . SER A 1 361 ? 3.283 -21.352 -5.794 1.00 97.50 361 SER A O 1
ATOM 2794 N N . LEU A 1 362 ? 2.949 -19.269 -6.587 1.00 97.75 362 LEU A N 1
ATOM 2795 C CA . LEU A 1 362 ? 1.980 -18.809 -5.591 1.00 97.75 362 LEU A CA 1
ATOM 2796 C C . LEU A 1 362 ? 0.531 -18.839 -6.114 1.00 97.75 362 LEU A C 1
ATOM 2798 O O . LEU A 1 362 ? -0.373 -18.309 -5.474 1.00 97.75 362 LEU A O 1
ATOM 2802 N N . GLY A 1 363 ? 0.294 -19.442 -7.285 1.00 98.00 363 GLY A N 1
ATOM 2803 C CA . GLY A 1 363 ? -1.032 -19.521 -7.901 1.00 98.00 363 GLY A CA 1
ATOM 2804 C C . GLY A 1 363 ? -1.507 -18.227 -8.573 1.00 98.00 363 GLY A C 1
ATOM 2805 O O . GLY A 1 363 ? -2.689 -18.114 -8.895 1.00 98.00 363 GLY A O 1
ATOM 2806 N N . LEU A 1 364 ? -0.615 -17.259 -8.804 1.00 98.69 364 LEU A N 1
ATOM 2807 C CA . LEU A 1 364 ? -0.921 -16.014 -9.509 1.00 98.69 364 LEU A CA 1
ATOM 2808 C C . LEU A 1 364 ? -0.585 -16.148 -10.997 1.00 98.69 364 LEU A C 1
ATOM 2810 O O . LEU A 1 364 ? 0.526 -16.523 -11.360 1.00 98.69 364 LEU A O 1
ATOM 2814 N N . SER A 1 365 ? -1.537 -15.815 -11.867 1.00 98.62 365 SER A N 1
ATOM 2815 C CA . SER A 1 365 ? -1.360 -15.904 -13.319 1.00 98.62 365 SER A CA 1
ATOM 2816 C C . SER A 1 365 ? -0.455 -14.798 -13.873 1.00 98.62 365 SER A C 1
ATOM 2818 O O . SER A 1 365 ? -0.213 -13.773 -13.236 1.00 98.62 365 SER A O 1
ATOM 2820 N N . ILE A 1 366 ? -0.043 -14.932 -15.139 1.00 98.44 366 ILE A N 1
ATOM 2821 C CA . ILE A 1 366 ? 0.679 -13.871 -15.861 1.00 98.44 366 ILE A CA 1
ATOM 2822 C C . ILE A 1 366 ? -0.110 -12.550 -15.932 1.00 98.44 366 ILE A C 1
ATOM 2824 O O . ILE A 1 366 ? 0.481 -11.473 -15.963 1.00 98.44 366 ILE A O 1
ATOM 2828 N N . LYS A 1 367 ? -1.448 -12.614 -15.924 1.00 98.75 367 LYS A N 1
ATOM 2829 C CA . LYS A 1 367 ? -2.305 -11.425 -15.879 1.00 98.75 367 LYS A CA 1
ATOM 2830 C C . LYS A 1 367 ? -2.266 -10.769 -14.499 1.00 98.75 367 LYS A C 1
ATOM 2832 O O . LYS A 1 367 ? -2.164 -9.545 -14.427 1.00 98.75 367 LYS A O 1
ATOM 2837 N N . ASP A 1 368 ? -2.283 -11.576 -13.436 1.00 98.88 368 ASP A N 1
ATOM 2838 C CA . ASP A 1 368 ? -2.153 -11.101 -12.055 1.00 98.88 368 ASP A CA 1
ATOM 2839 C C . ASP A 1 368 ? -0.770 -10.459 -11.833 1.00 98.88 368 ASP A C 1
ATOM 2841 O O . ASP A 1 368 ? -0.694 -9.383 -11.249 1.00 98.88 368 ASP A O 1
ATOM 2845 N N . LEU A 1 369 ? 0.306 -11.037 -12.391 1.00 98.81 369 LEU A N 1
ATOM 2846 C CA . LEU A 1 369 ? 1.649 -10.437 -12.407 1.00 98.81 369 LEU A CA 1
ATOM 2847 C C . LEU A 1 369 ? 1.639 -9.023 -13.005 1.00 98.81 369 LEU A C 1
ATOM 2849 O O . LEU A 1 369 ? 2.102 -8.080 -12.365 1.00 98.81 369 LEU A O 1
ATOM 2853 N N . VAL A 1 370 ? 1.112 -8.859 -14.225 1.00 98.88 370 VAL A N 1
ATOM 2854 C CA . VAL A 1 370 ? 1.107 -7.548 -14.902 1.00 98.88 370 VAL A CA 1
ATOM 2855 C C . VAL A 1 370 ? 0.218 -6.547 -14.159 1.00 98.88 370 VAL A C 1
ATOM 2857 O O . VAL A 1 370 ? 0.563 -5.369 -14.081 1.00 98.88 370 VAL A O 1
ATOM 2860 N N . ALA A 1 371 ? -0.910 -6.997 -13.599 1.00 98.88 371 ALA A N 1
ATOM 2861 C CA . ALA A 1 371 ? -1.778 -6.151 -12.788 1.00 98.88 371 ALA A CA 1
ATOM 2862 C C . ALA A 1 371 ? -1.058 -5.681 -11.514 1.00 98.88 371 ALA A C 1
ATOM 2864 O O . ALA A 1 371 ? -0.958 -4.478 -11.290 1.00 98.88 371 ALA A O 1
ATOM 2865 N N . LEU A 1 372 ? -0.491 -6.599 -10.724 1.00 98.88 372 LEU A N 1
ATOM 2866 C CA . LEU A 1 372 ? 0.189 -6.288 -9.461 1.00 98.88 372 LEU A CA 1
ATOM 2867 C C . LEU A 1 372 ? 1.448 -5.440 -9.658 1.00 98.88 372 LEU A C 1
ATOM 2869 O O . LEU A 1 372 ? 1.691 -4.535 -8.863 1.00 98.88 372 LEU A O 1
ATOM 2873 N N . ALA A 1 373 ? 2.196 -5.640 -10.748 1.00 98.81 373 ALA A N 1
ATOM 2874 C CA . ALA A 1 373 ? 3.303 -4.755 -11.118 1.00 98.81 373 ALA A CA 1
ATOM 2875 C C . ALA A 1 373 ? 2.847 -3.298 -11.330 1.00 98.81 373 ALA A C 1
ATOM 2877 O O . ALA A 1 373 ? 3.603 -2.360 -11.081 1.00 98.81 373 ALA A O 1
ATOM 2878 N N . GLY A 1 374 ? 1.574 -3.093 -11.686 1.00 98.62 374 GLY A N 1
ATOM 2879 C CA . GLY A 1 374 ? 0.930 -1.784 -11.729 1.00 98.62 374 GLY A CA 1
ATOM 2880 C C . GLY A 1 374 ? 0.965 -1.011 -10.408 1.00 98.62 374 GLY A C 1
ATOM 2881 O O . GLY A 1 374 ? 0.845 0.210 -10.441 1.00 98.62 374 GLY A O 1
ATOM 2882 N N . ALA A 1 375 ? 1.217 -1.660 -9.263 1.00 98.69 375 ALA A N 1
ATOM 2883 C CA . ALA A 1 375 ? 1.469 -0.985 -7.986 1.00 98.69 375 ALA A CA 1
ATOM 2884 C C . ALA A 1 375 ? 2.657 -0.004 -8.048 1.00 98.69 375 ALA A C 1
ATOM 2886 O O . ALA A 1 375 ? 2.678 0.981 -7.311 1.00 98.69 375 ALA A O 1
ATOM 2887 N N . HIS A 1 376 ? 3.604 -0.209 -8.972 1.00 98.75 376 HIS A N 1
ATOM 2888 C CA . HIS A 1 376 ? 4.698 0.726 -9.252 1.00 98.75 376 HIS A CA 1
ATOM 2889 C C . HIS A 1 376 ? 4.232 2.048 -9.900 1.00 98.75 376 HIS A C 1
ATOM 2891 O O . HIS A 1 376 ? 5.051 2.916 -10.193 1.00 98.75 376 HIS A O 1
ATOM 2897 N N . THR A 1 377 ? 2.923 2.261 -10.082 1.00 98.56 377 THR A N 1
ATOM 2898 C CA . THR A 1 377 ? 2.363 3.590 -10.377 1.00 98.56 377 THR A CA 1
ATOM 2899 C C . THR A 1 377 ? 2.547 4.594 -9.233 1.00 98.56 377 THR A C 1
ATOM 2901 O O . THR A 1 377 ? 2.396 5.788 -9.460 1.00 98.56 377 THR A O 1
ATOM 2904 N N . ILE A 1 378 ? 2.862 4.139 -8.018 1.00 98.31 378 ILE A N 1
ATOM 2905 C CA . ILE A 1 378 ? 3.154 4.984 -6.855 1.00 98.31 378 ILE A CA 1
ATOM 2906 C C . ILE A 1 378 ? 4.463 4.558 -6.190 1.00 98.31 378 ILE A C 1
ATOM 2908 O O . ILE A 1 378 ? 4.918 3.422 -6.311 1.00 98.31 378 ILE A O 1
ATOM 2912 N N . GLY A 1 379 ? 5.067 5.474 -5.435 1.00 97.75 379 GLY A N 1
ATOM 2913 C CA . GLY A 1 379 ? 6.258 5.185 -4.640 1.00 97.75 379 GLY A CA 1
ATOM 2914 C C . GLY A 1 379 ? 7.575 5.423 -5.378 1.00 97.75 379 GLY A C 1
ATOM 2915 O O . GLY A 1 379 ? 7.646 6.060 -6.429 1.00 97.75 379 GLY A O 1
ATOM 2916 N N . GLN A 1 380 ? 8.666 4.975 -4.757 1.00 98.31 380 GLN A N 1
ATOM 2917 C CA . GLN A 1 380 ? 10.024 5.298 -5.194 1.00 98.31 380 GLN A CA 1
ATOM 2918 C C . GLN A 1 380 ? 10.975 4.128 -4.961 1.00 98.31 380 GLN A C 1
ATOM 2920 O O . GLN A 1 380 ? 10.869 3.439 -3.941 1.00 98.31 380 GLN A O 1
ATOM 2925 N N . ALA A 1 381 ? 11.963 3.994 -5.842 1.00 98.31 381 ALA A N 1
ATOM 2926 C CA . ALA A 1 381 ? 13.059 3.046 -5.722 1.00 98.31 381 ALA A CA 1
ATOM 2927 C C . ALA A 1 381 ? 14.388 3.764 -5.463 1.00 98.31 381 ALA A C 1
ATOM 2929 O O . ALA A 1 381 ? 14.620 4.881 -5.924 1.00 98.31 381 ALA A O 1
ATOM 2930 N N . ARG A 1 382 ? 15.277 3.099 -4.724 1.00 98.06 382 ARG A N 1
ATOM 2931 C CA . ARG A 1 382 ? 16.669 3.531 -4.546 1.00 98.06 382 ARG A CA 1
ATOM 2932 C C . ARG A 1 382 ? 17.499 3.267 -5.801 1.00 98.06 382 ARG A C 1
ATOM 2934 O O . ARG A 1 382 ? 17.270 2.261 -6.470 1.00 98.06 382 ARG A O 1
ATOM 2941 N N . CYS A 1 383 ? 18.503 4.108 -6.038 1.00 98.38 383 CYS A N 1
ATOM 2942 C CA . CYS A 1 383 ? 19.461 4.010 -7.142 1.00 98.38 383 CYS A CA 1
ATOM 2943 C C . CYS A 1 383 ? 20.074 2.611 -7.293 1.00 98.38 383 CYS A C 1
ATOM 2945 O O . CYS A 1 383 ? 20.159 2.104 -8.407 1.00 98.38 383 CYS A O 1
ATOM 2947 N N . THR A 1 384 ? 20.377 1.916 -6.192 1.00 97.50 384 THR A N 1
ATOM 2948 C CA . THR A 1 384 ? 20.886 0.531 -6.230 1.00 97.50 384 THR A CA 1
ATOM 2949 C C . THR A 1 384 ? 19.998 -0.451 -6.996 1.00 97.50 384 THR A C 1
ATOM 2951 O O . THR A 1 384 ? 20.510 -1.437 -7.506 1.00 97.50 384 THR A O 1
ATOM 2954 N N . ASN A 1 385 ? 18.689 -0.200 -7.097 1.00 98.06 385 ASN A N 1
ATOM 2955 C CA . ASN A 1 385 ? 17.740 -1.112 -7.742 1.00 98.06 385 ASN A CA 1
ATOM 2956 C C . ASN A 1 385 ? 17.600 -0.900 -9.257 1.00 98.06 385 ASN A C 1
ATOM 2958 O O . ASN A 1 385 ? 17.025 -1.751 -9.929 1.00 98.06 385 ASN A O 1
ATOM 2962 N N . PHE A 1 386 ? 18.077 0.226 -9.796 1.00 98.12 386 PHE A N 1
ATOM 2963 C CA . PHE A 1 386 ? 17.951 0.552 -11.224 1.00 98.12 386 PHE A CA 1
ATOM 2964 C C . PHE A 1 386 ? 19.253 1.039 -11.871 1.00 98.12 386 PHE A C 1
ATOM 2966 O O . PHE A 1 386 ? 19.276 1.274 -13.079 1.00 98.12 386 PHE A O 1
ATOM 2973 N N . ARG A 1 387 ? 20.338 1.189 -11.097 1.00 98.06 387 ARG A N 1
ATOM 2974 C CA . ARG A 1 387 ? 21.645 1.649 -11.584 1.00 98.06 387 ARG A CA 1
ATOM 2975 C C . ARG A 1 387 ? 22.120 0.841 -12.785 1.00 98.06 387 ARG A C 1
ATOM 2977 O O . ARG A 1 387 ? 22.442 1.427 -13.813 1.00 98.06 387 ARG A O 1
ATOM 2984 N N . ASP A 1 388 ? 22.143 -0.482 -12.666 1.00 97.12 388 ASP A N 1
ATOM 2985 C CA . ASP A 1 388 ? 22.663 -1.338 -13.734 1.00 97.12 388 ASP A CA 1
ATOM 2986 C C . ASP A 1 388 ? 21.872 -1.130 -15.023 1.00 97.12 388 ASP A C 1
ATOM 2988 O O . ASP A 1 388 ? 22.463 -0.905 -16.079 1.00 97.12 388 ASP A O 1
ATOM 2992 N N . ARG A 1 389 ? 20.541 -1.065 -14.926 1.00 97.00 389 ARG A N 1
ATOM 2993 C CA . ARG A 1 389 ? 19.661 -0.792 -16.064 1.00 97.00 389 ARG A CA 1
ATOM 2994 C C . ARG A 1 389 ? 20.020 0.512 -16.774 1.00 97.00 389 ARG A C 1
ATOM 2996 O O . ARG A 1 389 ? 20.239 0.495 -17.980 1.00 97.00 389 ARG A O 1
ATOM 3003 N N . ILE A 1 390 ? 20.127 1.630 -16.053 1.00 97.56 390 ILE A N 1
ATOM 3004 C CA . ILE A 1 390 ? 20.322 2.948 -16.689 1.00 97.56 390 ILE A CA 1
ATOM 3005 C C . ILE A 1 390 ? 21.694 3.125 -17.360 1.00 97.56 390 ILE A C 1
ATOM 3007 O O . ILE A 1 390 ? 21.853 4.045 -18.161 1.00 97.56 390 ILE A O 1
ATOM 3011 N N . TYR A 1 391 ? 22.672 2.264 -17.052 1.00 97.06 391 TYR A N 1
ATOM 3012 C CA . TYR A 1 391 ? 24.018 2.309 -17.638 1.00 97.06 391 TYR A CA 1
ATOM 3013 C C . TYR A 1 391 ? 24.337 1.152 -18.592 1.00 97.06 391 TYR A C 1
ATOM 3015 O O . TYR A 1 391 ? 25.296 1.272 -19.356 1.00 97.06 391 TYR A O 1
ATOM 3023 N N . THR A 1 392 ? 23.597 0.040 -18.545 1.00 95.00 392 THR A N 1
ATOM 3024 C CA . THR A 1 392 ? 23.891 -1.157 -19.354 1.00 95.00 392 THR A CA 1
ATOM 3025 C C . THR A 1 392 ? 22.826 -1.459 -20.406 1.00 95.00 392 THR A C 1
ATOM 3027 O O . THR A 1 392 ? 23.164 -1.984 -21.465 1.00 95.00 392 THR A O 1
ATOM 3030 N N . GLU A 1 393 ? 21.561 -1.096 -20.178 1.00 94.94 393 GLU A N 1
ATOM 3031 C CA . GLU A 1 393 ? 20.476 -1.388 -21.115 1.00 94.94 393 GLU A CA 1
ATOM 3032 C C . GLU A 1 393 ? 20.298 -0.258 -22.138 1.00 94.94 393 GLU A C 1
ATOM 3034 O O . GLU A 1 393 ? 20.023 0.886 -21.785 1.00 94.94 393 GLU A O 1
ATOM 3039 N N . THR A 1 394 ? 20.438 -0.574 -23.428 1.00 86.25 394 THR A N 1
ATOM 3040 C CA . THR A 1 394 ? 20.415 0.424 -24.516 1.00 86.25 394 THR A CA 1
ATOM 3041 C C . THR A 1 394 ? 19.253 0.251 -25.495 1.00 86.25 394 THR A C 1
ATOM 3043 O O . THR A 1 394 ? 18.778 1.230 -26.063 1.00 86.25 394 THR A O 1
ATOM 3046 N N . ASN A 1 395 ? 18.749 -0.973 -25.685 1.00 86.06 395 ASN A N 1
ATOM 3047 C CA . ASN A 1 395 ? 17.747 -1.272 -26.720 1.00 86.06 395 ASN A CA 1
ATOM 3048 C C . ASN A 1 395 ? 16.293 -1.072 -26.250 1.00 86.06 395 ASN A C 1
ATOM 3050 O O . ASN A 1 395 ? 15.414 -0.753 -27.052 1.00 86.06 395 ASN A O 1
ATOM 3054 N N . ASN A 1 396 ? 16.029 -1.226 -24.954 1.00 91.19 396 ASN A N 1
ATOM 3055 C CA . ASN A 1 396 ? 14.706 -1.185 -24.317 1.00 91.19 396 ASN A CA 1
ATOM 3056 C C . ASN A 1 396 ? 14.602 -0.041 -23.278 1.00 91.19 396 ASN A C 1
ATOM 3058 O O . ASN A 1 396 ? 13.828 -0.119 -22.325 1.00 91.19 396 ASN A O 1
ATOM 3062 N N . LEU A 1 397 ? 15.392 1.023 -23.434 1.00 97.25 397 LEU A N 1
ATOM 3063 C CA . LEU A 1 397 ? 15.424 2.170 -22.524 1.00 97.25 397 LEU A CA 1
ATOM 3064 C C . LEU A 1 397 ? 15.440 3.478 -23.323 1.00 97.25 397 LEU A C 1
ATOM 3066 O O . LEU A 1 397 ? 16.254 3.641 -24.227 1.00 97.25 397 LEU A O 1
ATOM 3070 N N . ASP A 1 398 ? 14.541 4.410 -23.000 1.00 97.56 398 ASP A N 1
ATOM 3071 C CA . ASP A 1 398 ? 14.558 5.768 -23.559 1.00 97.56 398 ASP A CA 1
ATOM 3072 C C . ASP A 1 398 ? 15.868 6.479 -23.135 1.00 97.56 398 ASP A C 1
ATOM 3074 O O . ASP A 1 398 ? 16.099 6.659 -21.934 1.00 97.56 398 ASP A O 1
ATOM 3078 N N . PRO A 1 399 ? 16.730 6.920 -24.078 1.00 96.75 399 PRO A N 1
ATOM 3079 C CA . PRO A 1 399 ? 18.024 7.516 -23.736 1.00 96.75 399 PRO A CA 1
ATOM 3080 C C . PRO A 1 399 ? 17.927 8.810 -22.920 1.00 96.75 399 PRO A 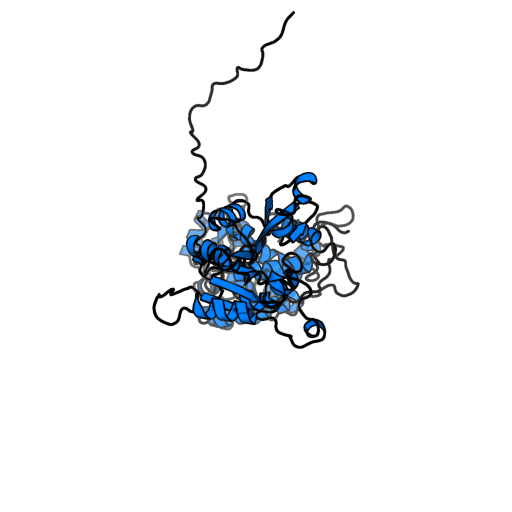C 1
ATOM 3082 O O . PRO A 1 399 ? 18.793 9.087 -22.088 1.00 96.75 399 PRO A O 1
ATOM 3085 N N . ARG A 1 400 ? 16.869 9.610 -23.118 1.00 96.44 400 ARG A N 1
ATOM 3086 C CA . ARG A 1 400 ? 16.643 10.835 -22.335 1.00 96.44 400 ARG A CA 1
ATOM 3087 C C . ARG A 1 400 ? 16.215 10.487 -20.916 1.00 96.44 400 ARG A C 1
ATOM 3089 O O . ARG A 1 400 ? 16.637 11.149 -19.973 1.00 96.44 400 ARG A O 1
ATOM 3096 N N . PHE A 1 401 ? 15.410 9.439 -20.753 1.00 96.88 401 PHE A N 1
ATOM 3097 C CA . PHE A 1 401 ? 15.053 8.926 -19.434 1.00 96.88 401 PHE A CA 1
ATOM 3098 C C . PHE A 1 401 ? 16.272 8.350 -18.702 1.00 96.88 401 PHE A C 1
ATOM 3100 O O . PHE A 1 401 ? 16.476 8.674 -17.533 1.00 96.88 401 PHE A O 1
ATOM 3107 N N . ALA A 1 402 ? 17.130 7.589 -19.391 1.00 97.50 402 ALA A N 1
ATOM 3108 C CA . ALA A 1 402 ? 18.394 7.101 -18.836 1.00 97.50 402 ALA A CA 1
ATOM 3109 C C . ALA A 1 402 ? 19.265 8.257 -18.324 1.00 97.50 402 ALA A C 1
ATOM 3111 O O . ALA A 1 402 ? 19.695 8.250 -17.172 1.00 97.50 402 ALA A O 1
ATOM 3112 N N . GLN A 1 403 ? 19.445 9.301 -19.140 1.00 96.69 403 GLN A N 1
ATOM 3113 C CA . GLN A 1 403 ? 20.199 10.498 -18.764 1.00 96.69 403 GLN A CA 1
ATOM 3114 C C . GLN A 1 403 ? 19.567 11.237 -17.572 1.00 96.69 403 GLN A C 1
ATOM 3116 O O . GLN A 1 403 ? 20.274 11.649 -16.652 1.00 96.69 403 GLN A O 1
ATOM 3121 N N . LEU A 1 404 ? 18.235 11.361 -17.551 1.00 96.12 404 LEU A N 1
ATOM 3122 C CA . LEU A 1 404 ? 17.489 11.958 -16.441 1.00 96.12 404 LEU A CA 1
ATOM 3123 C C . LEU A 1 404 ? 17.662 11.176 -15.131 1.00 96.12 404 LEU A C 1
ATOM 3125 O O . LEU A 1 404 ? 17.609 11.768 -14.059 1.00 96.12 404 LEU A O 1
ATOM 3129 N N . ARG A 1 405 ? 17.805 9.849 -15.181 1.00 97.44 405 ARG A N 1
ATOM 3130 C CA . ARG A 1 405 ? 18.074 9.032 -13.986 1.00 97.44 405 ARG A CA 1
ATOM 3131 C C . ARG A 1 405 ? 19.553 9.055 -13.602 1.00 97.44 405 ARG A C 1
ATOM 3133 O O . ARG A 1 405 ? 19.860 9.101 -12.416 1.00 97.44 405 ARG A O 1
ATOM 3140 N N . ALA A 1 406 ? 20.461 9.088 -14.575 1.00 97.25 406 ALA A N 1
ATOM 3141 C CA . ALA A 1 406 ? 21.901 9.155 -14.338 1.00 97.25 406 ALA A CA 1
ATOM 3142 C C . ALA A 1 406 ? 22.328 10.441 -13.610 1.00 97.25 406 ALA A C 1
ATOM 3144 O O . ALA A 1 406 ? 23.285 10.410 -12.839 1.00 97.25 406 ALA A O 1
ATOM 3145 N N . SER A 1 407 ? 21.597 11.551 -13.780 1.00 96.69 407 SER A N 1
ATOM 3146 C CA . SER A 1 407 ? 21.887 12.815 -13.084 1.00 96.69 407 SER A CA 1
ATOM 3147 C C . SER A 1 407 ? 21.759 12.728 -11.558 1.00 96.69 407 SER A C 1
ATOM 3149 O O . SER A 1 407 ? 22.420 13.484 -10.849 1.00 96.69 407 SER A O 1
ATOM 3151 N N . THR A 1 408 ? 20.946 11.800 -11.041 1.00 96.00 408 THR A N 1
ATOM 3152 C CA . THR A 1 408 ? 20.753 11.578 -9.599 1.00 96.00 408 THR A CA 1
ATOM 3153 C C . THR A 1 408 ? 21.196 10.190 -9.136 1.00 96.00 408 THR A C 1
ATOM 3155 O O . THR A 1 408 ? 21.140 9.904 -7.943 1.00 96.00 408 THR A O 1
ATOM 3158 N N . CYS A 1 409 ? 21.677 9.331 -10.036 1.00 98.19 409 CYS A N 1
ATOM 3159 C CA . CYS A 1 409 ? 22.135 7.976 -9.737 1.00 98.19 409 CYS A CA 1
ATOM 3160 C C . CYS A 1 409 ? 23.529 7.748 -10.348 1.00 98.19 409 CYS A C 1
ATOM 3162 O O . CYS A 1 409 ? 23.637 7.335 -11.508 1.00 98.19 409 CYS A O 1
ATOM 3164 N N . PRO A 1 410 ? 24.611 8.043 -9.599 1.00 97.38 410 PRO A N 1
ATOM 3165 C CA . PRO A 1 410 ? 25.984 7.892 -10.078 1.00 97.38 410 PRO A CA 1
ATOM 3166 C C . PRO A 1 410 ? 26.310 6.459 -10.512 1.00 97.38 410 PRO A C 1
ATOM 3168 O O . PRO A 1 410 ? 25.806 5.492 -9.935 1.00 97.38 410 PRO A O 1
ATOM 3171 N N . ARG A 1 411 ? 27.192 6.322 -11.512 1.00 96.88 411 ARG A N 1
ATOM 3172 C CA . ARG A 1 411 ? 27.602 5.020 -12.070 1.00 96.88 411 ARG A CA 1
ATOM 3173 C C . ARG A 1 411 ? 28.362 4.149 -11.073 1.00 96.88 411 ARG A C 1
ATOM 3175 O O . ARG A 1 411 ? 28.226 2.932 -11.105 1.00 96.88 411 ARG A O 1
ATOM 3182 N N . SER A 1 412 ? 29.164 4.760 -10.210 1.00 96.00 412 SER A N 1
ATOM 3183 C CA . SER A 1 412 ? 29.974 4.038 -9.231 1.00 96.00 412 SER A CA 1
ATOM 3184 C C . SER A 1 412 ? 29.121 3.556 -8.058 1.00 96.00 412 SER A C 1
ATOM 3186 O O . SER A 1 412 ? 28.449 4.356 -7.402 1.00 96.00 412 SER A O 1
ATOM 3188 N N . THR A 1 413 ? 29.192 2.261 -7.754 1.00 94.19 413 THR A N 1
ATOM 3189 C CA . THR A 1 413 ? 28.647 1.681 -6.517 1.00 94.19 413 THR A CA 1
ATOM 3190 C C . THR A 1 413 ? 29.241 2.378 -5.289 1.00 94.19 413 THR A C 1
ATOM 3192 O O . THR A 1 413 ? 30.409 2.769 -5.306 1.00 94.19 413 THR A O 1
ATOM 3195 N N . GLY A 1 414 ? 28.446 2.572 -4.233 1.00 93.81 414 GLY A N 1
ATOM 3196 C CA . GLY A 1 414 ? 28.848 3.336 -3.046 1.00 93.81 414 GLY A CA 1
ATOM 3197 C C . GLY A 1 414 ? 28.604 4.844 -3.161 1.00 93.81 414 GLY A C 1
ATOM 3198 O O . GLY A 1 414 ? 28.694 5.554 -2.163 1.00 93.81 414 GLY A O 1
ATOM 3199 N N . SER A 1 415 ? 28.253 5.354 -4.349 1.00 95.75 415 SER A N 1
ATOM 3200 C CA . SER A 1 415 ? 27.918 6.764 -4.572 1.00 95.75 415 SER A CA 1
ATOM 3201 C C . SER A 1 415 ? 26.442 6.926 -4.932 1.00 95.75 415 SER A C 1
ATOM 3203 O O . SER A 1 415 ? 25.950 6.348 -5.903 1.00 95.75 415 SER A O 1
ATOM 3205 N N . GLY A 1 416 ? 25.710 7.704 -4.128 1.00 96.44 416 GLY A N 1
ATOM 3206 C CA . GLY A 1 416 ? 24.285 7.973 -4.351 1.00 96.44 416 GLY A CA 1
ATOM 3207 C C . GLY A 1 416 ? 23.373 6.744 -4.231 1.00 96.44 416 GLY A C 1
ATOM 3208 O O . GLY A 1 416 ? 22.244 6.784 -4.706 1.00 96.44 416 GLY A O 1
ATOM 3209 N N . ASP A 1 417 ? 23.818 5.657 -3.589 1.00 96.88 417 ASP A N 1
ATOM 3210 C CA . ASP A 1 417 ? 23.057 4.401 -3.438 1.00 96.88 417 ASP A CA 1
ATOM 3211 C C . ASP A 1 417 ? 21.665 4.585 -2.809 1.00 96.88 417 ASP A C 1
ATOM 3213 O O . ASP A 1 417 ? 20.740 3.812 -3.068 1.00 96.88 417 ASP A O 1
ATOM 3217 N N . ASN A 1 418 ? 21.507 5.602 -1.964 1.00 96.94 418 ASN A N 1
ATOM 3218 C CA . ASN A 1 418 ? 20.251 5.920 -1.288 1.00 96.94 418 ASN A CA 1
ATOM 3219 C C . ASN A 1 418 ? 19.396 6.942 -2.041 1.00 96.94 418 ASN A C 1
ATOM 3221 O O . ASN A 1 418 ? 18.274 7.204 -1.614 1.00 96.94 418 ASN A O 1
ATOM 3225 N N . ASN A 1 419 ? 19.884 7.493 -3.156 1.00 98.19 419 ASN A N 1
ATOM 3226 C CA . ASN A 1 419 ? 19.128 8.464 -3.935 1.00 98.19 419 ASN A CA 1
ATOM 3227 C C . ASN A 1 419 ? 17.865 7.802 -4.482 1.00 98.19 419 ASN A C 1
ATOM 3229 O O . ASN A 1 419 ? 17.907 6.700 -5.037 1.00 98.19 419 ASN A O 1
ATOM 3233 N N . LEU A 1 420 ? 16.737 8.474 -4.284 1.00 97.75 420 LEU A N 1
ATOM 3234 C CA . LEU A 1 420 ? 15.420 7.966 -4.631 1.00 97.75 420 LEU A CA 1
ATOM 3235 C C . LEU A 1 420 ? 14.993 8.498 -5.994 1.00 97.75 420 LEU A C 1
ATOM 3237 O O . LEU A 1 420 ? 15.176 9.674 -6.304 1.00 97.75 420 LEU A O 1
ATOM 3241 N N . ALA A 1 421 ? 14.374 7.631 -6.785 1.00 98.06 421 ALA A N 1
ATOM 3242 C CA . ALA A 1 421 ? 13.693 7.998 -8.013 1.00 98.06 421 ALA A CA 1
ATOM 3243 C C . ALA A 1 421 ? 12.248 7.479 -7.971 1.00 98.06 421 ALA A C 1
ATOM 3245 O O . ALA A 1 421 ? 12.020 6.357 -7.509 1.00 98.06 421 ALA A O 1
ATOM 3246 N N . PRO A 1 422 ? 11.265 8.268 -8.435 1.00 98.06 422 PRO A N 1
ATOM 3247 C CA . PRO A 1 422 ? 9.889 7.802 -8.536 1.00 98.06 422 PRO A CA 1
ATOM 3248 C C . PRO A 1 422 ? 9.768 6.649 -9.536 1.00 98.06 422 PRO A C 1
ATOM 3250 O O . PRO A 1 422 ? 10.382 6.709 -10.605 1.00 98.06 422 PRO A O 1
ATOM 3253 N N . LEU A 1 423 ? 8.978 5.632 -9.178 1.00 98.06 423 LEU A N 1
ATOM 3254 C CA . LEU A 1 423 ? 8.671 4.487 -10.046 1.00 98.06 423 LEU A CA 1
ATOM 3255 C C . LEU A 1 423 ? 7.797 4.908 -11.239 1.00 98.06 423 LEU A C 1
ATOM 3257 O O . LEU A 1 423 ? 8.038 4.479 -12.367 1.00 98.06 423 LEU A O 1
ATOM 3261 N N . ASP A 1 424 ? 6.863 5.835 -11.010 1.00 96.56 424 ASP A N 1
ATOM 3262 C CA . ASP A 1 424 ? 6.130 6.549 -12.053 1.00 96.56 424 ASP A CA 1
ATOM 3263 C C . ASP A 1 424 ? 6.558 8.018 -12.123 1.00 96.56 424 ASP A C 1
ATOM 3265 O O . ASP A 1 424 ? 6.409 8.781 -11.171 1.00 96.56 424 ASP A O 1
ATOM 3269 N N . LEU A 1 425 ? 7.073 8.430 -13.282 1.00 89.38 425 LEU A N 1
ATOM 3270 C CA . LEU A 1 425 ? 7.510 9.803 -13.517 1.00 89.38 425 LEU A CA 1
ATOM 3271 C C . LEU A 1 425 ? 6.343 10.800 -13.627 1.00 89.38 425 LEU A C 1
ATOM 3273 O O . LEU A 1 425 ? 6.544 11.981 -13.361 1.00 89.38 425 LEU A O 1
ATOM 3277 N N . GLN A 1 426 ? 5.161 10.355 -14.061 1.00 89.94 426 GLN A N 1
ATOM 3278 C CA . GLN A 1 426 ? 4.040 11.243 -14.384 1.00 89.94 426 GLN A CA 1
ATOM 3279 C C . GLN A 1 426 ? 3.193 11.567 -13.153 1.00 89.94 426 GLN A C 1
ATOM 3281 O O . GLN A 1 426 ? 2.822 12.721 -12.953 1.00 89.94 426 GLN A O 1
ATOM 3286 N N . SER A 1 427 ? 2.895 10.561 -12.330 1.00 90.94 427 SER A N 1
ATOM 3287 C CA . SER A 1 427 ? 2.067 10.702 -11.131 1.00 90.94 427 SER A CA 1
ATOM 3288 C C . SER A 1 427 ? 2.630 9.893 -9.956 1.00 90.94 427 SER A C 1
ATOM 3290 O O . SER A 1 427 ? 2.000 8.943 -9.506 1.00 90.94 427 SER A O 1
ATOM 3292 N N . PRO A 1 428 ? 3.794 10.274 -9.399 1.00 89.69 428 PRO A N 1
ATOM 3293 C CA . PRO A 1 428 ? 4.512 9.469 -8.400 1.00 89.69 428 PRO A CA 1
ATOM 3294 C C . PRO A 1 428 ? 3.739 9.196 -7.097 1.00 89.69 428 PRO A C 1
ATOM 3296 O O . PRO A 1 428 ? 4.131 8.332 -6.306 1.00 89.69 428 PRO A O 1
ATOM 3299 N N . THR A 1 429 ? 2.671 9.955 -6.852 1.00 90.56 429 THR A N 1
ATOM 3300 C CA . THR A 1 429 ? 1.840 9.917 -5.645 1.00 90.56 429 THR A CA 1
ATOM 3301 C C . THR A 1 429 ? 0.358 9.671 -5.930 1.00 90.56 429 THR A C 1
ATOM 3303 O O . THR A 1 429 ? -0.440 9.770 -5.005 1.00 90.56 429 THR A O 1
ATOM 3306 N N . ALA A 1 430 ? -0.033 9.349 -7.167 1.00 92.31 430 ALA A N 1
ATOM 3307 C CA . ALA A 1 430 ? -1.421 9.024 -7.490 1.00 92.31 430 ALA A CA 1
ATOM 3308 C C . ALA A 1 430 ? -1.509 7.658 -8.170 1.00 92.31 430 ALA A C 1
ATOM 3310 O O . ALA A 1 430 ? -0.772 7.356 -9.108 1.00 92.31 430 ALA A O 1
ATOM 3311 N N . PHE A 1 431 ? -2.425 6.825 -7.690 1.00 97.69 431 PHE A N 1
ATOM 3312 C CA . PHE A 1 431 ? -2.612 5.486 -8.211 1.00 97.69 431 PHE A CA 1
ATOM 3313 C C . PHE A 1 431 ? -3.382 5.534 -9.532 1.00 97.69 431 PHE A C 1
ATOM 3315 O O . PHE A 1 431 ? -4.542 5.940 -9.576 1.00 97.69 431 PHE A O 1
ATOM 3322 N N . GLY A 1 432 ? -2.748 5.105 -10.623 1.00 94.00 432 GLY A N 1
ATOM 3323 C CA . GLY A 1 432 ? -3.354 5.133 -11.948 1.00 94.00 432 GLY A CA 1
ATOM 3324 C C . GLY A 1 432 ? -2.642 4.232 -12.949 1.00 94.00 432 GLY A C 1
ATOM 3325 O O . GLY A 1 432 ? -1.869 3.350 -12.594 1.00 94.00 432 GLY A O 1
ATOM 3326 N N . ASN A 1 433 ? -2.908 4.444 -14.237 1.00 97.19 433 ASN A N 1
ATOM 3327 C CA . ASN A 1 433 ? -2.343 3.614 -15.304 1.00 97.19 433 ASN A CA 1
ATOM 3328 C C . ASN A 1 433 ? -1.087 4.218 -15.963 1.00 97.19 433 ASN A C 1
ATOM 3330 O O . ASN A 1 433 ? -0.616 3.712 -16.985 1.00 97.19 433 ASN A O 1
ATOM 3334 N N . ASN A 1 434 ? -0.538 5.302 -15.405 1.00 97.94 434 ASN A N 1
ATOM 3335 C CA . ASN A 1 434 ? 0.642 5.978 -15.947 1.00 97.94 434 ASN A CA 1
ATOM 3336 C C . ASN A 1 434 ? 1.894 5.089 -15.918 1.00 97.94 434 ASN A C 1
ATOM 3338 O O . ASN A 1 434 ? 2.718 5.190 -16.827 1.00 97.94 434 ASN A O 1
ATOM 3342 N N . TYR A 1 435 ? 1.970 4.138 -14.981 1.00 98.56 435 TYR A N 1
ATOM 3343 C CA . TYR A 1 435 ? 2.955 3.055 -15.001 1.00 98.56 435 TYR A CA 1
ATOM 3344 C C . TYR A 1 435 ? 3.035 2.358 -16.371 1.00 98.56 435 TYR A C 1
ATOM 3346 O O . TYR A 1 435 ? 4.095 2.328 -16.996 1.00 98.56 435 TYR A O 1
ATOM 3354 N N . PHE A 1 436 ? 1.905 1.898 -16.914 1.00 98.62 436 PHE A N 1
ATOM 3355 C CA . PHE A 1 436 ? 1.869 1.215 -18.214 1.00 98.62 436 PHE A CA 1
ATOM 3356 C C . PHE A 1 436 ? 2.204 2.156 -19.376 1.00 98.62 436 PHE A C 1
ATOM 3358 O O . PHE A 1 436 ? 2.833 1.743 -20.351 1.00 98.62 436 PHE A O 1
ATOM 3365 N N . LYS A 1 437 ? 1.864 3.448 -19.259 1.00 98.19 437 LYS A N 1
ATOM 3366 C CA . LYS A 1 437 ? 2.310 4.479 -20.214 1.00 98.19 437 LYS A CA 1
ATOM 3367 C C . LYS A 1 437 ? 3.824 4.636 -20.209 1.00 98.19 437 LYS A C 1
ATOM 3369 O O . LYS A 1 437 ? 4.404 4.827 -21.276 1.00 98.19 437 LYS A O 1
ATOM 3374 N N . ASN A 1 438 ? 4.475 4.519 -19.056 1.00 98.19 438 ASN A N 1
ATOM 3375 C CA . ASN A 1 438 ? 5.932 4.543 -18.987 1.00 98.19 438 ASN A CA 1
ATOM 3376 C C . ASN A 1 438 ? 6.531 3.319 -19.690 1.00 98.19 438 ASN A C 1
ATOM 3378 O O . ASN A 1 438 ? 7.445 3.489 -20.494 1.00 98.19 438 ASN A O 1
ATOM 3382 N N . LEU A 1 439 ? 5.982 2.117 -19.478 1.00 98.38 439 LEU A N 1
ATOM 3383 C CA . LEU A 1 439 ? 6.485 0.890 -20.115 1.00 98.38 439 LEU A CA 1
ATOM 3384 C C . LEU A 1 439 ? 6.451 0.964 -21.645 1.00 98.38 439 LEU A C 1
ATOM 3386 O O . LEU A 1 439 ? 7.460 0.687 -22.296 1.00 98.38 439 LEU A O 1
ATOM 3390 N N . VAL A 1 440 ? 5.323 1.411 -22.214 1.00 97.88 440 VAL A N 1
ATOM 3391 C CA . VAL A 1 440 ? 5.155 1.579 -23.671 1.00 97.88 440 VAL A CA 1
ATOM 3392 C C . VAL A 1 440 ? 6.173 2.568 -24.244 1.00 97.88 440 VAL A C 1
ATOM 3394 O O . VAL A 1 440 ? 6.681 2.371 -25.347 1.00 97.88 440 VAL A O 1
ATOM 3397 N N . ASN A 1 441 ? 6.532 3.597 -23.474 1.00 97.31 441 ASN A N 1
ATOM 3398 C CA . ASN A 1 441 ? 7.529 4.597 -23.852 1.00 97.31 441 ASN A CA 1
ATOM 3399 C C . ASN A 1 441 ? 8.975 4.208 -23.488 1.00 97.31 441 ASN A C 1
ATOM 3401 O O . ASN A 1 441 ? 9.860 5.054 -23.580 1.00 97.31 441 ASN A O 1
ATOM 3405 N N . ARG A 1 442 ? 9.239 2.956 -23.080 1.00 97.75 442 ARG A N 1
ATOM 3406 C CA . ARG A 1 442 ? 10.565 2.473 -22.634 1.00 97.75 442 ARG A CA 1
ATOM 3407 C C . ARG A 1 442 ? 11.127 3.236 -21.426 1.00 97.75 442 ARG A C 1
ATOM 3409 O O . ARG A 1 442 ? 12.331 3.474 -21.321 1.00 97.75 442 ARG A O 1
ATOM 3416 N N . ARG A 1 443 ? 10.235 3.655 -20.528 1.00 97.88 443 ARG A N 1
ATOM 3417 C CA . ARG A 1 443 ? 10.519 4.431 -19.308 1.00 97.88 443 ARG A CA 1
ATOM 3418 C C . ARG A 1 443 ? 10.194 3.660 -18.026 1.00 97.88 443 ARG A C 1
ATOM 3420 O O . ARG A 1 443 ? 10.024 4.281 -16.982 1.00 97.88 443 ARG A O 1
ATOM 3427 N N . GLY A 1 444 ? 10.099 2.328 -18.086 1.00 97.94 444 GLY A N 1
ATOM 3428 C CA . GLY A 1 444 ? 10.072 1.499 -16.878 1.00 97.94 444 GLY A CA 1
ATOM 3429 C C . GLY A 1 444 ? 11.369 1.681 -16.087 1.00 97.94 444 GLY A C 1
ATOM 3430 O O . GLY A 1 444 ? 12.458 1.573 -16.669 1.00 97.94 444 GLY A O 1
ATOM 3431 N N . LEU A 1 445 ? 11.256 2.011 -14.795 1.00 98.38 445 LEU A N 1
ATOM 3432 C CA . LEU A 1 445 ? 12.410 2.342 -13.956 1.00 98.38 445 LEU A CA 1
ATOM 3433 C C . LEU A 1 445 ? 13.261 1.105 -13.672 1.00 98.38 445 LEU A C 1
ATOM 3435 O O . LEU A 1 445 ? 14.480 1.154 -13.831 1.00 98.38 445 LEU A O 1
ATOM 3439 N N . LEU A 1 446 ? 12.628 0.014 -13.243 1.00 98.62 446 LEU A N 1
ATOM 3440 C CA . LEU A 1 446 ? 13.314 -1.233 -12.930 1.00 98.62 446 LEU A CA 1
ATOM 3441 C C . LEU A 1 446 ? 13.480 -2.081 -14.196 1.00 98.62 446 LEU A C 1
ATOM 3443 O O . LEU A 1 446 ? 12.748 -1.929 -15.174 1.00 98.62 446 LEU A O 1
ATOM 3447 N N . HIS A 1 447 ? 14.441 -3.002 -14.178 1.00 98.56 447 HIS A N 1
ATOM 3448 C CA . HIS A 1 447 ? 14.593 -3.975 -15.259 1.00 98.56 447 HIS A CA 1
ATOM 3449 C C . HIS A 1 447 ? 13.334 -4.841 -15.389 1.00 98.56 447 HIS A C 1
ATOM 3451 O O . HIS A 1 447 ? 12.721 -4.876 -16.452 1.00 98.56 447 HIS A O 1
ATOM 3457 N N . SER A 1 448 ? 12.894 -5.432 -14.277 1.00 98.62 448 SER A N 1
ATOM 3458 C CA . SER A 1 448 ? 11.653 -6.211 -14.155 1.00 98.62 448 SER A CA 1
ATOM 3459 C C . SER A 1 448 ? 10.410 -5.488 -14.684 1.00 98.62 448 SER A C 1
ATOM 3461 O O . SER A 1 448 ? 9.579 -6.126 -15.324 1.00 98.62 448 SER A O 1
ATOM 3463 N N . ASP A 1 449 ? 10.306 -4.167 -14.502 1.00 98.62 449 ASP A N 1
ATOM 3464 C CA . ASP A 1 449 ? 9.213 -3.370 -15.075 1.00 98.62 449 ASP A CA 1
ATOM 3465 C C . ASP A 1 449 ? 9.216 -3.445 -16.601 1.00 98.62 449 ASP A C 1
ATOM 3467 O O . ASP A 1 449 ? 8.206 -3.745 -17.239 1.00 98.62 449 ASP A O 1
ATOM 3471 N N . GLN A 1 450 ? 10.371 -3.166 -17.207 1.00 98.50 450 GLN A N 1
ATOM 3472 C CA . GLN A 1 450 ? 10.468 -3.098 -18.657 1.00 98.50 450 GLN A CA 1
ATOM 3473 C C . GLN A 1 450 ? 10.354 -4.478 -19.312 1.00 98.50 450 GLN A C 1
ATOM 3475 O O . GLN A 1 450 ? 9.913 -4.558 -20.456 1.00 98.50 450 GLN A O 1
ATOM 3480 N N . GLN A 1 451 ? 10.669 -5.561 -18.595 1.00 98.44 451 GLN A N 1
ATOM 3481 C CA . GLN A 1 451 ? 10.454 -6.929 -19.078 1.00 98.44 451 GLN A CA 1
ATOM 3482 C C . GLN A 1 451 ? 8.978 -7.246 -19.358 1.00 98.44 451 GLN A C 1
ATOM 3484 O O . GLN A 1 451 ? 8.695 -8.105 -20.189 1.00 98.44 451 GLN A O 1
ATOM 3489 N N . LEU A 1 452 ? 8.033 -6.525 -18.742 1.00 98.69 452 LEU A N 1
ATOM 3490 C CA . LEU A 1 452 ? 6.602 -6.686 -19.024 1.00 98.69 452 LEU A CA 1
ATOM 3491 C C . LEU A 1 452 ? 6.189 -6.115 -20.392 1.00 98.69 452 LEU A C 1
ATOM 3493 O O . LEU A 1 452 ? 5.123 -6.470 -20.898 1.00 98.69 452 LEU A O 1
ATOM 3497 N N . TYR A 1 453 ? 7.002 -5.238 -20.990 1.00 98.31 453 TYR A N 1
ATOM 3498 C CA . TYR A 1 453 ? 6.768 -4.666 -22.317 1.00 98.31 453 TYR A CA 1
ATOM 3499 C C . TYR A 1 453 ? 8.063 -4.644 -23.133 1.00 98.31 453 TYR A C 1
ATOM 3501 O O . TYR A 1 453 ? 8.767 -3.628 -23.206 1.00 98.31 453 TYR A O 1
ATOM 3509 N N . ASN A 1 454 ? 8.390 -5.795 -23.717 1.00 96.56 454 ASN A N 1
ATOM 3510 C CA . ASN A 1 454 ? 9.653 -6.020 -24.421 1.00 96.56 454 ASN A CA 1
ATOM 3511 C C . ASN A 1 454 ? 9.503 -6.994 -25.607 1.00 96.56 454 ASN A C 1
ATOM 3513 O O . ASN A 1 454 ? 10.415 -7.764 -25.900 1.00 96.56 454 ASN A O 1
ATOM 3517 N N . GLY A 1 455 ? 8.346 -6.985 -26.283 1.00 95.69 455 GLY A N 1
ATOM 3518 C CA . GLY A 1 455 ? 8.060 -7.885 -27.406 1.00 95.69 455 GLY A CA 1
ATOM 3519 C C . GLY A 1 455 ? 7.628 -9.287 -26.970 1.00 95.69 455 GLY A C 1
ATOM 3520 O O . GLY A 1 455 ? 7.834 -10.246 -27.712 1.00 95.69 455 GLY A O 1
ATOM 3521 N N . GLY A 1 456 ? 7.065 -9.411 -25.765 1.00 96.06 456 GLY A N 1
ATOM 3522 C CA . GLY A 1 456 ? 6.716 -10.682 -25.133 1.00 96.06 456 GLY A CA 1
ATOM 3523 C C . GLY A 1 456 ? 5.205 -10.930 -25.015 1.00 96.06 456 GLY A C 1
ATOM 3524 O O . GLY A 1 456 ? 4.386 -10.128 -25.474 1.00 96.06 456 GLY A O 1
ATOM 3525 N N . PRO A 1 457 ? 4.800 -12.036 -24.363 1.00 97.25 457 PRO A N 1
ATOM 3526 C CA . PRO A 1 457 ? 3.389 -12.403 -24.196 1.00 97.25 457 PRO A CA 1
ATOM 3527 C C . PRO A 1 457 ? 2.585 -11.400 -23.346 1.00 97.25 457 PRO A C 1
ATOM 3529 O O . PRO A 1 457 ? 1.369 -11.285 -23.509 1.00 97.25 457 PRO A O 1
ATOM 3532 N N . THR A 1 458 ? 3.246 -10.635 -22.474 1.00 98.62 458 THR A N 1
ATOM 3533 C CA . THR A 1 458 ? 2.624 -9.623 -21.602 1.00 98.62 458 THR A CA 1
ATOM 3534 C C . THR A 1 458 ? 2.288 -8.312 -22.313 1.00 98.62 458 THR A C 1
ATOM 3536 O O . THR A 1 458 ? 1.463 -7.546 -21.811 1.00 98.62 458 THR A O 1
ATOM 3539 N N . ASP A 1 459 ? 2.851 -8.058 -23.500 1.00 98.62 459 ASP A N 1
ATOM 3540 C CA . ASP A 1 459 ? 2.693 -6.793 -24.226 1.00 98.62 459 ASP A CA 1
ATOM 3541 C C . ASP A 1 459 ? 1.218 -6.440 -24.499 1.00 98.62 459 ASP A C 1
ATOM 3543 O O . ASP A 1 459 ? 0.823 -5.272 -24.467 1.00 98.62 459 ASP A O 1
ATOM 3547 N N . SER A 1 460 ? 0.389 -7.451 -24.778 1.00 98.50 460 SER A N 1
ATOM 3548 C CA . SER A 1 460 ? -1.049 -7.275 -25.031 1.00 98.50 460 SER A CA 1
ATOM 3549 C C . SER A 1 460 ? -1.813 -6.802 -23.786 1.00 98.50 460 SER A C 1
ATOM 3551 O O . SER A 1 460 ? -2.696 -5.944 -23.884 1.00 98.50 460 SER A O 1
ATOM 3553 N N . ILE A 1 461 ? -1.428 -7.295 -22.608 1.00 98.75 461 ILE A N 1
ATOM 3554 C CA . ILE A 1 461 ? -2.023 -6.934 -21.318 1.00 98.75 461 ILE A CA 1
ATOM 3555 C C . ILE A 1 461 ? -1.611 -5.504 -20.954 1.00 98.75 461 ILE A C 1
ATOM 3557 O O . ILE A 1 461 ? -2.467 -4.674 -20.648 1.00 98.75 461 ILE A O 1
ATOM 3561 N N . VAL A 1 462 ? -0.324 -5.169 -21.106 1.00 98.81 462 VAL A N 1
ATOM 3562 C CA . VAL A 1 462 ? 0.185 -3.804 -20.885 1.00 98.81 462 VAL A CA 1
ATOM 3563 C C . VAL A 1 462 ? -0.530 -2.792 -21.783 1.00 98.81 462 VAL A C 1
ATOM 3565 O O . VAL A 1 462 ? -0.957 -1.744 -21.299 1.00 98.81 462 VAL A O 1
ATOM 3568 N N . ARG A 1 463 ? -0.731 -3.100 -23.075 1.00 98.62 463 ARG A N 1
ATOM 3569 C CA . ARG A 1 463 ? -1.507 -2.230 -23.981 1.00 98.62 463 ARG A CA 1
ATOM 3570 C C . ARG A 1 463 ? -2.959 -2.075 -23.534 1.00 98.62 463 ARG A C 1
ATOM 3572 O O . ARG A 1 463 ? -3.508 -0.982 -23.626 1.00 98.62 463 ARG A O 1
ATOM 3579 N N . THR A 1 464 ? -3.572 -3.132 -23.013 1.00 98.62 464 THR A N 1
ATOM 3580 C CA . THR A 1 464 ? -4.941 -3.057 -22.485 1.00 98.62 464 THR A CA 1
ATOM 3581 C C . THR A 1 464 ? -5.026 -2.066 -21.324 1.00 98.62 464 THR A C 1
ATOM 3583 O O . THR A 1 464 ? -5.870 -1.173 -21.345 1.00 98.62 464 THR A O 1
ATOM 3586 N N . TYR A 1 465 ? -4.114 -2.153 -20.355 1.00 98.69 465 TYR A N 1
ATOM 3587 C CA . TYR A 1 465 ? -4.073 -1.235 -19.212 1.00 98.69 465 TYR A CA 1
ATOM 3588 C C . TYR A 1 465 ? -3.649 0.188 -19.591 1.00 98.69 465 TYR A C 1
ATOM 3590 O O . TYR A 1 465 ? -4.129 1.158 -19.001 1.00 98.69 465 TYR A O 1
ATOM 3598 N N . TYR A 1 466 ? -2.807 0.334 -20.616 1.00 98.19 466 TYR A N 1
ATOM 3599 C CA . TYR A 1 466 ? -2.452 1.627 -21.201 1.00 98.19 466 TYR A CA 1
ATOM 3600 C C . TYR A 1 466 ? -3.688 2.389 -21.707 1.00 98.19 466 TYR A C 1
ATOM 3602 O O . TYR A 1 466 ? -3.856 3.566 -21.382 1.00 98.19 466 TYR A O 1
ATOM 3610 N N . TYR A 1 467 ? -4.559 1.729 -22.480 1.00 97.88 467 TYR A N 1
ATOM 3611 C CA . TYR A 1 467 ? -5.745 2.366 -23.069 1.00 97.88 467 TYR A CA 1
ATOM 3612 C C . TYR A 1 467 ? -6.948 2.405 -22.126 1.00 97.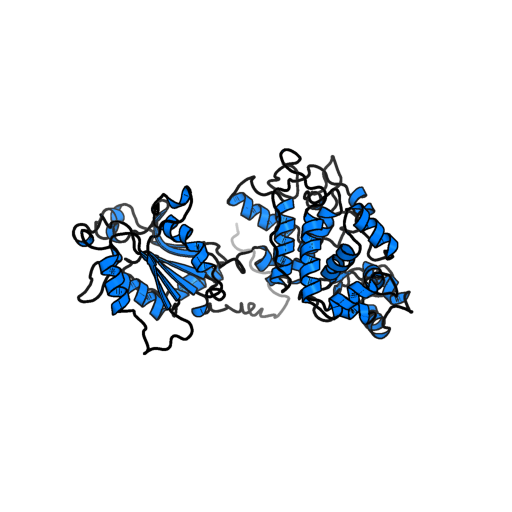88 467 TYR A C 1
ATOM 3614 O O . TYR A 1 467 ? -7.786 3.295 -22.253 1.00 97.88 467 TYR A O 1
ATOM 3622 N N . ASN A 1 468 ? -7.050 1.456 -21.194 1.00 97.06 468 ASN A N 1
ATOM 3623 C CA . ASN A 1 468 ? -8.229 1.286 -20.356 1.00 97.06 468 ASN A CA 1
ATOM 3624 C C . ASN A 1 468 ? -7.860 1.221 -18.858 1.00 97.06 468 ASN A C 1
ATOM 3626 O O . ASN A 1 468 ? -7.637 0.133 -18.315 1.00 97.06 468 ASN A O 1
ATOM 3630 N N . PRO A 1 469 ? -7.826 2.382 -18.171 1.00 94.75 469 PRO A N 1
ATOM 3631 C CA . PRO A 1 469 ? -7.626 2.457 -16.725 1.00 94.75 469 PRO A CA 1
ATOM 3632 C C . PRO A 1 469 ? -8.628 1.629 -15.909 1.00 94.75 469 PRO A C 1
ATOM 3634 O O . PRO A 1 469 ? -8.270 1.129 -14.847 1.00 94.75 469 PRO A O 1
ATOM 3637 N N . SER A 1 470 ? -9.868 1.462 -16.384 1.00 96.94 470 SER A N 1
ATOM 3638 C CA . SER A 1 470 ? -10.892 0.681 -15.678 1.00 96.94 470 SER A CA 1
ATOM 3639 C C . SER A 1 470 ? -10.592 -0.816 -15.703 1.00 96.94 470 SER A C 1
ATOM 3641 O O . SER A 1 470 ? -10.763 -1.476 -14.680 1.00 96.94 470 SER A O 1
ATOM 3643 N N . ASN A 1 471 ? -10.080 -1.343 -16.822 1.00 98.00 471 ASN A N 1
ATOM 3644 C CA . ASN A 1 471 ? -9.621 -2.735 -16.890 1.00 98.00 471 ASN A CA 1
ATOM 3645 C C . ASN A 1 471 ? -8.453 -2.969 -15.929 1.00 98.00 471 ASN A C 1
ATOM 3647 O O . ASN A 1 471 ? -8.478 -3.932 -15.172 1.00 98.00 471 ASN A O 1
ATOM 3651 N N . PHE A 1 472 ? -7.477 -2.053 -15.904 1.00 98.62 472 PHE A N 1
ATOM 3652 C CA . PHE A 1 472 ? -6.385 -2.119 -14.931 1.00 98.62 472 PHE A CA 1
ATOM 3653 C C . PHE A 1 472 ? -6.909 -2.126 -13.494 1.00 98.62 472 PHE A C 1
ATOM 3655 O O . PHE A 1 472 ? -6.545 -3.002 -12.721 1.00 98.62 472 PHE A O 1
ATOM 3662 N N . ALA A 1 473 ? -7.781 -1.181 -13.142 1.00 97.94 473 ALA A N 1
ATOM 3663 C CA . ALA A 1 473 ? -8.322 -1.077 -11.794 1.00 97.94 473 ALA A CA 1
ATOM 3664 C C . ALA A 1 473 ? -9.083 -2.348 -11.372 1.00 97.94 473 ALA A C 1
ATOM 3666 O O . ALA A 1 473 ? -8.903 -2.822 -10.254 1.00 97.94 473 ALA A O 1
ATOM 3667 N N . SER A 1 474 ? -9.892 -2.920 -12.270 1.00 98.31 474 SER A N 1
ATOM 3668 C CA . SER A 1 474 ? -10.626 -4.167 -12.021 1.00 98.31 474 SER A CA 1
ATOM 3669 C C . SER A 1 474 ? -9.687 -5.358 -11.822 1.00 98.31 474 SER A C 1
ATOM 3671 O O . SER A 1 474 ? -9.823 -6.100 -10.852 1.00 98.31 474 SER A O 1
ATOM 3673 N N . ASP A 1 475 ? -8.712 -5.526 -12.714 1.00 98.75 475 ASP A N 1
ATOM 3674 C CA . ASP A 1 475 ? -7.784 -6.656 -12.665 1.00 98.75 475 ASP A CA 1
ATOM 3675 C C . ASP A 1 475 ? -6.795 -6.534 -11.494 1.00 98.75 475 ASP A C 1
ATOM 3677 O O . ASP A 1 475 ? -6.421 -7.537 -10.890 1.00 98.75 475 ASP A O 1
ATOM 3681 N N . PHE A 1 476 ? -6.420 -5.308 -11.113 1.00 98.88 476 PHE A N 1
ATOM 3682 C CA . PHE A 1 476 ? -5.634 -5.040 -9.909 1.00 98.88 476 PHE A CA 1
ATOM 3683 C C . PHE A 1 476 ? -6.383 -5.470 -8.645 1.00 98.88 476 PHE A C 1
ATOM 3685 O O . PHE A 1 476 ? -5.802 -6.127 -7.786 1.00 98.88 476 PHE A O 1
ATOM 3692 N N . VAL A 1 477 ? -7.678 -5.151 -8.539 1.00 98.56 477 VAL A N 1
ATOM 3693 C CA . VAL A 1 477 ? -8.522 -5.586 -7.414 1.00 98.56 477 VAL A CA 1
ATOM 3694 C C . VAL A 1 477 ? -8.589 -7.108 -7.332 1.00 98.56 477 VAL A C 1
ATOM 3696 O O . VAL A 1 477 ? -8.394 -7.673 -6.256 1.00 98.56 477 VAL A O 1
ATOM 3699 N N . GLU A 1 478 ? -8.839 -7.780 -8.458 1.00 98.56 478 GLU A N 1
ATOM 3700 C CA . GLU A 1 478 ? -8.899 -9.243 -8.504 1.00 98.56 478 GLU A CA 1
ATOM 3701 C C . GLU A 1 478 ? -7.567 -9.866 -8.059 1.00 98.56 478 GLU A C 1
ATOM 3703 O O . GLU A 1 478 ? -7.550 -10.755 -7.204 1.00 98.56 478 GLU A O 1
ATOM 3708 N N . ALA A 1 479 ? -6.449 -9.353 -8.576 1.00 98.81 479 ALA A N 1
ATOM 3709 C CA . ALA A 1 479 ? -5.121 -9.842 -8.239 1.00 98.81 479 ALA A CA 1
ATOM 3710 C C . ALA A 1 479 ? -4.743 -9.566 -6.772 1.00 98.81 479 ALA A C 1
ATOM 3712 O O . ALA A 1 479 ? -4.155 -10.431 -6.128 1.00 98.81 479 ALA A O 1
ATOM 3713 N N . MET A 1 480 ? -5.128 -8.416 -6.205 1.00 98.69 480 MET A N 1
ATOM 3714 C CA . MET A 1 480 ? -4.923 -8.101 -4.783 1.00 98.69 480 MET A CA 1
ATOM 3715 C C . MET A 1 480 ? -5.711 -9.037 -3.863 1.00 98.69 480 MET A C 1
ATOM 3717 O O . MET A 1 480 ? -5.198 -9.447 -2.822 1.00 98.69 480 MET A O 1
ATOM 3721 N N . ILE A 1 481 ? -6.943 -9.401 -4.238 1.00 97.94 481 ILE A N 1
ATOM 3722 C CA . ILE A 1 481 ? -7.747 -10.372 -3.483 1.00 97.94 481 ILE A CA 1
ATOM 3723 C C . ILE A 1 481 ? -7.099 -11.759 -3.547 1.00 97.94 481 ILE A C 1
ATOM 3725 O O . ILE A 1 481 ? -6.933 -12.380 -2.501 1.00 97.94 481 ILE A O 1
ATOM 3729 N N . LYS A 1 482 ? -6.685 -12.220 -4.737 1.00 98.56 482 LYS A N 1
ATOM 3730 C CA . LYS A 1 482 ? -5.978 -13.505 -4.896 1.00 98.56 482 LYS A CA 1
ATOM 3731 C C . LYS A 1 482 ? -4.674 -13.541 -4.106 1.00 98.56 482 LYS A C 1
ATOM 3733 O O . LYS A 1 482 ? -4.418 -14.512 -3.408 1.00 98.56 482 LYS A O 1
ATOM 3738 N N . MET A 1 483 ? -3.877 -12.475 -4.183 1.00 98.62 483 MET A N 1
ATOM 3739 C CA . MET A 1 483 ? -2.634 -12.351 -3.423 1.00 98.62 483 MET A CA 1
ATOM 3740 C C . MET A 1 483 ? -2.901 -12.421 -1.919 1.00 98.62 483 MET A C 1
ATOM 3742 O O . MET A 1 483 ? -2.199 -13.127 -1.210 1.00 98.62 483 MET A O 1
ATOM 3746 N N . GLY A 1 484 ? -3.956 -11.756 -1.441 1.00 97.19 484 GLY A N 1
ATOM 3747 C CA . GLY A 1 484 ? -4.366 -11.813 -0.040 1.00 97.19 484 GLY A CA 1
ATOM 3748 C C . GLY A 1 484 ? -4.850 -13.185 0.441 1.00 97.19 484 GLY A C 1
ATOM 3749 O O . GLY A 1 484 ? -4.965 -13.380 1.653 1.00 97.19 484 GLY A O 1
ATOM 3750 N N . ASP A 1 485 ? -5.146 -14.110 -0.471 1.00 95.50 485 ASP A N 1
ATOM 3751 C CA . ASP A 1 485 ? -5.578 -15.480 -0.182 1.00 95.50 485 ASP A CA 1
ATOM 3752 C C . ASP A 1 485 ? -4.418 -16.494 -0.256 1.00 95.50 485 ASP A C 1
ATOM 3754 O O . ASP A 1 485 ? -4.646 -17.700 -0.133 1.00 95.50 485 ASP A O 1
ATOM 3758 N N . ILE A 1 486 ? -3.171 -16.036 -0.433 1.00 97.31 486 ILE A N 1
ATOM 3759 C CA . ILE A 1 486 ? -1.995 -16.913 -0.442 1.00 97.31 486 ILE A CA 1
ATOM 3760 C C . ILE A 1 486 ? -1.756 -17.451 0.973 1.00 97.31 486 ILE A C 1
ATOM 3762 O O . ILE A 1 486 ? -1.373 -16.713 1.882 1.00 97.31 486 ILE A O 1
ATOM 3766 N N . SER A 1 487 ? -1.977 -18.757 1.132 1.00 94.31 487 SER A N 1
ATOM 3767 C CA . SER A 1 487 ? -1.643 -19.565 2.315 1.00 94.31 487 SER A CA 1
ATOM 3768 C C . SER A 1 487 ? -1.947 -18.912 3.680 1.00 94.31 487 SER A C 1
ATOM 3770 O O . SER A 1 487 ? -1.085 -18.932 4.558 1.00 94.31 487 SER A O 1
ATOM 3772 N N . PRO A 1 488 ? -3.146 -18.339 3.918 1.00 92.62 488 PRO A N 1
ATOM 3773 C CA . PRO A 1 488 ? -3.433 -17.674 5.180 1.00 92.62 488 PRO A CA 1
ATOM 3774 C C . PRO A 1 488 ? -3.498 -18.682 6.332 1.00 92.62 488 PRO A C 1
ATOM 3776 O O . PRO A 1 488 ? -4.142 -19.734 6.236 1.00 92.62 488 PRO A O 1
ATOM 3779 N N . LEU A 1 489 ? -2.920 -18.322 7.478 1.00 88.25 489 LEU A N 1
ATOM 3780 C CA . LEU A 1 489 ? -3.199 -19.026 8.726 1.00 88.25 489 LEU A CA 1
ATOM 3781 C C . LEU A 1 489 ? -4.637 -18.712 9.163 1.00 88.25 489 LEU A C 1
ATOM 3783 O O . LEU A 1 489 ? -5.031 -17.550 9.233 1.00 88.25 489 LEU A O 1
ATOM 3787 N N . THR A 1 490 ? -5.436 -19.741 9.450 1.00 84.50 490 THR A N 1
ATOM 3788 C CA . THR A 1 490 ? -6.856 -19.601 9.820 1.00 84.50 490 THR A CA 1
ATOM 3789 C C . THR A 1 490 ? -7.231 -20.533 10.976 1.00 84.50 490 THR A C 1
ATOM 3791 O O . THR A 1 490 ? -6.475 -21.431 11.357 1.00 84.50 490 THR A O 1
ATOM 3794 N N . GLY A 1 491 ? -8.403 -20.312 11.579 1.00 81.31 491 GLY A N 1
ATOM 3795 C CA . GLY A 1 491 ? -8.914 -21.151 12.666 1.00 81.31 491 GLY A CA 1
ATOM 3796 C C . GLY A 1 491 ? -8.030 -21.099 13.915 1.00 81.31 491 GLY A C 1
ATOM 3797 O O . GLY A 1 491 ? -7.911 -20.054 14.548 1.00 81.31 491 GLY A O 1
ATOM 3798 N N . CYS A 1 492 ? -7.421 -22.229 14.283 1.00 86.88 492 CYS A N 1
ATOM 3799 C CA . CYS A 1 492 ? -6.513 -22.327 15.433 1.00 86.88 492 CYS A CA 1
ATOM 3800 C C . CYS A 1 492 ? -5.025 -22.256 15.048 1.00 86.88 492 CYS A C 1
ATOM 3802 O O . CYS A 1 492 ? -4.174 -22.282 15.935 1.00 86.88 492 CYS A O 1
ATOM 3804 N N . SER A 1 493 ? -4.699 -22.172 13.755 1.00 88.25 493 SER A N 1
ATOM 3805 C CA . SER A 1 493 ? -3.318 -22.064 13.276 1.00 88.25 493 SER A CA 1
ATOM 3806 C C . SER A 1 493 ? -2.806 -20.637 13.467 1.00 88.25 493 SER A C 1
ATOM 3808 O O . SER A 1 493 ? -3.471 -19.687 13.069 1.00 88.25 493 SER A O 1
ATOM 3810 N N . GLY A 1 494 ? -1.636 -20.468 14.085 1.00 95.81 494 GLY A N 1
ATOM 3811 C CA . GLY A 1 494 ? -1.097 -19.145 14.427 1.00 95.81 494 GLY A CA 1
ATOM 3812 C C . GLY A 1 494 ? -1.813 -18.470 15.605 1.00 95.81 494 GLY A C 1
ATOM 3813 O O . GLY A 1 494 ? -2.552 -19.096 16.373 1.00 95.81 494 GLY A O 1
ATOM 3814 N N . GLU A 1 495 ? -1.607 -17.167 15.767 1.00 96.31 495 GLU A N 1
ATOM 3815 C CA . GLU A 1 495 ? -2.142 -16.393 16.893 1.00 96.31 495 GLU A CA 1
ATOM 3816 C C . GLU A 1 495 ? -2.763 -15.052 16.498 1.00 96.31 495 GLU A C 1
ATOM 3818 O O . GLU A 1 495 ? -2.831 -14.715 15.325 1.00 96.31 495 GLU A O 1
ATOM 3823 N N . ILE A 1 496 ? -3.286 -14.313 17.475 1.00 94.81 496 ILE A N 1
ATOM 3824 C CA . ILE A 1 496 ? -3.585 -12.889 17.310 1.00 94.81 496 ILE A CA 1
ATOM 3825 C C . ILE A 1 496 ? -2.555 -12.156 18.155 1.00 94.81 496 ILE A C 1
ATOM 3827 O O . ILE A 1 496 ? -2.675 -12.132 19.384 1.00 94.81 496 ILE A O 1
ATOM 3831 N N . ARG A 1 497 ? -1.501 -11.635 17.527 1.00 98.06 497 ARG A N 1
ATOM 3832 C CA . ARG A 1 497 ? -0.444 -10.917 18.248 1.00 98.06 497 ARG A CA 1
ATOM 3833 C C . ARG A 1 497 ? -1.016 -9.636 18.829 1.00 98.06 497 ARG A C 1
ATOM 3835 O O . ARG A 1 497 ? -1.745 -8.937 18.137 1.00 98.06 497 ARG A O 1
ATOM 3842 N N . ARG A 1 498 ? -0.660 -9.285 20.064 1.00 94.00 498 ARG A N 1
ATOM 3843 C CA . ARG A 1 498 ? -0.994 -7.974 20.663 1.00 94.00 498 ARG A CA 1
ATOM 3844 C C . ARG A 1 498 ? -0.022 -6.875 20.245 1.00 94.00 498 ARG A C 1
ATOM 3846 O O . ARG A 1 498 ? -0.375 -5.706 20.213 1.00 94.00 498 ARG A O 1
ATOM 3853 N N . ASN A 1 499 ? 1.198 -7.259 19.893 1.00 97.69 499 ASN A N 1
ATOM 3854 C CA . ASN A 1 499 ? 2.213 -6.382 19.334 1.00 97.69 499 ASN A CA 1
ATOM 3855 C C . ASN A 1 499 ? 2.760 -7.048 18.071 1.00 97.69 499 ASN A C 1
ATOM 3857 O O . ASN A 1 499 ? 3.287 -8.152 18.148 1.00 97.69 499 ASN A O 1
ATOM 3861 N N . CYS A 1 500 ? 2.655 -6.388 16.920 1.00 98.44 500 CYS A N 1
ATOM 3862 C CA . CYS A 1 500 ? 3.013 -7.007 15.645 1.00 98.44 500 CYS A CA 1
ATOM 3863 C C . CYS A 1 500 ? 4.501 -7.356 15.511 1.00 98.44 500 CYS A C 1
ATOM 3865 O O . CYS A 1 500 ? 4.861 -8.190 14.685 1.00 98.44 500 CYS A O 1
ATOM 3867 N N . ARG A 1 501 ? 5.369 -6.779 16.345 1.00 98.38 501 ARG A N 1
ATOM 3868 C CA . ARG A 1 501 ? 6.818 -7.007 16.299 1.00 98.38 501 ARG A CA 1
ATOM 3869 C C . ARG A 1 501 ? 7.285 -8.279 16.981 1.00 98.38 501 ARG A C 1
ATOM 3871 O O . ARG A 1 501 ? 8.428 -8.677 16.783 1.00 98.38 501 ARG A O 1
ATOM 3878 N N . LYS A 1 502 ? 6.438 -8.923 17.781 1.00 97.88 502 LYS A N 1
ATOM 3879 C CA . LYS A 1 502 ? 6.824 -10.098 18.564 1.00 97.88 502 LYS A CA 1
ATOM 3880 C C . LYS A 1 502 ? 5.675 -11.083 18.707 1.00 97.88 502 LYS A C 1
ATOM 3882 O O . LYS A 1 502 ? 4.511 -10.706 18.639 1.00 97.88 502 LYS A O 1
ATOM 3887 N N . ILE A 1 503 ? 6.026 -12.337 18.944 1.00 97.25 503 ILE A N 1
ATOM 3888 C CA . ILE A 1 503 ? 5.068 -13.349 19.393 1.00 97.25 503 ILE A CA 1
ATOM 3889 C C . ILE A 1 503 ? 4.511 -12.979 20.781 1.00 97.25 503 ILE A C 1
ATOM 3891 O O . ILE A 1 503 ? 5.153 -12.217 21.517 1.00 97.25 503 ILE A O 1
ATOM 3895 N N . ASN A 1 504 ? 3.312 -13.470 21.103 1.00 95.19 504 ASN A N 1
ATOM 3896 C CA . ASN A 1 504 ? 2.620 -13.180 22.370 1.00 95.19 504 ASN A CA 1
ATOM 3897 C C . ASN A 1 504 ? 3.324 -13.707 23.623 1.00 95.19 504 ASN A C 1
ATOM 3899 O O . ASN A 1 504 ? 3.944 -14.792 23.559 1.00 95.19 504 ASN A O 1
#

InterPro domains:
  IPR000823 Plant peroxidase [PR00461] (242-262)
  IPR000823 Plant peroxidase [PR00461] (282-295)
  IPR000823 Plant peroxidase [PR00461] (301-311)
  IPR000823 Plant peroxidase [PR00461] (320-335)
  IPR000823 Plant peroxidase [PR00461] (367-379)
  IPR000823 Plant peroxidase [PR00461] (422-437)
  IPR000823 Plant peroxidase [PR00461] (438-455)
  IPR000823 Plant peroxidase [PR00461] (478-491)
  IPR000823 Plant peroxidase [PTHR31388] (228-502)
  IPR002016 Haem peroxidase [PF00141] (229-466)
  IPR002016 Haem peroxidase [PR00458] (240-254)
  IPR002016 Haem peroxidase [PR00458] (302-319)
  IPR002016 Haem peroxidase [PR00458] (320-332)
  IPR002016 Haem peroxidase [PR00458] (368-383)
  IPR002016 Haem peroxidase [PR00458] (424-439)
  IPR002016 Haem peroxidase [PS50873] (229-504)
  IPR005835 Nucleotidyl transferase domain [PF00483] (36-196)
  IPR005836 ADP-glucose pyrophosphorylase, conserved site [PS00808] (40-59)
  IPR005836 ADP-glucose pyrophosphorylase, conserved site [PS00809] (131-139)
  IPR010255 Haem peroxidase superfamily [SSF48113] (229-504)

Foldseek 3Di:
DDDDDDDDDDDDDDDDDPPPPPPPPLPQDDLLQEAEEAEQDDQLVLPPPQSVQATQLLRDDDPPHGLLVQVVVLCVVLVNFHYEYEHAPNCPSVVVSCCVVVVPPDDDPPVRGDYYYHYFDQDDDPVSVDTQPGRVSSCVVCVVVCVDPSNVSHFKYKYFYSRDDDHDNCSVVVSVCVVVLPQKDWDWDQDDPVVCPPSVVVSHAPDDDPRIGTGIMMHGGNPQCNQLLNVVCVVPLQLLLLLLVLQLLCCLFLHLALQQLAPDDPVAHGQCPAPCRDVHRDDSVSLQVNLLVVCVVPNFDAASSQVSLVSNQSSQVSLPADHDDADGFFFHDQHHHNPSSNVQDDALQDAPVRLQVSCVVLVHHPLLSLLQLLSLLAHKDFLLQQLCVLPPPDPLADVVLSVVSCVQRPNDPVPRRRGIDRQQPPRHSHRWLSLLVCLVVSNGRTNNSVSCCDPDPNVVSSVCRVVDRPVSRVSNRVSSNSSNPRNGQHDPGHGRASGSHHRD

Organism: NCBI:txid360622

Radius of gyration: 29.46 Å; chains: 1; bounding box: 79×58×80 Å

Secondary structure (DSSP, 8-state):
---S--------S------PPP-----PPPGGGEEEEEE--S--GGGTTTTTTS-GGG-EETTTEETTHHHHHHHHHTT--EEEEEE-SS-HHHHHHHHHHS---SSS--TT-EEEEEE--PPSSTTTTSPPSSHHHHHHHTHHHHTSGGGTT--EEEEEETT------HHHHHHHHHHTT-SEEEEEE---HHHHTSTTGGGS-SEEETTEEEEEEEEEE-SSSS-HHHHHHHH-THHHHHHHHHHHHHHTTTSSSSGGGPPP-SS---STTSTTTTTT---HHHHHHHHHHHHHHSTTTS-HHHHHHHHHHHHHHHTT-----------B-S---HHHHHHHSPPTT--HHHHHHHHHHTT--HHHHHHHHGGGGSSEEEGGGTHHHHHH--SSS-HHHHHHHHTTS-SSTTSSTT-EEESSSS-TTS-SSHHHHHHHTT--SSHHHHHTSSSSTTHHHHHHHHH-HHHHHHHHHHHHHHHHTSS---TTSSB--SSTTS--